Protein AF-0000000079083255 (afdb_homodimer)

pLDDT: mean 84.09, std 16.29, range [15.89, 98.19]

Organism: Trichostrongylus colubriformis (NCBI:txid6319)

Foldseek 3Di:
DCPPCPDLEEEAEDQQDQADPDPDALVNVVVSLVVQHFYEYEHFLNGYPRVQVNQVVVFKGWDDRLKAKAAPQAAFPPPDPPLRRFGWAALVQAFPDCLAQNDRVPFHIATFGGIWMAGHPPPPFKDLGGFFAQRMFMDNSPDDPPDDTPDGGRRTRQKMWGQDPSRQIYIYGGGSPLVDPCRQQDFGDTPPDPDGTDGHRSVSRVVSNVCVSSQQTDDKDWPDKDKPFPPDRDRDPDDDPPTHMDIDIWMWTRDPNDTDGDDDDPDDDDDDDDDDPDDDFFDDDPNDTDDDDDDDPDWAKDWDWDFDDDPPDPTDIDIDIDTGDDPPDDPVPPPPPDPPPPPD/DCPPCPDLEEEAEDQQDQADPDPDALVNVVVSLVVQHFYEYEHFLNGYPRVQVNQVVVFKGWDDHLKAKAAPQAAFPPPDPPLRRFGWFALVQAFPDCLAQNDRVPFHIATFGGIWMAGHPPPPFKDLGGFFAQRMFMDNSPDDPPDDTPDGGRRTRQKMWGQDPSRQIYIYGGGSPLVDPCRQQDFGDTPPDPDDTHGHRSVSRVVSNVCVSSQQFDDKDWPDKDKPFPPDRDRDPDDDPPTHMDIDIWMWTRDPNDTDGDDDDPDDDDDDDDDDPDDDFFDDDPNDTDDDDDDDPDWAKDWDWDFDDDPPDPTDIDIDIDGGDDPPDDVVPPPPPDPPPPPD

Secondary structure (DSSP, 8-state):
---S---SEEEE--TT-SS--TT--HHHHHHHHHTT-EEEEE--TT--HHHHHHHHHTTEEE--TT-EEE-SSSBBTTT--SSS-SEEE-GGGB-S-HHHH--GGG---EEE-S--EEE-TT-TTEEEEEE--TT-EEE-TTS-S-S--SSBGGG-EEEEEEE-TT--EEEEES-SGGGSHHHHSPEE-BTT--SPPEE-SHHHHHHHHHHHHTTSSSEEEEEEEEEEETT--S--SSEETT-EEEEEEEEEEEETTEEEE---S--EEEEEEEEEEEEEEPEEETTEEEEEEEPPSS-EEEEEEEEE--TTSPPEEEEEEEEEE-TT--GGG-----------/---S---SEEEE--TT-SS--TT--HHHHHHHHHTT-EEEEE--TT--HHHHHHHHHTTEEE--TT-EEE-SSSBBTTT--SSS-SEEE-GGGB-S-HHHH--GGG---EEE-S--EEE-TT-TTEEEEEE--TT-EEE-TTS-S-S--SSBGGG-EEEEEEE-TT--EEEEES-SGGGSHHHHSPEE-BTT--SPPEE-SHHHHHHHHHHHHTTSSSEEEEEEEEEEETT--S--SSEETT-EEEEEEEEEEEETTEEEE---S--EEEEEEEEEEEEEEPEEETTEEEEEEEPPSS-EEEEEEEEE--TTSPPEEEEEEEEEE-TT--GGG--------TT-

InterPro domains:
  IPR005013 Dolichyl-diphosphooligosaccharide--protein glycosyltransferase 48kDa subunit [PTHR10830] (1-324)
  IPR055457 OST48, N-terminal domain [PF03345] (1-213)
  IPR055459 OST48, middle domain [PF23358] (227-325)

Structure (mmCIF, N/CA/C/O backbone):
data_AF-0000000079083255-model_v1
#
loop_
_entity.id
_entity.type
_entity.pdbx_description
1 polymer 'Dolichyl-diphosphooligosaccharide--protein glycosyltransferase 48 kDa subunit'
#
loop_
_atom_site.group_PDB
_atom_site.id
_atom_site.type_symbol
_atom_site.label_atom_id
_atom_site.label_alt_id
_atom_site.label_comp_id
_atom_site.label_asym_id
_atom_site.label_entity_id
_atom_site.label_seq_id
_atom_site.pdbx_PDB_ins_code
_atom_site.Cartn_x
_atom_site.Cartn_y
_atom_site.Cartn_z
_atom_site.occupancy
_atom_site.B_iso_or_equiv
_atom_site.auth_seq_id
_atom_site.auth_comp_id
_atom_site.auth_asym_id
_atom_site.auth_atom_id
_atom_site.pdbx_PDB_model_num
ATOM 1 N N . LYS A 1 1 ? -18.422 3.834 -15.258 1 20.77 1 LYS A N 1
ATOM 2 C CA . LYS A 1 1 ? -17.844 2.701 -15.977 1 20.77 1 LYS A CA 1
ATOM 3 C C . LYS A 1 1 ? -16.344 2.574 -15.695 1 20.77 1 LYS A C 1
ATOM 5 O O . LYS A 1 1 ? -15.805 1.471 -15.703 1 20.77 1 LYS A O 1
ATOM 10 N N . PHE A 1 2 ? -15.641 3.77 -15.836 1 26.38 2 PHE A N 1
ATOM 11 C CA . PHE A 1 2 ? -14.258 4.242 -15.828 1 26.38 2 PHE A CA 1
ATOM 12 C C . PHE A 1 2 ? -13.688 4.211 -14.414 1 26.38 2 PHE A C 1
ATOM 14 O O . PHE A 1 2 ? -13.047 5.168 -13.984 1 26.38 2 PHE A O 1
ATOM 21 N N . GLY A 1 3 ? -14.086 3.465 -13.68 1 31.19 3 GLY A N 1
ATOM 22 C CA . GLY A 1 3 ? -13.781 3.422 -12.266 1 31.19 3 GLY A CA 1
ATOM 23 C C . GLY A 1 3 ? -12.289 3.371 -11.977 1 31.19 3 GLY A C 1
ATOM 24 O O . GLY A 1 3 ? -11.875 2.941 -10.898 1 31.19 3 GLY A O 1
ATOM 25 N N . GLU A 1 4 ? -11.594 3.189 -13.023 1 33.38 4 GLU A N 1
ATOM 26 C CA . GLU A 1 4 ? -10.133 3.236 -13.055 1 33.38 4 GLU A CA 1
ATOM 27 C C . GLU A 1 4 ? -9.602 4.422 -12.25 1 33.38 4 GLU A C 1
ATOM 29 O O . GLU A 1 4 ? -10.141 5.527 -12.344 1 33.38 4 GLU A O 1
ATOM 34 N N . LYS A 1 5 ? -9.227 4.246 -11.164 1 42.09 5 LYS A N 1
ATOM 35 C CA . LYS A 1 5 ? -8.594 5.383 -10.5 1 42.09 5 LYS A CA 1
ATOM 36 C C . LYS A 1 5 ? -7.898 6.293 -11.5 1 42.09 5 LYS A C 1
ATOM 38 O O . LYS A 1 5 ? -6.891 5.91 -12.102 1 42.09 5 LYS A O 1
ATOM 43 N N . ASN A 1 6 ? -8.578 6.977 -12.227 1 44.81 6 ASN A N 1
ATOM 44 C CA . ASN A 1 6 ? -8.062 7.871 -13.258 1 44.81 6 ASN A CA 1
ATOM 45 C C . ASN A 1 6 ? -7.105 8.906 -12.672 1 44.81 6 ASN A C 1
ATOM 47 O O . ASN A 1 6 ? -6.176 9.352 -13.352 1 44.81 6 ASN A O 1
ATOM 51 N N . TYR A 1 7 ? -7.449 9.211 -11.297 1 48.03 7 TYR A N 1
ATOM 52 C CA . TYR A 1 7 ? -6.586 10.289 -10.82 1 48.03 7 TYR A CA 1
ATOM 53 C C . TYR A 1 7 ? -6.062 9.992 -9.422 1 48.03 7 TYR A C 1
ATOM 55 O O . TYR A 1 7 ? -6.801 9.5 -8.562 1 48.03 7 TYR A O 1
ATOM 63 N N . ASP A 1 8 ? -4.688 9.992 -9.234 1 70.12 8 ASP A N 1
ATOM 64 C CA . ASP A 1 8 ? -4.043 9.844 -7.938 1 70.12 8 ASP A CA 1
ATOM 65 C C . ASP A 1 8 ? -4.305 11.062 -7.055 1 70.12 8 ASP A C 1
ATOM 67 O O . ASP A 1 8 ? -4.16 11 -5.832 1 70.12 8 ASP A O 1
ATOM 71 N N . HIS A 1 9 ? -4.832 12.062 -7.715 1 68.19 9 HIS A N 1
ATOM 72 C CA . HIS A 1 9 ? -4.965 13.328 -7.004 1 68.19 9 HIS A CA 1
ATOM 73 C C . HIS A 1 9 ? -6.301 13.992 -7.312 1 68.19 9 HIS A C 1
ATOM 75 O O . HIS A 1 9 ? -6.801 13.898 -8.438 1 68.19 9 HIS A O 1
ATOM 81 N N . LEU A 1 10 ? -6.961 14.5 -6.316 1 75.31 10 LEU A N 1
ATOM 82 C CA . LEU A 1 10 ? -8.195 15.266 -6.473 1 75.31 10 LEU A CA 1
ATOM 83 C C . LEU A 1 10 ? -8.047 16.656 -5.867 1 75.31 10 LEU A C 1
ATOM 85 O O . LEU A 1 10 ? -7.574 16.812 -4.738 1 75.31 10 LEU A O 1
ATOM 89 N N . ILE A 1 11 ? -8.266 17.703 -6.684 1 75.38 11 ILE A N 1
ATOM 90 C CA . ILE A 1 11 ? -8.273 19.078 -6.223 1 75.38 11 ILE A CA 1
ATOM 91 C C . ILE A 1 11 ? -9.703 19.625 -6.258 1 75.38 11 ILE A C 1
ATOM 93 O O . ILE A 1 11 ? -10.391 19.516 -7.277 1 75.38 11 ILE A O 1
ATOM 97 N N . ILE A 1 12 ? -10.195 20.109 -5.133 1 74.12 12 ILE A N 1
ATOM 98 C CA . ILE A 1 12 ? -11.539 20.672 -5.055 1 74.12 12 ILE A CA 1
ATOM 99 C C . ILE A 1 12 ? -11.445 22.156 -4.695 1 74.12 12 ILE A C 1
ATOM 101 O O . ILE A 1 12 ? -11.211 22.5 -3.535 1 74.12 12 ILE A O 1
ATOM 105 N N . PHE A 1 13 ? -11.617 23 -5.73 1 70.31 13 PHE A N 1
ATOM 106 C CA . PHE A 1 13 ? -11.672 24.453 -5.555 1 70.31 13 PHE A CA 1
ATOM 107 C C . PHE A 1 13 ? -13.078 24.969 -5.824 1 70.31 13 PHE A C 1
ATOM 109 O O . PHE A 1 13 ? -13.297 25.734 -6.762 1 70.31 13 PHE A O 1
ATOM 116 N N . ALA A 1 14 ? -14.078 24.344 -5.07 1 64.06 14 ALA A N 1
ATOM 117 C CA . ALA A 1 14 ? -15.484 24.719 -5.227 1 64.06 14 ALA A CA 1
ATOM 118 C C . ALA A 1 14 ? -16.141 24.969 -3.869 1 64.06 14 ALA A C 1
ATOM 120 O O . ALA A 1 14 ? -16.969 24.188 -3.42 1 64.06 14 ALA A O 1
ATOM 121 N N . PRO A 1 15 ? -15.805 26.078 -3.312 1 63.59 15 PRO A N 1
ATOM 122 C CA . PRO A 1 15 ? -16.203 26.297 -1.922 1 63.59 15 PRO A CA 1
ATOM 123 C C . PRO A 1 15 ? -17.719 26.312 -1.74 1 63.59 15 PRO A C 1
ATOM 125 O O . PRO A 1 15 ? -18.234 25.891 -0.699 1 63.59 15 PRO A O 1
ATOM 128 N N . SER A 1 16 ? -18.391 26.719 -2.768 1 67.12 16 SER A N 1
ATOM 129 C CA . SER A 1 16 ? -19.828 26.938 -2.58 1 67.12 16 SER A CA 1
ATOM 130 C C . SER A 1 16 ? -20.625 25.688 -2.947 1 67.12 16 SER A C 1
ATOM 132 O O . SER A 1 16 ? -21.859 25.703 -2.887 1 67.12 16 SER A O 1
ATOM 134 N N . VAL A 1 17 ? -19.906 24.656 -3.268 1 59.88 17 VAL A N 1
ATOM 135 C CA . VAL A 1 17 ? -20.594 23.469 -3.775 1 59.88 17 VAL A CA 1
ATOM 136 C C . VAL A 1 17 ? -21.469 22.859 -2.676 1 59.88 17 VAL A C 1
ATOM 138 O O . VAL A 1 17 ? -20.969 22.547 -1.592 1 59.88 17 VAL A O 1
ATOM 141 N N . GLU A 1 18 ? -22.781 22.844 -2.898 1 64.25 18 GLU A N 1
ATOM 142 C CA . GLU A 1 18 ? -23.719 22.266 -1.939 1 64.25 18 GLU A CA 1
ATOM 143 C C . GLU A 1 18 ? -23.766 20.734 -2.074 1 64.25 18 GLU A C 1
ATOM 145 O O . GLU A 1 18 ? -23.906 20.031 -1.08 1 64.25 18 GLU A O 1
ATOM 150 N N . GLU A 1 19 ? -23.734 20.266 -3.217 1 65.25 19 GLU A N 1
ATOM 151 C CA . GLU A 1 19 ? -23.688 18.844 -3.557 1 65.25 19 GLU A CA 1
ATOM 152 C C . GLU A 1 19 ? -22.812 18.609 -4.785 1 65.25 19 GLU A C 1
ATOM 154 O O . GLU A 1 19 ? -22.812 19.422 -5.719 1 65.25 19 GLU A O 1
ATOM 159 N N . PHE A 1 20 ? -22 17.625 -4.613 1 60.22 20 PHE A N 1
ATOM 160 C CA . PHE A 1 20 ? -21.203 17.312 -5.797 1 60.22 20 PHE A CA 1
ATOM 161 C C . PHE A 1 20 ? -22.094 16.734 -6.898 1 60.22 20 PHE A C 1
ATOM 163 O O . PHE A 1 20 ? -23.156 16.188 -6.621 1 60.22 20 PHE A O 1
ATOM 170 N N . GLY A 1 21 ? -21.984 17.141 -8.094 1 54.19 21 GLY A N 1
ATOM 171 C CA . GLY A 1 21 ? -22.797 16.672 -9.203 1 54.19 21 GLY A CA 1
ATOM 172 C C . GLY A 1 21 ? -22.453 15.266 -9.648 1 54.19 21 GLY A C 1
ATOM 173 O O . GLY A 1 21 ? -21.344 14.781 -9.391 1 54.19 21 GLY A O 1
ATOM 174 N N . GLY A 1 22 ? -23.438 14.625 -10.094 1 52.25 22 GLY A N 1
ATOM 175 C CA . GLY A 1 22 ? -23.281 13.328 -10.727 1 52.25 22 GLY A CA 1
ATOM 176 C C . GLY A 1 22 ? -22.984 12.211 -9.742 1 52.25 22 GLY A C 1
ATOM 177 O O . GLY A 1 22 ? -23.672 12.055 -8.742 1 52.25 22 GLY A O 1
ATOM 178 N N . SER A 1 23 ? -21.844 11.516 -10.133 1 55.5 23 SER A N 1
ATOM 179 C CA . SER A 1 23 ? -21.453 10.328 -9.375 1 55.5 23 SER A CA 1
ATOM 180 C C . SER A 1 23 ? -20.453 10.688 -8.281 1 55.5 23 SER A C 1
ATOM 182 O O . SER A 1 23 ? -20.094 9.836 -7.465 1 55.5 23 SER A O 1
ATOM 184 N N . ILE A 1 24 ? -20.156 11.984 -8.133 1 61.5 24 ILE A N 1
ATOM 185 C CA . ILE A 1 24 ? -19.156 12.344 -7.137 1 61.5 24 ILE A CA 1
ATOM 186 C C . ILE A 1 24 ? -19.859 12.766 -5.844 1 61.5 24 ILE A C 1
ATOM 188 O O . ILE A 1 24 ? -20.656 13.695 -5.84 1 61.5 24 ILE A O 1
ATOM 192 N N . THR A 1 25 ? -19.844 12.031 -4.766 1 76.56 25 THR A N 1
ATOM 193 C CA . THR A 1 25 ? -20.359 12.305 -3.434 1 76.56 25 THR A CA 1
ATOM 194 C C . THR A 1 25 ? -19.234 12.383 -2.416 1 76.56 25 THR A C 1
ATOM 196 O O . THR A 1 25 ? -18.094 12.039 -2.723 1 76.56 25 THR A O 1
ATOM 199 N N . VAL A 1 26 ? -19.609 12.984 -1.292 1 82.06 26 VAL A N 1
ATOM 200 C CA . VAL A 1 26 ? -18.656 13.039 -0.189 1 82.06 26 VAL A CA 1
ATOM 201 C C . VAL A 1 26 ? -18.141 11.641 0.131 1 82.06 26 VAL A C 1
ATOM 203 O O . VAL A 1 26 ? -16.953 11.445 0.369 1 82.06 26 VAL A O 1
ATOM 206 N N . GLU A 1 27 ? -19.031 10.758 0.087 1 77.62 27 GLU A N 1
ATOM 207 C CA . GLU A 1 27 ? -18.688 9.367 0.364 1 77.62 27 GLU A CA 1
ATOM 208 C C . GLU A 1 27 ? -17.688 8.836 -0.665 1 77.62 27 GLU A C 1
ATOM 210 O O . GLU A 1 27 ? -16.75 8.117 -0.314 1 77.62 27 GLU A O 1
ATOM 215 N N . GLU A 1 28 ? -17.891 9.188 -1.813 1 73.25 28 GLU A N 1
ATOM 216 C CA . GLU A 1 28 ? -17 8.734 -2.879 1 73.25 28 GLU A CA 1
ATOM 217 C C . GLU A 1 28 ? -15.602 9.336 -2.734 1 73.25 28 GLU A C 1
ATOM 219 O O . GLU A 1 28 ? -14.602 8.656 -2.975 1 73.25 28 GLU A O 1
ATOM 224 N N . ILE A 1 29 ? -15.57 10.578 -2.383 1 81.38 29 ILE A N 1
ATOM 225 C CA . ILE A 1 29 ? -14.289 11.242 -2.207 1 81.38 29 ILE A CA 1
ATOM 226 C C . ILE A 1 29 ? -13.555 10.641 -1.009 1 81.38 29 ILE A C 1
ATOM 228 O O . ILE A 1 29 ? -12.344 10.422 -1.059 1 81.38 29 ILE A O 1
ATOM 232 N N . THR A 1 30 ? -14.352 10.438 -0.028 1 82.38 30 THR A N 1
ATOM 233 C CA . THR A 1 30 ? -13.766 9.812 1.149 1 82.38 30 THR A CA 1
ATOM 234 C C . THR A 1 30 ? -13.219 8.43 0.807 1 82.38 30 THR A C 1
ATOM 236 O O . THR A 1 30 ? -12.133 8.055 1.248 1 82.38 30 THR A O 1
ATOM 239 N N . ARG A 1 31 ? -13.914 7.746 0.046 1 75.25 31 ARG A N 1
ATOM 240 C CA . ARG A 1 31 ? -13.453 6.445 -0.424 1 75.25 31 ARG A CA 1
ATOM 241 C C . ARG A 1 31 ? -12.188 6.582 -1.264 1 75.25 31 ARG A C 1
ATOM 243 O O . ARG A 1 31 ? -11.281 5.746 -1.175 1 75.25 31 ARG A O 1
ATOM 250 N N . PHE A 1 32 ? -12.188 7.516 -2.1 1 78.75 32 PHE A N 1
ATOM 251 C CA . PHE A 1 32 ? -11.008 7.832 -2.898 1 78.75 32 PHE A CA 1
ATOM 252 C C . PHE A 1 32 ? -9.781 7.977 -2.012 1 78.75 32 PHE A C 1
ATOM 254 O O . PHE A 1 32 ? -8.727 7.418 -2.314 1 78.75 32 PHE A O 1
ATOM 261 N N . VAL A 1 33 ? -9.922 8.688 -0.926 1 84.75 33 VAL A N 1
ATOM 262 C CA . VAL A 1 33 ? -8.828 8.898 0.01 1 84.75 33 VAL A CA 1
ATOM 263 C C . VAL A 1 33 ? -8.484 7.586 0.713 1 84.75 33 VAL A C 1
ATOM 265 O O . VAL A 1 33 ? -7.309 7.258 0.895 1 84.75 33 VAL A O 1
ATOM 268 N N . ASP A 1 34 ? -9.5 6.875 1.061 1 75.81 34 ASP A N 1
ATOM 269 C CA . ASP A 1 34 ? -9.312 5.594 1.739 1 75.81 34 ASP A CA 1
ATOM 270 C C . ASP A 1 34 ? -8.562 4.609 0.851 1 75.81 34 ASP A C 1
ATOM 272 O O . ASP A 1 34 ? -7.957 3.652 1.346 1 75.81 34 ASP A O 1
ATOM 276 N N . GLU A 1 35 ? -8.57 4.91 -0.381 1 71.56 35 GLU A N 1
ATOM 277 C CA . GLU A 1 35 ? -7.898 4.035 -1.335 1 71.56 35 GLU A CA 1
ATOM 278 C C . GLU A 1 35 ? -6.52 4.582 -1.701 1 71.56 35 GLU A C 1
ATOM 280 O O . GLU A 1 35 ? -5.883 4.094 -2.639 1 71.56 35 GLU A O 1
ATOM 285 N N . GLY A 1 36 ? -6.137 5.566 -1.06 1 77 36 GLY A N 1
ATOM 286 C CA . GLY A 1 36 ? -4.785 6.078 -1.231 1 77 36 GLY A CA 1
ATOM 287 C C . GLY A 1 36 ? -4.73 7.367 -2.029 1 77 36 GLY A C 1
ATOM 288 O O . GLY A 1 36 ? -3.648 7.883 -2.316 1 77 36 GLY A O 1
ATOM 289 N N . GLY A 1 37 ? -5.867 7.852 -2.424 1 83.62 37 GLY A N 1
ATOM 290 C CA . GLY A 1 37 ? -5.926 9.094 -3.182 1 83.62 37 GLY A CA 1
ATOM 291 C C . GLY A 1 37 ? -5.586 10.312 -2.354 1 83.62 37 GLY A C 1
ATOM 292 O O . GLY A 1 37 ? -5.879 10.359 -1.155 1 83.62 37 GLY A O 1
ATOM 293 N N . ASN A 1 38 ? -4.961 11.266 -3.01 1 89.25 38 ASN A N 1
ATOM 294 C CA . ASN A 1 38 ? -4.59 12.516 -2.359 1 89.25 38 ASN A CA 1
ATOM 295 C C . ASN A 1 38 ? -5.59 13.633 -2.664 1 89.25 38 ASN A C 1
ATOM 297 O O . ASN A 1 38 ? -6.125 13.703 -3.771 1 89.25 38 ASN A O 1
ATOM 301 N N . LEU A 1 39 ? -5.852 14.461 -1.663 1 90.5 39 LEU A N 1
ATOM 302 C CA . LEU A 1 39 ? -6.949 15.414 -1.773 1 90.5 39 LEU A CA 1
ATOM 303 C C . LEU A 1 39 ? -6.516 16.797 -1.302 1 90.5 39 LEU A C 1
ATOM 305 O O . LEU A 1 39 ? -5.902 16.938 -0.242 1 90.5 39 LEU A O 1
ATOM 309 N N . LEU A 1 40 ? -6.684 17.812 -2.164 1 91.62 40 LEU A N 1
ATOM 310 C CA . LEU A 1 40 ? -6.516 19.219 -1.797 1 91.62 40 LEU A CA 1
ATOM 311 C C . LEU A 1 40 ? -7.828 19.969 -1.931 1 91.62 40 LEU A C 1
ATOM 313 O O . LEU A 1 40 ? -8.398 20.047 -3.021 1 91.62 40 LEU A O 1
ATOM 317 N N . VAL A 1 41 ? -8.336 20.516 -0.834 1 91.12 41 VAL A N 1
ATOM 318 C CA . VAL A 1 41 ? -9.617 21.219 -0.83 1 91.12 41 VAL A CA 1
ATOM 319 C C . VAL A 1 41 ? -9.414 22.656 -0.343 1 91.12 41 VAL A C 1
ATOM 321 O O . VAL A 1 41 ? -8.812 22.875 0.706 1 91.12 41 VAL A O 1
ATOM 324 N N . ALA A 1 42 ? -9.836 23.562 -1.072 1 90.38 42 ALA A N 1
ATOM 325 C CA . ALA A 1 42 ? -9.859 24.953 -0.661 1 90.38 42 ALA A CA 1
ATOM 326 C C . ALA A 1 42 ? -11.289 25.5 -0.605 1 90.38 42 ALA A C 1
ATOM 328 O O . ALA A 1 42 ? -12.023 25.422 -1.592 1 90.38 42 ALA A O 1
ATOM 329 N N . GLY A 1 43 ? -11.664 25.953 0.549 1 87.94 43 GLY A N 1
ATOM 330 C CA . GLY A 1 43 ? -12.984 26.547 0.732 1 87.94 43 GLY A CA 1
ATOM 331 C C . GLY A 1 43 ? -12.953 28.062 0.72 1 87.94 43 GLY A C 1
ATOM 332 O O . GLY A 1 43 ? -12.086 28.672 0.088 1 87.94 43 GLY A O 1
ATOM 333 N N . GLY A 1 44 ? -13.977 28.609 1.308 1 87.5 44 GLY A N 1
ATOM 334 C CA . GLY A 1 44 ? -14.18 30.047 1.424 1 87.5 44 GLY A CA 1
ATOM 335 C C . GLY A 1 44 ? -15.359 30.422 2.303 1 87.5 44 GLY A C 1
ATOM 336 O O . GLY A 1 44 ? -15.953 29.547 2.947 1 87.5 44 GLY A O 1
ATOM 337 N N . SER A 1 45 ? -15.57 31.688 2.365 1 85.06 45 SER A N 1
ATOM 338 C CA . SER A 1 45 ? -16.625 32.156 3.246 1 85.06 45 SER A CA 1
ATOM 339 C C . SER A 1 45 ? -18 31.688 2.779 1 85.06 45 SER A C 1
ATOM 341 O O . SER A 1 45 ? -18.953 31.703 3.553 1 85.06 45 SER A O 1
ATOM 343 N N . ASN A 1 46 ? -18.172 31.203 1.604 1 82.5 46 ASN A N 1
ATOM 344 C CA . ASN A 1 46 ? -19.422 30.672 1.08 1 82.5 46 ASN A CA 1
ATOM 345 C C . ASN A 1 46 ? -19.406 29.156 1.023 1 82.5 46 ASN A C 1
ATOM 347 O O . ASN A 1 46 ? -19.875 28.562 0.049 1 82.5 46 ASN A O 1
ATOM 351 N N . LEU A 1 47 ? -18.953 28.656 2.016 1 85.06 47 LEU A N 1
ATOM 352 C CA . LEU A 1 47 ? -18.734 27.219 2.061 1 85.06 47 LEU A CA 1
ATOM 353 C C . LEU A 1 47 ? -20.047 26.453 1.969 1 85.06 47 LEU A C 1
ATOM 355 O O . LEU A 1 47 ? -20.969 26.719 2.73 1 85.06 47 LEU A O 1
ATOM 359 N N . GLY A 1 48 ? -20.125 25.562 1.038 1 81.38 48 GLY A N 1
ATOM 360 C CA . GLY A 1 48 ? -21.281 24.688 0.903 1 81.38 48 GLY A CA 1
ATOM 361 C C . GLY A 1 48 ? -21.25 23.5 1.837 1 81.38 48 GLY A C 1
ATOM 362 O O . GLY A 1 48 ? -20.203 23.203 2.43 1 81.38 48 GLY A O 1
ATOM 363 N N . ASN A 1 49 ? -22.312 22.844 1.936 1 84.62 49 ASN A N 1
ATOM 364 C CA . ASN A 1 49 ? -22.484 21.734 2.873 1 84.62 49 ASN A CA 1
ATOM 365 C C . ASN A 1 49 ? -21.594 20.547 2.498 1 84.62 49 ASN A C 1
ATOM 367 O O . ASN A 1 49 ? -21.125 19.828 3.371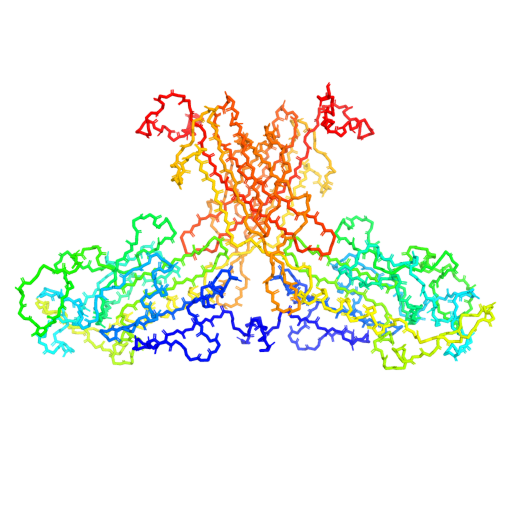 1 84.62 49 ASN A O 1
ATOM 371 N N . ALA A 1 50 ? -21.359 20.344 1.251 1 81.31 50 ALA A N 1
ATOM 372 C CA . ALA A 1 50 ? -20.578 19.203 0.798 1 81.31 50 ALA A CA 1
ATOM 373 C C . ALA A 1 50 ? -19.141 19.281 1.294 1 81.31 50 ALA A C 1
ATOM 375 O O . ALA A 1 50 ? -18.578 18.281 1.755 1 81.31 50 ALA A O 1
ATOM 376 N N . ILE A 1 51 ? -18.609 20.453 1.235 1 86.25 51 ILE A N 1
ATOM 377 C CA . ILE A 1 51 ? -17.219 20.656 1.654 1 86.25 51 ILE A CA 1
ATOM 378 C C . ILE A 1 51 ? -17.125 20.531 3.172 1 86.25 51 ILE A C 1
ATOM 380 O O . ILE A 1 51 ? -16.172 19.938 3.691 1 86.25 51 ILE A O 1
ATOM 384 N N . ARG A 1 52 ? -18.109 21.016 3.85 1 89.5 52 ARG A N 1
ATOM 385 C CA . ARG A 1 52 ? -18.141 20.922 5.305 1 89.5 52 ARG A CA 1
ATOM 386 C C . ARG A 1 52 ? -18.156 19.469 5.762 1 89.5 52 ARG A C 1
ATOM 388 O O . ARG A 1 52 ? -17.422 19.094 6.672 1 89.5 52 ARG A O 1
ATOM 395 N N . GLU A 1 53 ? -19 18.781 5.113 1 87.62 53 GLU A N 1
ATOM 396 C CA . GLU A 1 53 ? -19.109 17.359 5.453 1 87.62 53 GLU A CA 1
ATOM 397 C C . GLU A 1 53 ? -17.828 16.609 5.137 1 87.62 53 GLU A C 1
ATOM 399 O O . GLU A 1 53 ? -17.406 15.734 5.898 1 87.62 53 GLU A O 1
ATOM 404 N N . LEU A 1 54 ? -17.266 16.906 4.062 1 88.5 54 LEU A N 1
ATOM 405 C CA . LEU A 1 54 ? -16.031 16.266 3.66 1 88.5 54 LEU A CA 1
ATOM 406 C C . LEU A 1 54 ? -14.93 16.531 4.691 1 88.5 54 LEU A C 1
ATOM 408 O O . LEU A 1 54 ? -14.195 15.609 5.066 1 88.5 54 LEU A O 1
ATOM 412 N N . ALA A 1 55 ? -14.812 17.766 5.129 1 92.69 55 ALA A N 1
ATOM 413 C CA . ALA A 1 55 ? -13.828 18.125 6.145 1 92.69 55 ALA A CA 1
ATOM 414 C C . ALA A 1 55 ? -14.078 17.375 7.445 1 92.69 55 ALA A C 1
ATOM 416 O O . ALA A 1 55 ? -13.141 16.875 8.07 1 92.69 55 ALA A O 1
ATOM 417 N N . LEU A 1 56 ? -15.32 17.234 7.754 1 89.75 56 LEU A N 1
ATOM 418 C CA . LEU A 1 56 ? -15.703 16.531 8.977 1 89.75 56 LEU A CA 1
ATOM 419 C C . LEU A 1 56 ? -15.25 15.086 8.938 1 89.75 56 LEU A C 1
ATOM 421 O O . LEU A 1 56 ? -14.773 14.547 9.938 1 89.75 56 LEU A O 1
ATOM 425 N N . GLN A 1 57 ? -15.344 14.547 7.832 1 87.12 57 GLN A N 1
ATOM 426 C CA . GLN A 1 57 ? -14.977 13.148 7.656 1 87.12 57 GLN A CA 1
ATOM 427 C C . GLN A 1 57 ? -13.461 12.961 7.789 1 87.12 57 GLN A C 1
ATOM 429 O O . GLN A 1 57 ? -12.992 11.844 7.984 1 87.12 57 GLN A O 1
ATOM 434 N N . HIS A 1 58 ? -12.758 13.977 7.738 1 90.12 58 HIS A N 1
ATOM 435 C CA . HIS A 1 58 ? -11.305 13.875 7.77 1 90.12 58 HIS A CA 1
ATOM 436 C C . HIS A 1 58 ? -10.734 14.57 9 1 90.12 58 HIS A C 1
ATOM 438 O O . HIS A 1 58 ? -9.555 14.938 9.016 1 90.12 58 HIS A O 1
ATOM 444 N N . GLY A 1 59 ? -11.578 14.914 9.93 1 89.56 59 GLY A N 1
ATOM 445 C CA . GLY A 1 59 ? -11.125 15.352 11.242 1 89.56 59 GLY A CA 1
ATOM 446 C C . GLY A 1 59 ? -11.016 16.859 11.359 1 89.56 59 GLY A C 1
ATOM 447 O O . GLY A 1 59 ? -10.375 17.375 12.281 1 89.56 59 GLY A O 1
ATOM 448 N N . PHE A 1 60 ? -11.609 17.578 10.445 1 94.06 60 PHE A N 1
ATOM 449 C CA . PHE A 1 60 ? -11.625 19.031 10.477 1 94.06 60 PHE A CA 1
ATOM 450 C C . PHE A 1 60 ? -13.055 19.562 10.453 1 94.06 60 PHE A C 1
ATOM 452 O O . PHE A 1 60 ? -13.969 18.859 10.008 1 94.06 60 PHE A O 1
ATOM 459 N N . GLU A 1 61 ? -13.188 20.734 10.93 1 94.25 61 GLU A N 1
ATOM 460 C CA . GLU A 1 61 ? -14.5 21.375 10.953 1 94.25 61 GLU A CA 1
ATOM 461 C C . GLU A 1 61 ? -14.406 22.844 10.578 1 94.25 61 GLU A C 1
ATOM 463 O O . GLU A 1 61 ? -13.742 23.625 11.266 1 94.25 61 GLU A O 1
ATOM 468 N N . PHE A 1 62 ? -15.125 23.172 9.555 1 94.19 62 PHE A N 1
ATOM 469 C CA . PHE A 1 62 ? -15.211 24.578 9.156 1 94.19 62 PHE A CA 1
ATOM 470 C C . PHE A 1 62 ? -16.281 25.297 9.961 1 94.19 62 PHE A C 1
ATOM 472 O O . PHE A 1 62 ? -17.266 24.703 10.375 1 94.19 62 PHE A O 1
ATOM 479 N N . ASP A 1 63 ? -16.047 26.562 10.141 1 93.62 63 ASP A N 1
ATOM 480 C CA . ASP A 1 63 ? -17.078 27.391 10.773 1 93.62 63 ASP A CA 1
ATOM 481 C C . ASP A 1 63 ? -18.234 27.656 9.82 1 93.62 63 ASP A C 1
ATOM 483 O O . ASP A 1 63 ? -18.234 27.188 8.68 1 93.62 63 ASP A O 1
ATOM 487 N N . GLU A 1 64 ? -19.219 28.344 10.344 1 88.81 64 GLU A N 1
ATOM 488 C CA . GLU A 1 64 ? -20.453 28.578 9.617 1 88.81 64 GLU A CA 1
ATOM 489 C C . GLU A 1 64 ? -20.219 29.422 8.375 1 88.81 64 GLU A C 1
ATOM 491 O O . GLU A 1 64 ? -19.234 30.172 8.312 1 88.81 64 GLU A O 1
ATOM 496 N N . SER A 1 65 ? -21.141 29.266 7.449 1 86.81 65 SER A N 1
ATOM 497 C CA . SER A 1 65 ? -21.094 30.109 6.258 1 86.81 65 SER A CA 1
ATOM 498 C C . SER A 1 65 ? -21.172 31.578 6.613 1 86.81 65 SER A C 1
ATOM 500 O O . SER A 1 65 ? -21.797 31.953 7.613 1 86.81 65 SER A O 1
ATOM 502 N N . ASP A 1 66 ? -20.484 32.406 5.891 1 89.56 66 ASP A N 1
ATOM 503 C CA . ASP A 1 66 ? -20.484 33.875 5.992 1 89.56 66 ASP A CA 1
ATOM 504 C C . ASP A 1 66 ? -19.625 34.344 7.152 1 89.56 66 ASP A C 1
ATOM 506 O O . ASP A 1 66 ? -19.672 35.5 7.531 1 89.56 66 ASP A O 1
ATOM 510 N N . THR A 1 67 ? -18.953 33.406 7.734 1 93.5 67 THR A N 1
ATOM 511 C CA . THR A 1 67 ? -17.953 33.812 8.719 1 93.5 67 THR A CA 1
ATOM 512 C C . THR A 1 67 ? -16.562 33.844 8.086 1 93.5 67 THR A C 1
ATOM 514 O O . THR A 1 67 ? -16.328 33.188 7.062 1 93.5 67 THR A O 1
ATOM 517 N N . MET A 1 68 ? -15.766 34.656 8.672 1 95.69 68 MET A N 1
ATOM 518 C CA . MET A 1 68 ? -14.375 34.781 8.25 1 95.69 68 MET A CA 1
ATOM 519 C C . MET A 1 68 ? -13.453 34.969 9.445 1 95.69 68 MET A C 1
ATOM 521 O O . MET A 1 68 ? -13.898 35.312 10.539 1 95.69 68 MET A O 1
ATOM 525 N N . VAL A 1 69 ? -12.234 34.625 9.234 1 97.44 69 VAL A N 1
ATOM 526 C CA . VAL A 1 69 ? -11.227 34.906 10.25 1 97.44 69 VAL A CA 1
ATOM 527 C C . VAL A 1 69 ? -10.93 36.406 10.281 1 97.44 69 VAL A C 1
ATOM 529 O O . VAL A 1 69 ? -10.68 37.031 9.242 1 97.44 69 VAL A O 1
ATOM 532 N N . ILE A 1 70 ? -11.016 36.938 11.484 1 96.38 70 ILE A N 1
ATOM 533 C CA . ILE A 1 70 ? -10.789 38.375 11.695 1 96.38 70 ILE A CA 1
ATOM 534 C C . ILE A 1 70 ? -9.625 38.562 12.664 1 96.38 70 ILE A C 1
ATOM 536 O O . ILE A 1 70 ? -9.516 37.875 13.664 1 96.38 70 ILE A O 1
ATOM 540 N N . ASP A 1 71 ? -8.727 39.469 12.312 1 96.88 71 ASP A N 1
ATOM 541 C CA . ASP A 1 71 ? -7.625 39.844 13.188 1 96.88 71 ASP A CA 1
ATOM 542 C C . ASP A 1 71 ? -7.312 41.344 13.062 1 96.88 71 ASP A C 1
ATOM 544 O O . ASP A 1 71 ? -6.805 41.781 12.039 1 96.88 71 ASP A O 1
ATOM 548 N N . HIS A 1 72 ? -7.516 42.062 14.094 1 94.5 72 HIS A N 1
ATOM 549 C CA . HIS A 1 72 ? -7.371 43.5 14.047 1 94.5 72 HIS A CA 1
ATOM 550 C C . HIS A 1 72 ? -5.914 43.906 14.227 1 94.5 72 HIS A C 1
ATOM 552 O O . HIS A 1 72 ? -5.566 45.094 14.039 1 94.5 72 HIS A O 1
ATOM 558 N N . HIS A 1 73 ? -5.094 42.969 14.484 1 93.81 73 HIS A N 1
ATOM 559 C CA . HIS A 1 73 ? -3.688 43.281 14.734 1 93.81 73 HIS A CA 1
ATOM 560 C C . HIS A 1 73 ? -2.801 42.75 13.617 1 93.81 73 HIS A C 1
ATOM 562 O O . HIS A 1 73 ? -1.687 43.219 13.414 1 93.81 73 HIS A O 1
ATOM 568 N N . ASN A 1 74 ? -3.248 41.719 12.938 1 95 74 ASN A N 1
ATOM 569 C CA . ASN A 1 74 ? -2.434 41.062 11.922 1 95 74 ASN A CA 1
ATOM 570 C C . ASN A 1 74 ? -3.178 40.969 10.586 1 95 74 ASN A C 1
ATOM 572 O O . ASN A 1 74 ? -3.533 39.875 10.156 1 95 74 ASN A O 1
ATOM 576 N N . TYR A 1 75 ? -3.424 42.062 9.945 1 95.94 75 TYR A N 1
ATOM 577 C CA . TYR A 1 75 ? -4.082 42.094 8.648 1 95.94 75 TYR A CA 1
ATOM 578 C C . TYR A 1 75 ? -3.289 42.938 7.652 1 95.94 75 TYR A C 1
ATOM 580 O O . TYR A 1 75 ? -2.436 43.719 8.047 1 95.94 75 TYR A O 1
ATOM 588 N N . ASP A 1 76 ? -3.535 42.688 6.438 1 96.12 76 ASP A N 1
ATOM 589 C CA . ASP A 1 76 ? -2.812 43.344 5.367 1 96.12 76 ASP A CA 1
ATOM 590 C C . ASP A 1 76 ? -3.385 44.75 5.117 1 96.12 76 ASP A C 1
ATOM 592 O O . ASP A 1 76 ? -4.594 44.906 4.949 1 96.12 76 ASP A O 1
ATOM 596 N N . GLY A 1 77 ? -2.498 45.75 5.062 1 92.94 77 GLY A N 1
ATOM 597 C CA . GLY A 1 77 ? -2.939 47.125 4.879 1 92.94 77 GLY A CA 1
ATOM 598 C C . GLY A 1 77 ? -3.199 47.469 3.426 1 92.94 77 GLY A C 1
ATOM 599 O O . GLY A 1 77 ? -3.762 48.531 3.129 1 92.94 77 GLY A O 1
ATOM 600 N N . ILE A 1 78 ? -2.902 46.656 2.539 1 92.06 78 ILE A N 1
ATOM 601 C CA . ILE A 1 78 ? -3.014 46.969 1.122 1 92.06 78 ILE A CA 1
ATOM 602 C C . ILE A 1 78 ? -4.266 46.312 0.539 1 92.06 78 ILE A C 1
ATOM 604 O O . ILE A 1 78 ? -5.141 47 0.003 1 92.06 78 ILE A O 1
ATOM 608 N N . LEU A 1 79 ? -4.41 45 0.77 1 93.12 79 LEU A N 1
ATOM 609 C CA . LEU A 1 79 ? -5.484 44.25 0.131 1 93.12 79 LEU A CA 1
ATOM 610 C C . LEU A 1 79 ? -6.746 44.25 0.99 1 93.12 79 LEU A C 1
ATOM 612 O O . LEU A 1 79 ? -7.844 44 0.495 1 93.12 79 LEU A O 1
ATOM 616 N N . ASP A 1 80 ? -6.633 44.5 2.264 1 94.94 80 ASP A N 1
ATOM 617 C CA . ASP A 1 80 ? -7.777 44.406 3.162 1 94.94 80 ASP A CA 1
ATOM 618 C C . ASP A 1 80 ? -8.836 45.469 2.818 1 94.94 80 ASP A C 1
ATOM 620 O O . ASP A 1 80 ? -8.5 46.59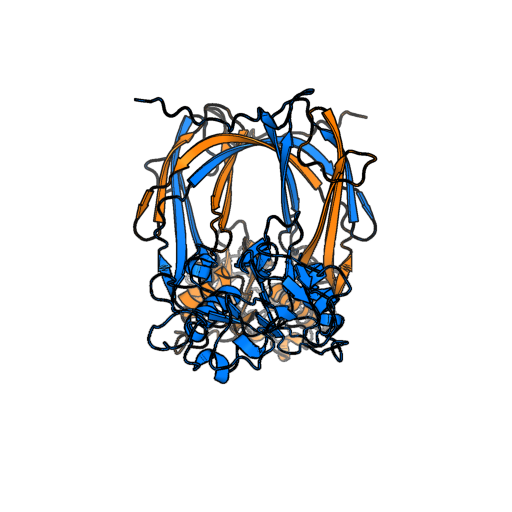4 2.498 1 94.94 80 ASP A O 1
ATOM 624 N N . ASP A 1 81 ? -10.055 45.125 3.033 1 92.69 81 ASP A N 1
ATOM 625 C CA . ASP A 1 81 ? -11.156 46 2.656 1 92.69 81 ASP A CA 1
ATOM 626 C C . ASP A 1 81 ? -11.734 46.719 3.879 1 92.69 81 ASP A C 1
ATOM 628 O O . ASP A 1 81 ? -12.836 47.25 3.818 1 92.69 81 ASP A O 1
ATOM 632 N N . GLY A 1 82 ? -11.102 46.656 4.945 1 93.38 82 GLY A N 1
ATOM 633 C CA . GLY A 1 82 ? -11.547 47.344 6.133 1 93.38 82 GLY A CA 1
ATOM 634 C C . GLY A 1 82 ? -12.102 46.438 7.203 1 93.38 82 GLY A C 1
ATOM 635 O O . GLY A 1 82 ? -12.25 46.844 8.359 1 93.38 82 GLY A O 1
ATOM 636 N N . HIS A 1 83 ? -12.375 45.25 6.809 1 94.44 83 HIS A N 1
ATOM 637 C CA . HIS A 1 83 ? -12.984 44.312 7.758 1 94.44 83 HIS A CA 1
ATOM 638 C C . HIS A 1 83 ? -11.93 43.531 8.531 1 94.44 83 HIS A C 1
ATOM 640 O O . HIS A 1 83 ? -12.258 42.75 9.422 1 94.44 83 HIS A O 1
ATOM 646 N N . HIS A 1 84 ? -10.688 43.719 8.133 1 96.81 84 HIS A N 1
ATOM 647 C CA . HIS A 1 84 ? -9.555 43.062 8.781 1 96.81 84 HIS A CA 1
ATOM 648 C C . HIS A 1 84 ? -9.648 41.562 8.656 1 96.81 84 HIS A C 1
ATOM 650 O O . HIS A 1 84 ? -9.438 40.844 9.633 1 96.81 84 HIS A O 1
ATOM 656 N N . THR A 1 85 ? -10.047 41.125 7.461 1 97.12 85 THR A N 1
ATOM 657 C CA . THR A 1 85 ? -10.227 39.688 7.176 1 97.12 85 THR A CA 1
ATOM 658 C C . THR A 1 85 ? -9.086 39.188 6.309 1 97.12 85 THR A C 1
ATOM 660 O O . THR A 1 85 ? -8.984 37.969 6.066 1 97.12 85 THR A O 1
ATOM 663 N N . THR A 1 86 ? -8.266 40.062 5.766 1 97.81 86 THR A N 1
ATOM 664 C CA . THR A 1 86 ? -7.07 39.656 5.043 1 97.81 86 THR A CA 1
ATOM 665 C C . THR A 1 86 ? -5.902 39.438 6.004 1 97.81 86 THR A C 1
ATOM 667 O O . THR A 1 86 ? -5.129 40.375 6.254 1 97.81 86 THR A O 1
ATOM 670 N N . ILE A 1 87 ? -5.746 38.25 6.422 1 97.81 87 ILE A N 1
ATOM 671 C CA . ILE A 1 87 ? -4.855 37.906 7.523 1 97.81 87 ILE A CA 1
ATOM 672 C C . ILE A 1 87 ? -3.42 37.812 7.016 1 97.81 87 ILE A C 1
ATOM 674 O O . ILE A 1 87 ? -3.17 37.25 5.945 1 97.81 87 ILE A O 1
ATOM 678 N N . VAL A 1 88 ? -2.531 38.375 7.746 1 97.12 88 VAL A N 1
ATOM 679 C CA . VAL A 1 88 ? -1.101 38.219 7.508 1 97.12 88 VAL A CA 1
ATOM 680 C C . VAL A 1 88 ? -0.52 37.219 8.492 1 97.12 88 VAL A C 1
ATOM 682 O O . VAL A 1 88 ? -0.581 37.406 9.711 1 97.12 88 VAL A O 1
ATOM 685 N N . ALA A 1 89 ? -0.036 36.094 7.957 1 96.62 89 ALA A N 1
ATOM 686 C CA . ALA A 1 89 ? 0.576 35.062 8.781 1 96.62 89 ALA A CA 1
ATOM 687 C C . ALA A 1 89 ? 2.074 34.938 8.508 1 96.62 89 ALA A C 1
ATOM 689 O O . ALA A 1 89 ? 2.512 35.031 7.363 1 96.62 89 ALA A O 1
ATOM 690 N N . ASN A 1 90 ? 2.844 34.719 9.562 1 93.81 90 ASN A N 1
ATOM 691 C CA . ASN A 1 90 ? 4.289 34.625 9.406 1 93.81 90 ASN A CA 1
ATOM 692 C C . ASN A 1 90 ? 4.789 33.219 9.68 1 93.81 90 ASN A C 1
ATOM 694 O O . ASN A 1 90 ? 3.994 32.312 9.914 1 93.81 90 ASN A O 1
ATOM 698 N N . LYS A 1 91 ? 6.094 33.031 9.617 1 93 91 LYS A N 1
ATOM 699 C CA . LYS A 1 91 ? 6.727 31.734 9.648 1 93 91 LYS A CA 1
ATOM 700 C C . LYS A 1 91 ? 6.539 31.062 11.016 1 93 91 LYS A C 1
ATOM 702 O O . LYS A 1 91 ? 6.543 29.844 11.117 1 93 91 LYS A O 1
ATOM 707 N N . LEU A 1 92 ? 6.316 31.844 12.047 1 92.25 92 LEU A N 1
ATOM 708 C CA . LEU A 1 92 ? 6.164 31.281 13.391 1 92.25 92 LEU A CA 1
ATOM 709 C C . LEU A 1 92 ? 4.855 30.5 13.508 1 92.25 92 LEU A C 1
ATOM 711 O O . LEU A 1 92 ? 4.711 29.656 14.398 1 92.25 92 LEU A O 1
ATOM 715 N N . GLN A 1 93 ? 3.965 30.781 12.664 1 95.12 93 GLN A N 1
ATOM 716 C CA . GLN A 1 93 ? 2.65 30.156 12.688 1 95.12 93 GLN A CA 1
ATOM 717 C C . GLN A 1 93 ? 2.641 28.875 11.859 1 95.12 93 GLN A C 1
ATOM 719 O O . GLN A 1 93 ? 1.656 28.125 11.867 1 95.12 93 GLN A O 1
ATOM 724 N N . LEU A 1 94 ? 3.711 28.656 11.156 1 95.75 94 LEU A N 1
ATOM 725 C CA . LEU A 1 94 ? 3.793 27.516 10.242 1 95.75 94 LEU A CA 1
ATOM 726 C C . LEU A 1 94 ? 4.305 26.281 10.969 1 95.75 94 LEU A C 1
ATOM 728 O O . LEU A 1 94 ? 5.129 26.391 11.883 1 95.75 94 LEU A O 1
ATOM 732 N N . LEU A 1 95 ? 3.773 25.141 10.477 1 93.94 95 LEU A N 1
ATOM 733 C CA . LEU A 1 95 ? 4.316 23.844 10.891 1 93.94 95 LEU A CA 1
ATOM 734 C C . LEU A 1 95 ? 5.816 23.781 10.625 1 93.94 95 LEU A C 1
ATOM 736 O O . LEU A 1 95 ? 6.289 24.219 9.578 1 93.94 95 LEU A O 1
ATOM 740 N N . LYS A 1 96 ? 6.543 23.219 11.602 1 90.38 96 LYS A N 1
ATOM 741 C CA . LYS A 1 96 ? 7.98 23.031 11.422 1 90.38 96 LYS A CA 1
ATOM 742 C C . LYS A 1 96 ? 8.281 21.734 10.68 1 90.38 96 LYS A C 1
ATOM 744 O O . LYS A 1 96 ? 8.836 20.797 11.258 1 90.38 96 LYS A O 1
ATOM 749 N N . ALA A 1 97 ? 8.023 21.719 9.469 1 92.44 97 ALA A N 1
ATOM 750 C CA . ALA A 1 97 ? 8.273 20.594 8.578 1 92.44 97 ALA A CA 1
ATOM 751 C C . ALA A 1 97 ? 8.555 21.062 7.152 1 92.44 97 ALA A C 1
ATOM 753 O O . ALA A 1 97 ? 7.621 21.328 6.387 1 92.44 97 ALA A O 1
ATOM 754 N N . GLN A 1 98 ? 9.758 21.078 6.812 1 91.62 98 GLN A N 1
ATOM 755 C CA . GLN A 1 98 ? 10.203 21.641 5.543 1 91.62 98 GLN A CA 1
ATOM 756 C C . GLN A 1 98 ? 9.594 20.891 4.363 1 91.62 98 GLN A C 1
ATOM 758 O O . GLN A 1 98 ? 9.281 21.484 3.332 1 91.62 98 GLN A O 1
ATOM 763 N N . LEU A 1 99 ? 9.414 19.641 4.484 1 90.94 99 LEU A N 1
ATOM 764 C CA . LEU A 1 99 ? 8.883 18.828 3.395 1 90.94 99 LEU A CA 1
ATOM 765 C C . LEU A 1 99 ? 7.445 19.234 3.07 1 90.94 99 LEU A C 1
ATOM 767 O O . LEU A 1 99 ? 7.012 19.125 1.923 1 90.94 99 LEU A O 1
ATOM 771 N N . VAL A 1 100 ? 6.754 19.75 4.09 1 94.12 100 VAL A N 1
ATOM 772 C CA . VAL A 1 100 ? 5.336 20.062 3.938 1 94.12 100 VAL A CA 1
ATOM 773 C C . VAL A 1 100 ? 5.16 21.516 3.529 1 94.12 100 VAL A C 1
ATOM 775 O O . VAL A 1 100 ? 4.406 21.828 2.604 1 94.12 100 VAL A O 1
ATOM 778 N N . VAL A 1 101 ? 5.934 22.406 4.16 1 95.69 101 VAL A N 1
ATOM 779 C CA . VAL A 1 101 ? 5.645 23.828 3.996 1 95.69 101 VAL A CA 1
ATOM 780 C C . VAL A 1 101 ? 6.773 24.5 3.221 1 95.69 101 VAL A C 1
ATOM 782 O O . VAL A 1 101 ? 6.711 25.703 2.928 1 95.69 101 VAL A O 1
ATOM 785 N N . GLY A 1 102 ? 7.797 23.797 2.932 1 92.81 102 GLY A N 1
ATOM 786 C CA . GLY A 1 102 ? 8.93 24.391 2.236 1 92.81 102 GLY A CA 1
ATOM 787 C C . GLY A 1 102 ? 9.922 25.047 3.17 1 92.81 102 GLY A C 1
ATOM 788 O O . GLY A 1 102 ? 9.883 24.828 4.383 1 92.81 102 GLY A O 1
ATOM 789 N N . GLU A 1 103 ? 10.867 25.828 2.557 1 92.5 103 GLU A N 1
ATOM 790 C CA . GLU A 1 103 ? 11.875 26.547 3.33 1 92.5 103 GLU A CA 1
ATOM 791 C C . GLU A 1 103 ? 11.297 27.797 3.973 1 92.5 103 GLU A C 1
ATOM 793 O O . GLU A 1 103 ? 11.242 28.859 3.34 1 92.5 103 GLU A O 1
ATOM 798 N N . THR A 1 104 ? 11.047 27.672 5.207 1 91 104 THR A N 1
ATOM 799 C CA . THR A 1 104 ? 10.344 28.75 5.887 1 91 104 THR A CA 1
ATOM 800 C C . THR A 1 104 ? 11.305 29.891 6.234 1 91 104 THR A C 1
ATOM 802 O O . THR A 1 104 ? 10.883 31.031 6.418 1 91 104 THR A O 1
ATOM 805 N N . ALA A 1 105 ? 12.594 29.594 6.355 1 89.56 105 ALA A N 1
ATOM 806 C CA . ALA A 1 105 ? 13.578 30.609 6.719 1 89.56 105 ALA A CA 1
ATOM 807 C C . ALA A 1 105 ? 13.586 31.75 5.711 1 89.56 105 ALA A C 1
ATOM 809 O O . ALA A 1 105 ? 13.781 32.906 6.078 1 89.56 105 ALA A O 1
ATOM 810 N N . LYS A 1 106 ? 13.312 31.5 4.512 1 88 106 LYS A N 1
ATOM 811 C CA . LYS A 1 106 ? 13.359 32.5 3.445 1 88 106 LYS A CA 1
ATOM 812 C C . LYS A 1 106 ? 11.961 32.875 2.982 1 88 106 LYS A C 1
ATOM 814 O O . LYS A 1 106 ? 11.797 33.594 2.002 1 88 106 LYS A O 1
ATOM 819 N N . MET A 1 107 ? 10.992 32.406 3.674 1 92.62 107 MET A N 1
ATOM 820 C CA . MET A 1 107 ? 9.625 32.656 3.217 1 92.62 107 MET A CA 1
ATOM 821 C C . MET A 1 107 ? 9.055 33.938 3.82 1 92.62 107 MET A C 1
ATOM 823 O O . MET A 1 107 ? 9.219 34.188 5.016 1 92.62 107 MET A O 1
ATOM 827 N N . ASN A 1 108 ? 8.484 34.75 2.986 1 94.69 108 ASN A N 1
ATOM 828 C CA . ASN A 1 108 ? 7.793 35.938 3.453 1 94.69 108 ASN A CA 1
ATOM 829 C C . ASN A 1 108 ? 6.43 35.625 4.051 1 94.69 108 ASN A C 1
ATOM 831 O O . ASN A 1 108 ? 6.027 34.438 4.082 1 94.69 108 ASN A O 1
ATOM 835 N N . ASP A 1 109 ? 5.812 36.656 4.574 1 96.12 109 ASP A N 1
ATOM 836 C CA . ASP A 1 109 ? 4.5 36.469 5.184 1 96.12 109 ASP A CA 1
ATOM 837 C C . ASP A 1 109 ? 3.482 35.969 4.16 1 96.12 109 ASP A C 1
ATOM 839 O O . ASP A 1 109 ? 3.592 36.281 2.971 1 96.12 109 ASP A O 1
ATOM 843 N N . VAL A 1 110 ? 2.525 35.219 4.645 1 97.44 110 VAL A N 1
ATOM 844 C CA . VAL A 1 110 ? 1.497 34.625 3.801 1 97.44 110 VAL A CA 1
ATOM 845 C C . VAL A 1 110 ? 0.154 35.281 4.066 1 97.44 110 VAL A C 1
ATOM 847 O O . VAL A 1 110 ? -0.143 35.688 5.203 1 97.44 110 VAL A O 1
ATOM 850 N N . LEU A 1 111 ? -0.621 35.406 2.998 1 97.75 111 LEU A N 1
ATOM 851 C CA . LEU A 1 111 ? -1.938 36.031 3.102 1 97.75 111 LEU A CA 1
ATOM 852 C C . LEU A 1 111 ? -3.037 34.969 3.094 1 97.75 111 LEU A C 1
ATOM 854 O O . LEU A 1 111 ? -2.951 34 2.354 1 97.75 111 LEU A O 1
ATOM 858 N N . PHE A 1 112 ? -3.996 35.188 3.951 1 98.12 112 PHE A N 1
ATOM 859 C CA . PHE A 1 112 ? -5.152 34.281 4.07 1 98.12 112 PHE A CA 1
ATOM 860 C C . PHE A 1 112 ? -6.438 35.094 4.188 1 98.12 112 PHE A C 1
ATOM 862 O O . PHE A 1 112 ? -6.5 36.094 4.93 1 98.12 112 PHE A O 1
ATOM 869 N N . LYS A 1 113 ? -7.441 34.719 3.516 1 97.12 113 LYS A N 1
ATOM 870 C CA . LYS A 1 113 ? -8.789 35.25 3.662 1 97.12 113 LYS A CA 1
ATOM 871 C C . LYS A 1 113 ? -9.852 34.188 3.449 1 97.12 113 LYS A C 1
ATOM 873 O O . LYS A 1 113 ? -9.961 33.625 2.359 1 97.12 113 LYS A O 1
ATOM 878 N N . GLY A 1 114 ? -10.508 33.938 4.453 1 96.12 114 GLY A N 1
ATOM 879 C CA . GLY A 1 114 ? -11.523 32.906 4.328 1 96.12 114 GLY A CA 1
ATOM 880 C C . GLY A 1 114 ? -12.094 32.469 5.668 1 96.12 114 GLY A C 1
ATOM 881 O O . GLY A 1 114 ? -12.117 33.25 6.621 1 96.12 114 GLY A O 1
ATOM 882 N N . VAL A 1 115 ? -12.633 31.25 5.672 1 95.88 115 VAL A N 1
ATOM 883 C CA . VAL A 1 115 ? -13.375 30.75 6.824 1 95.88 115 VAL A CA 1
ATOM 884 C C . VAL A 1 115 ? -12.43 30 7.762 1 95.88 115 VAL A C 1
ATOM 886 O O . VAL A 1 115 ? -11.422 29.438 7.32 1 95.88 115 VAL A O 1
ATOM 889 N N . ALA A 1 116 ? -12.758 30.062 9.016 1 96.56 116 ALA A N 1
ATOM 890 C CA . ALA A 1 116 ? -11.961 29.375 10.039 1 96.56 116 ALA A CA 1
ATOM 891 C C . ALA A 1 116 ? -12.211 27.875 10.016 1 96.56 116 ALA A C 1
ATOM 893 O O . ALA A 1 116 ? -13.297 27.422 9.633 1 96.56 116 ALA A O 1
ATOM 894 N N . MET A 1 117 ? -11.18 27.172 10.406 1 96 117 MET A N 1
ATOM 895 C CA . MET A 1 117 ? -11.258 25.719 10.578 1 96 117 MET A CA 1
ATOM 896 C C . MET A 1 117 ? -10.648 25.297 11.906 1 96 117 MET A C 1
ATOM 898 O O . MET A 1 117 ? -9.727 25.953 12.406 1 96 117 MET A O 1
ATOM 902 N N . ILE A 1 118 ? -11.234 24.281 12.492 1 94.44 118 ILE A N 1
ATOM 903 C CA . ILE A 1 118 ? -10.656 23.688 13.695 1 94.44 118 ILE A CA 1
ATOM 904 C C . ILE A 1 118 ? -10.438 22.188 13.469 1 94.44 118 ILE A C 1
ATOM 906 O O . ILE A 1 118 ? -11.094 21.594 12.617 1 94.44 118 ILE A O 1
ATOM 910 N N . ALA A 1 119 ? -9.484 21.625 14.156 1 91 119 ALA A N 1
ATOM 911 C CA . ALA A 1 119 ? -9.234 20.188 14.094 1 91 119 ALA A CA 1
ATOM 912 C C . ALA A 1 119 ? -9.836 19.484 15.305 1 91 119 ALA A C 1
ATOM 914 O O . ALA A 1 119 ? -9.859 20.031 16.406 1 91 119 ALA A O 1
ATOM 915 N N . HIS A 1 120 ? -10.266 18.297 15 1 84.69 120 HIS A N 1
ATOM 916 C CA . HIS A 1 120 ? -10.727 17.469 16.109 1 84.69 120 HIS A CA 1
ATOM 917 C C . HIS A 1 120 ? -9.57 17.094 17.031 1 84.69 120 HIS A C 1
ATOM 919 O O . HIS A 1 120 ? -8.492 16.719 16.547 1 84.69 120 HIS A O 1
ATOM 925 N N . LYS A 1 121 ? -9.812 17.141 18.266 1 74.88 121 LYS A N 1
ATOM 926 C CA . LYS A 1 121 ? -8.781 16.906 19.266 1 74.88 121 LYS A CA 1
ATOM 927 C C . LYS A 1 121 ? -8.281 15.461 19.203 1 74.88 121 LYS A C 1
ATOM 929 O O . LYS A 1 121 ? -7.109 15.188 19.469 1 74.88 121 LYS A O 1
ATOM 934 N N . ASN A 1 122 ? -9.039 14.625 18.781 1 65.62 122 ASN A N 1
ATOM 935 C CA . ASN A 1 122 ? -8.703 13.203 18.828 1 65.62 122 ASN A CA 1
ATOM 936 C C . ASN A 1 122 ? -8.047 12.742 17.531 1 65.62 122 ASN A C 1
ATOM 938 O O . ASN A 1 122 ? -7.684 11.57 17.391 1 65.62 122 ASN A O 1
ATOM 942 N N . ASN A 1 123 ? -7.875 13.703 16.641 1 72.06 123 ASN A N 1
ATOM 943 C CA . ASN A 1 123 ? -7.23 13.328 15.375 1 72.06 123 ASN A CA 1
ATOM 944 C C . ASN A 1 123 ? -5.711 13.328 15.508 1 72.06 123 ASN A C 1
ATOM 946 O O . ASN A 1 123 ? -5.07 14.367 15.359 1 72.06 123 ASN A O 1
ATOM 950 N N . ARG A 1 124 ? -5.105 12.211 15.688 1 68.06 124 ARG A N 1
ATOM 951 C CA . ARG A 1 124 ? -3.674 12.086 15.93 1 68.06 124 ARG A CA 1
ATOM 952 C C . ARG A 1 124 ? -2.881 12.195 14.633 1 68.06 124 ARG A C 1
ATOM 954 O O . ARG A 1 124 ? -1.666 12.398 14.656 1 68.06 124 ARG A O 1
ATOM 961 N N . LEU A 1 125 ? -3.537 12.125 13.508 1 80.06 125 LEU A N 1
ATOM 962 C CA . LEU A 1 125 ? -2.859 12.125 12.219 1 80.06 125 LEU A CA 1
ATOM 963 C C . LEU A 1 125 ? -2.857 13.523 11.609 1 80.06 125 LEU A C 1
ATOM 965 O O . LEU A 1 125 ? -2.25 13.75 10.562 1 80.06 125 LEU A O 1
ATOM 969 N N . ARG A 1 126 ? -3.395 14.461 12.344 1 89.06 126 ARG A N 1
ATOM 970 C CA . ARG A 1 126 ? -3.545 15.797 11.773 1 89.06 126 ARG A CA 1
ATOM 971 C C . ARG A 1 126 ? -2.238 16.578 11.859 1 89.06 126 ARG A C 1
ATOM 973 O O . ARG A 1 126 ? -1.446 16.375 12.781 1 89.06 126 ARG A O 1
ATOM 980 N N . LEU A 1 127 ? -2.012 17.453 10.906 1 92.56 127 LEU A N 1
ATOM 981 C CA . LEU A 1 127 ? -0.922 18.422 10.875 1 92.56 127 LEU A CA 1
ATOM 982 C C . LEU A 1 127 ? -1.463 19.844 10.867 1 92.56 127 LEU A C 1
ATOM 984 O O . LEU A 1 127 ? -2.223 20.234 9.969 1 92.56 127 LEU A O 1
ATOM 988 N N . ASP A 1 128 ? -1.135 20.562 11.914 1 94.56 128 ASP A N 1
ATOM 989 C CA . ASP A 1 128 ? -1.479 21.984 11.945 1 94.56 128 ASP A CA 1
ATOM 990 C C . ASP A 1 128 ? -0.52 22.797 11.086 1 94.56 128 ASP A C 1
ATOM 992 O O . ASP A 1 128 ? 0.466 23.344 11.586 1 94.56 128 ASP A O 1
ATOM 996 N N . VAL A 1 129 ? -0.806 22.938 9.867 1 97.06 129 VAL A N 1
ATOM 997 C CA . VAL A 1 129 ? 0.129 23.484 8.883 1 97.06 129 VAL A CA 1
ATOM 998 C C . VAL A 1 129 ? 0.301 24.984 9.117 1 97.06 129 VAL A C 1
ATOM 1000 O O . VAL A 1 129 ? 1.426 25.5 9.133 1 97.06 129 VAL A O 1
ATOM 1003 N N . LEU A 1 130 ? -0.814 25.719 9.273 1 97.75 130 LEU A N 1
ATOM 1004 C CA . LEU A 1 130 ? -0.822 27.156 9.523 1 97.75 130 LEU A CA 1
ATOM 1005 C C . LEU A 1 130 ? -1.912 27.516 10.531 1 97.75 130 LEU A C 1
ATOM 1007 O O . LEU A 1 130 ? -3.092 27.25 10.297 1 97.75 130 LEU A O 1
ATOM 1011 N N . ARG A 1 131 ? -1.503 28.156 11.617 1 97.25 131 ARG A N 1
ATOM 1012 C CA . ARG A 1 131 ? -2.439 28.562 12.664 1 97.25 131 ARG A CA 1
ATOM 1013 C C . ARG A 1 131 ? -2.631 30.062 12.68 1 97.25 131 ARG A C 1
ATOM 1015 O O . ARG A 1 131 ? -1.747 30.812 12.25 1 97.25 131 ARG A O 1
ATOM 1022 N N . ALA A 1 132 ? -3.75 30.484 13.156 1 97.31 132 ALA A N 1
ATOM 1023 C CA . ALA A 1 132 ? -3.977 31.906 13.383 1 97.31 132 ALA A CA 1
ATOM 1024 C C . ALA A 1 132 ? -3.264 32.375 14.641 1 97.31 132 ALA A C 1
ATOM 1026 O O . ALA A 1 132 ? -2.715 31.578 15.398 1 97.31 132 ALA A O 1
ATOM 1027 N N . THR A 1 133 ? -3.211 33.656 14.75 1 95.31 133 THR A N 1
ATOM 1028 C CA . THR A 1 133 ? -2.635 34.219 15.953 1 95.31 133 THR A CA 1
ATOM 1029 C C . THR A 1 133 ? -3.641 34.219 17.109 1 95.31 133 THR A C 1
ATOM 1031 O O . THR A 1 133 ? -4.812 33.875 16.906 1 95.31 133 THR A O 1
ATOM 1034 N N . SER A 1 134 ? -3.133 34.531 18.281 1 93.81 134 SER A N 1
ATOM 1035 C CA . SER A 1 134 ? -3.975 34.531 19.484 1 93.81 134 SER A CA 1
ATOM 1036 C C . SER A 1 134 ? -5.039 35.625 19.406 1 93.81 134 SER A C 1
ATOM 1038 O O . SER A 1 134 ? -6.047 35.562 20.125 1 93.81 134 SER A O 1
ATOM 1040 N N . THR A 1 135 ? -4.84 36.625 18.531 1 94.31 135 THR A N 1
ATOM 1041 C CA . THR A 1 135 ? -5.758 37.75 18.453 1 94.31 135 THR A CA 1
ATOM 1042 C C . THR A 1 135 ? -6.848 37.5 17.422 1 94.31 135 THR A C 1
ATOM 1044 O O . THR A 1 135 ? -7.766 38.312 17.266 1 94.31 135 THR A O 1
ATOM 1047 N N . ALA A 1 136 ? -6.777 36.406 16.75 1 96.56 136 ALA A N 1
ATOM 1048 C CA . ALA A 1 136 ? -7.723 36.156 15.68 1 96.56 136 ALA A CA 1
ATOM 1049 C C . ALA A 1 136 ? -9 35.5 16.219 1 96.56 136 ALA A C 1
ATOM 1051 O O . ALA A 1 136 ? -8.984 34.844 17.266 1 96.56 136 ALA A O 1
ATOM 1052 N N . TYR A 1 137 ? -10.109 35.719 15.523 1 95.56 137 TYR A N 1
ATOM 1053 C CA . TYR A 1 137 ? -11.367 35.062 15.844 1 95.56 137 TYR A CA 1
ATOM 1054 C C . TYR A 1 137 ? -12.227 34.875 14.594 1 95.56 137 TYR A C 1
ATOM 1056 O O . TYR A 1 137 ? -12 35.562 13.578 1 95.56 137 TYR A O 1
ATOM 1064 N N . SER A 1 138 ? -13.125 33.969 14.641 1 95.75 138 SER A N 1
ATOM 1065 C CA . SER A 1 138 ? -14.031 33.688 13.531 1 95.75 138 SER A CA 1
ATOM 1066 C C . SER A 1 138 ? -15.398 34.344 13.758 1 95.75 138 SER A C 1
ATOM 1068 O O . SER A 1 138 ? -16.047 34.094 14.781 1 95.75 138 SER A O 1
ATOM 1070 N N . TYR A 1 139 ? -15.82 35.094 12.82 1 94.44 139 TYR A N 1
ATOM 1071 C CA . TYR A 1 139 ? -17.109 35.781 12.938 1 94.44 139 TYR A CA 1
ATOM 1072 C C . TYR A 1 139 ? -17.562 36.312 11.594 1 94.44 139 TYR A C 1
ATOM 1074 O O . TYR A 1 139 ? -16.797 36.312 10.625 1 94.44 139 TYR A O 1
ATOM 1082 N N . ASN A 1 140 ? -18.891 36.688 11.539 1 93 140 ASN A N 1
ATOM 1083 C CA . ASN A 1 140 ? -19.391 37.406 10.383 1 93 140 ASN A CA 1
ATOM 1084 C C . ASN A 1 140 ? -18.922 38.875 10.398 1 93 140 ASN A C 1
ATOM 1086 O O . ASN A 1 140 ? -19.312 39.625 11.281 1 93 140 ASN A O 1
ATOM 1090 N N . PRO A 1 141 ? -18.109 39.219 9.469 1 91.69 141 PRO A N 1
ATOM 1091 C CA . PRO A 1 141 ? -17.5 40.531 9.523 1 91.69 141 PRO A CA 1
ATOM 1092 C C . PRO A 1 141 ? -18.531 41.656 9.383 1 91.69 141 PRO A C 1
ATOM 1094 O O . PRO A 1 141 ? -18.25 42.812 9.734 1 91.69 141 PRO A O 1
ATOM 1097 N N . THR A 1 142 ? -19.688 41.375 8.859 1 89.56 142 THR A N 1
ATOM 1098 C CA . THR A 1 142 ? -20.688 42.406 8.625 1 89.56 142 THR A CA 1
ATOM 1099 C C . THR A 1 142 ? -21.75 42.406 9.727 1 89.56 142 THR A C 1
ATOM 1101 O O . THR A 1 142 ? -22.625 43.281 9.766 1 89.56 142 THR A O 1
ATOM 1104 N N . ALA A 1 143 ? -21.625 41.469 10.539 1 87.06 143 ALA A N 1
ATOM 1105 C CA . ALA A 1 143 ? -22.625 41.344 11.609 1 87.06 143 ALA A CA 1
ATOM 1106 C C . ALA A 1 143 ? -22.125 42.031 12.883 1 87.06 143 ALA A C 1
ATOM 1108 O O . ALA A 1 143 ? -20.922 42.125 13.109 1 87.06 143 ALA A O 1
ATOM 1109 N N . ALA A 1 144 ? -23.094 42.531 13.641 1 83.88 144 ALA A N 1
ATOM 1110 C CA . ALA A 1 144 ? -22.75 43.062 14.961 1 83.88 144 ALA A CA 1
ATOM 1111 C C . ALA A 1 144 ? -22.297 41.938 15.898 1 83.88 144 ALA A C 1
ATOM 1113 O O . ALA A 1 144 ? -22.828 40.844 15.859 1 83.88 144 ALA A O 1
ATOM 1114 N N . MET A 1 145 ? -21.25 42.25 16.656 1 78.69 145 MET A N 1
ATOM 1115 C CA . MET A 1 145 ? -20.672 41.219 17.531 1 78.69 145 MET A CA 1
ATOM 1116 C C . MET A 1 145 ? -21.609 40.938 18.719 1 78.69 145 MET A C 1
ATOM 1118 O O . MET A 1 145 ? -21.438 41.5 19.797 1 78.69 145 MET A O 1
ATOM 1122 N N . GLU A 1 146 ? -22.609 40.219 18.453 1 79.5 146 GLU A N 1
ATOM 1123 C CA . GLU A 1 146 ? -23.594 39.938 19.5 1 79.5 146 GLU A CA 1
ATOM 1124 C C . GLU A 1 146 ? -23.406 38.531 20.062 1 79.5 146 GLU A C 1
ATOM 1126 O O . GLU A 1 146 ? -23.875 38.219 21.156 1 79.5 146 GLU A O 1
ATOM 1131 N N . GLU A 1 147 ? -22.75 37.781 19.344 1 79.06 147 GLU A N 1
ATOM 1132 C CA . GLU A 1 147 ? -22.578 36.375 19.75 1 79.06 147 GLU A CA 1
ATOM 1133 C C . GLU A 1 147 ? -21.094 36.031 19.938 1 79.06 147 GLU A C 1
ATOM 1135 O O . GLU A 1 147 ? -20.219 36.781 19.484 1 79.06 147 GLU A O 1
ATOM 1140 N N . TYR A 1 148 ? -20.891 35.094 20.703 1 83.56 148 TYR A N 1
ATOM 1141 C CA . TYR A 1 148 ? -19.531 34.594 20.891 1 83.56 148 TYR A CA 1
ATOM 1142 C C . TYR A 1 148 ? -18.969 34 19.594 1 83.56 148 TYR A C 1
ATOM 1144 O O . TYR A 1 148 ? -19.688 33.312 18.875 1 83.56 148 TYR A O 1
ATOM 1152 N N . PRO A 1 149 ? -17.766 34.344 19.281 1 83.31 149 PRO A N 1
ATOM 1153 C CA . PRO A 1 149 ? -17.172 33.812 18.047 1 83.31 149 PRO A CA 1
ATOM 1154 C C . PRO A 1 149 ? -17.109 32.281 18.031 1 83.31 149 PRO A C 1
ATOM 1156 O O . PRO A 1 149 ? -16.984 31.656 19.094 1 83.31 149 PRO A O 1
ATOM 1159 N N . GLY A 1 150 ? -17.203 31.656 16.844 1 81.5 150 GLY A N 1
ATOM 1160 C CA . GLY A 1 150 ? -17.188 30.219 16.688 1 81.5 150 GLY A CA 1
ATOM 1161 C C . GLY A 1 150 ? -15.844 29.594 17.016 1 81.5 150 GLY A C 1
ATOM 1162 O O . GLY A 1 150 ? -15.781 28.438 17.453 1 81.5 150 GLY A O 1
ATOM 1163 N N . ALA A 1 151 ? -14.828 30.281 16.812 1 85.75 151 ALA A N 1
ATOM 1164 C CA . ALA A 1 151 ? -13.469 29.859 17.109 1 85.75 151 ALA A CA 1
ATOM 1165 C C . ALA A 1 151 ? -12.578 31.031 17.469 1 85.75 151 ALA A C 1
ATOM 1167 O O . ALA A 1 151 ? -12.773 32.156 16.969 1 85.75 151 ALA A O 1
ATOM 1168 N N . LEU A 1 152 ? -11.555 30.688 18.375 1 89.44 152 LEU A N 1
ATOM 1169 C CA . LEU A 1 152 ? -10.75 31.781 18.906 1 89.44 152 LEU A CA 1
ATOM 1170 C C . LEU A 1 152 ? -9.266 31.438 18.844 1 89.44 152 LEU A C 1
ATOM 1172 O O . LEU A 1 152 ? -8.867 30.312 19.125 1 89.44 152 LEU A O 1
ATOM 1176 N N . GLY A 1 153 ? -8.531 32.375 18.375 1 91.31 153 GLY A N 1
ATOM 1177 C CA . GLY A 1 153 ? -7.09 32.344 18.547 1 91.31 153 GLY A CA 1
ATOM 1178 C C . GLY A 1 153 ? -6.422 31.203 17.812 1 91.31 153 GLY A C 1
ATOM 1179 O O . GLY A 1 153 ? -6.762 30.906 16.672 1 91.31 153 GLY A O 1
ATOM 1180 N N . GLN A 1 154 ? -5.496 30.594 18.531 1 89.56 154 GLN A N 1
ATOM 1181 C CA . GLN A 1 154 ? -4.578 29.641 17.922 1 89.56 154 GLN A CA 1
ATOM 1182 C C . GLN A 1 154 ? -5.258 28.297 17.688 1 89.56 154 GLN A C 1
ATOM 1184 O O . GLN A 1 154 ? -4.691 27.406 17.031 1 89.56 154 GLN A O 1
ATOM 1189 N N . GLN A 1 155 ? -6.461 28.188 18.141 1 91.75 155 GLN A N 1
ATOM 1190 C CA . GLN A 1 155 ? -7.215 26.984 17.797 1 91.75 155 GLN A CA 1
ATOM 1191 C C . GLN A 1 155 ? -7.66 27 16.344 1 91.75 155 GLN A C 1
ATOM 1193 O O . GLN A 1 155 ? -7.992 25.953 15.781 1 91.75 155 GLN A O 1
ATOM 1198 N N . ILE A 1 156 ? -7.68 28.234 15.812 1 96.06 156 ILE A N 1
ATOM 1199 C CA . ILE A 1 156 ? -8.078 28.406 14.422 1 96.06 156 ILE A CA 1
ATOM 1200 C C . ILE A 1 156 ? -6.957 27.906 13.508 1 96.06 156 ILE A C 1
ATOM 1202 O O . ILE A 1 156 ? -5.816 28.359 13.609 1 96.06 156 ILE A O 1
ATOM 1206 N N . LEU A 1 157 ? -7.355 26.984 12.672 1 96.75 157 LEU A N 1
ATOM 1207 C CA . LEU A 1 157 ? -6.465 26.5 11.625 1 96.75 157 LEU A CA 1
ATOM 1208 C C . LEU A 1 157 ? -6.777 27.172 10.289 1 96.75 157 LEU A C 1
ATOM 1210 O O . LEU A 1 157 ? -7.91 27.109 9.805 1 96.75 157 LEU A O 1
ATOM 1214 N N . LEU A 1 158 ? -5.758 27.844 9.781 1 98.19 158 LEU A N 1
ATOM 1215 C 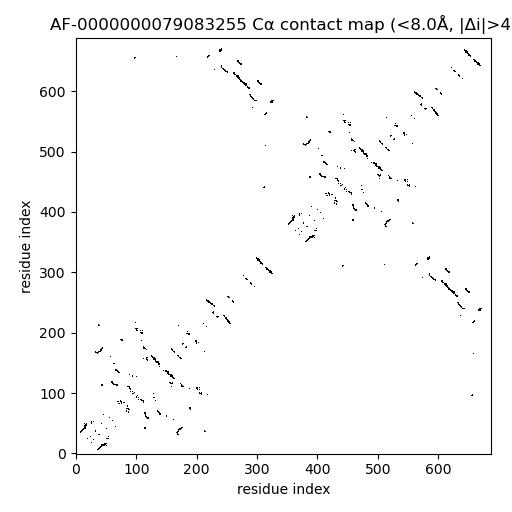CA . LEU A 1 158 ? -5.895 28.422 8.453 1 98.19 158 LEU A CA 1
ATOM 1216 C C . LEU A 1 158 ? -5.66 27.375 7.375 1 98.19 158 LEU A C 1
ATOM 1218 O O . LEU A 1 158 ? -6.352 27.359 6.352 1 98.19 158 LEU A O 1
ATOM 1222 N N . ILE A 1 159 ? -4.695 26.516 7.57 1 97.75 159 ILE A N 1
ATOM 1223 C CA . ILE A 1 159 ? -4.43 25.344 6.738 1 97.75 159 ILE A CA 1
ATOM 1224 C C . ILE A 1 159 ? -4.262 24.109 7.625 1 97.75 159 ILE A C 1
ATOM 1226 O O . ILE A 1 159 ? -3.482 24.125 8.578 1 97.75 159 ILE A O 1
ATOM 1230 N N . GLY A 1 160 ? -5.023 23.094 7.363 1 96.94 160 GLY A N 1
ATOM 1231 C CA . GLY A 1 160 ? -4.883 21.812 8.016 1 96.94 160 GLY A CA 1
ATOM 1232 C C . GLY A 1 160 ? -4.566 20.688 7.047 1 96.94 160 GLY A C 1
ATOM 1233 O O . GLY A 1 160 ? -4.992 20.719 5.891 1 96.94 160 GLY A O 1
ATOM 1234 N N . ALA A 1 161 ? -3.797 19.719 7.559 1 95.81 161 ALA A N 1
ATOM 1235 C CA . ALA A 1 161 ? -3.467 18.562 6.734 1 95.81 161 ALA A CA 1
ATOM 1236 C C . ALA A 1 161 ? -3.525 17.281 7.551 1 95.81 161 ALA A C 1
ATOM 1238 O O . ALA A 1 161 ? -3.627 17.312 8.781 1 95.81 161 ALA A O 1
ATOM 1239 N N . MET A 1 162 ? -3.625 16.203 6.84 1 92.19 162 MET A N 1
ATOM 1240 C CA . MET A 1 162 ? -3.551 14.891 7.473 1 92.19 162 MET A CA 1
ATOM 1241 C C . MET A 1 162 ? -2.916 13.867 6.531 1 92.19 162 MET A C 1
ATOM 1243 O O . MET A 1 162 ? -3.066 13.969 5.312 1 92.19 162 MET A O 1
ATOM 1247 N N . GLN A 1 163 ? -2.146 13.062 7.035 1 89.25 163 GLN A N 1
ATOM 1248 C CA . GLN A 1 163 ? -1.665 11.875 6.328 1 89.25 163 GLN A CA 1
ATOM 1249 C C . GLN A 1 163 ? -2.23 10.602 6.941 1 89.25 163 GLN A C 1
ATOM 1251 O O . GLN A 1 163 ? -1.965 10.297 8.102 1 89.25 163 GLN A O 1
ATOM 1256 N N . ALA A 1 164 ? -3.004 9.961 6.145 1 82.62 164 ALA A N 1
ATOM 1257 C CA . ALA A 1 164 ? -3.662 8.742 6.617 1 82.62 164 ALA A CA 1
ATOM 1258 C C . ALA A 1 164 ? -2.662 7.602 6.766 1 82.62 164 ALA A C 1
ATOM 1260 O O . ALA A 1 164 ? -1.494 7.738 6.395 1 82.62 164 ALA A O 1
ATOM 1261 N N . ARG A 1 165 ? -3.16 6.547 7.34 1 70 165 ARG A N 1
ATOM 1262 C CA . ARG A 1 165 ? -2.312 5.387 7.598 1 70 165 ARG A CA 1
ATOM 1263 C C . ARG A 1 165 ? -1.879 4.73 6.289 1 70 165 ARG A C 1
ATOM 1265 O O . ARG A 1 165 ? -0.809 4.121 6.223 1 70 165 ARG A O 1
ATOM 1272 N N . ASN A 1 166 ? -2.67 4.898 5.266 1 71.56 166 ASN A N 1
ATOM 1273 C CA . ASN A 1 166 ? -2.336 4.379 3.943 1 71.56 166 ASN A CA 1
ATOM 1274 C C . ASN A 1 166 ? -1.503 5.379 3.145 1 71.56 166 ASN A C 1
ATOM 1276 O O . ASN A 1 166 ? -1.375 5.25 1.926 1 71.56 166 ASN A O 1
ATOM 1280 N N . ASN A 1 167 ? -1.034 6.406 3.74 1 83.81 167 ASN A N 1
ATOM 1281 C CA . ASN A 1 167 ? -0.156 7.438 3.199 1 83.81 167 ASN A CA 1
ATOM 1282 C C . ASN A 1 167 ? -0.919 8.406 2.301 1 83.81 167 ASN A C 1
ATOM 1284 O O . ASN A 1 167 ? -0.316 9.266 1.654 1 83.81 167 ASN A O 1
ATOM 1288 N N . ALA A 1 168 ? -2.258 8.25 2.244 1 86.94 168 ALA A N 1
ATOM 1289 C CA . ALA A 1 168 ? -3.029 9.289 1.572 1 86.94 168 ALA A CA 1
ATOM 1290 C C . ALA A 1 168 ? -2.848 10.641 2.268 1 86.94 168 ALA A C 1
ATOM 1292 O O . ALA A 1 168 ? -2.82 10.711 3.498 1 86.94 168 ALA A O 1
ATOM 1293 N N . ARG A 1 169 ? -2.672 11.641 1.474 1 92.56 169 ARG A N 1
ATOM 1294 C CA . ARG A 1 169 ? -2.469 12.984 2.016 1 92.56 169 ARG A CA 1
ATOM 1295 C C . ARG A 1 169 ? -3.645 13.898 1.681 1 92.56 169 ARG A C 1
ATOM 1297 O O . ARG A 1 169 ? -4.141 13.891 0.552 1 92.56 169 ARG A O 1
ATOM 1304 N N . VAL A 1 170 ? -4.148 14.547 2.697 1 94.19 170 VAL A N 1
ATOM 1305 C CA . VAL A 1 170 ? -5.289 15.445 2.539 1 94.19 170 VAL A CA 1
ATOM 1306 C C . VAL A 1 170 ? -4.945 16.828 3.113 1 94.19 170 VAL A C 1
ATOM 1308 O O . VAL A 1 170 ? -4.387 16.922 4.207 1 94.19 170 VAL A O 1
ATOM 1311 N N . VAL A 1 171 ? -5.223 17.875 2.35 1 95.94 171 VAL A N 1
ATOM 1312 C CA . VAL A 1 171 ? -5.035 19.234 2.818 1 95.94 171 VAL A CA 1
ATOM 1313 C C . VAL A 1 171 ? -6.348 20 2.715 1 95.94 171 VAL A C 1
ATOM 1315 O O . VAL A 1 171 ? -7.043 19.922 1.697 1 95.94 171 VAL A O 1
ATOM 1318 N N . PHE A 1 172 ? -6.719 20.672 3.793 1 95.31 172 PHE A N 1
ATOM 1319 C CA . PHE A 1 172 ? -7.879 21.562 3.826 1 95.31 172 PHE A CA 1
ATOM 1320 C C . PHE A 1 172 ? -7.457 22.984 4.152 1 95.31 172 PHE A C 1
ATOM 1322 O O . PHE A 1 172 ? -6.609 23.203 5.016 1 95.31 172 PHE A O 1
ATOM 1329 N N . THR A 1 173 ? -8.016 23.922 3.447 1 96.56 173 THR A N 1
ATOM 1330 C CA . THR A 1 173 ? -7.918 25.328 3.809 1 96.56 173 THR A CA 1
ATOM 1331 C C . THR A 1 173 ? -9.242 26.031 3.57 1 96.56 173 THR A C 1
ATOM 1333 O O . THR A 1 173 ? -10.023 25.641 2.699 1 96.56 173 THR A O 1
ATOM 1336 N N . GLY A 1 174 ? -9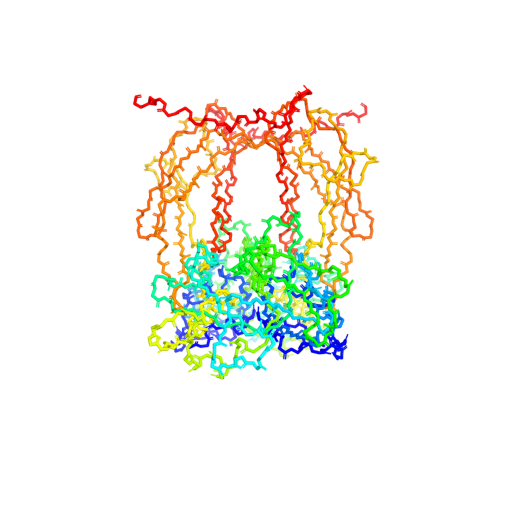.5 27 4.383 1 95.44 174 GLY A N 1
ATOM 1337 C CA . GLY A 1 174 ? -10.727 27.766 4.242 1 95.44 174 GLY A CA 1
ATOM 1338 C C . GLY A 1 174 ? -10.594 28.938 3.291 1 95.44 174 GLY A C 1
ATOM 1339 O O . GLY A 1 174 ? -11.414 29.859 3.311 1 95.44 174 GLY A O 1
ATOM 1340 N N . SER A 1 175 ? -9.547 28.969 2.496 1 95.38 175 SER A N 1
ATOM 1341 C CA . SER A 1 175 ? -9.305 30.156 1.673 1 95.38 175 SER A CA 1
ATOM 1342 C C . SER A 1 175 ? -8.93 29.766 0.247 1 95.38 175 SER A C 1
ATOM 1344 O O . SER A 1 175 ? -7.793 29.359 -0.015 1 95.38 175 SER A O 1
ATOM 1346 N N . LEU A 1 176 ? -9.867 29.922 -0.62 1 88.94 176 LEU A N 1
ATOM 1347 C CA . LEU A 1 176 ? -9.562 29.766 -2.039 1 88.94 176 LEU A CA 1
ATOM 1348 C C . LEU A 1 176 ? -8.688 30.922 -2.523 1 88.94 176 LEU A C 1
ATOM 1350 O O . LEU A 1 176 ? -7.844 30.75 -3.404 1 88.94 176 LEU A O 1
ATOM 1354 N N . ASP A 1 177 ? -8.812 32.094 -1.886 1 91.56 177 ASP A N 1
ATOM 1355 C CA . ASP A 1 177 ? -8.094 33.281 -2.266 1 91.56 177 ASP A CA 1
ATOM 1356 C C . ASP A 1 177 ? -6.582 33.094 -2.168 1 91.56 177 ASP A C 1
ATOM 1358 O O . ASP A 1 177 ? -5.82 33.656 -2.943 1 91.56 177 ASP A O 1
ATOM 1362 N N . MET A 1 178 ? -6.184 32.281 -1.266 1 94.69 178 MET A N 1
ATOM 1363 C CA . MET A 1 178 ? -4.758 32.031 -1.08 1 94.69 178 MET A CA 1
ATOM 1364 C C . MET A 1 178 ? -4.109 31.562 -2.377 1 94.69 178 MET A C 1
ATOM 1366 O O . MET A 1 178 ? -2.93 31.812 -2.617 1 94.69 178 MET A O 1
ATOM 1370 N N . PHE A 1 179 ? -4.914 30.906 -3.18 1 89.56 179 PHE A N 1
ATOM 1371 C CA . PHE A 1 179 ? -4.406 30.25 -4.383 1 89.56 179 PHE A CA 1
ATOM 1372 C C . PHE A 1 179 ? -4.535 31.172 -5.59 1 89.56 179 PHE A C 1
ATOM 1374 O O . PHE A 1 179 ? -4.148 30.812 -6.703 1 89.56 179 PHE A O 1
ATOM 1381 N N . SER A 1 180 ? -5.031 32.375 -5.387 1 85.69 180 SER A N 1
ATOM 1382 C CA . SER A 1 180 ? -5.238 33.281 -6.496 1 85.69 180 SER A CA 1
ATOM 1383 C C . SER A 1 180 ? -3.947 34 -6.867 1 85.69 180 SER A C 1
ATOM 1385 O O . SER A 1 180 ? -3.064 34.188 -6.023 1 85.69 180 SER A O 1
ATOM 1387 N N . ASP A 1 181 ? -3.873 34.469 -8.062 1 84.38 181 ASP A N 1
ATOM 1388 C CA . ASP A 1 181 ? -2.734 35.25 -8.516 1 84.38 181 ASP A CA 1
ATOM 1389 C C . ASP A 1 181 ? -2.596 36.531 -7.703 1 84.38 181 ASP A C 1
ATOM 1391 O O . ASP A 1 181 ? -1.481 37 -7.422 1 84.38 181 ASP A O 1
ATOM 1395 N N . VAL A 1 182 ? -3.709 37.094 -7.324 1 88 182 VAL A N 1
ATOM 1396 C CA . VAL A 1 182 ? -3.734 38.344 -6.551 1 88 182 VAL A CA 1
ATOM 1397 C C . VAL A 1 182 ? -2.988 38.125 -5.234 1 88 182 VAL A C 1
ATOM 1399 O O . VAL A 1 182 ? -2.137 38.969 -4.867 1 88 182 VAL A O 1
ATOM 1402 N N . TYR A 1 183 ? -3.182 37.062 -4.613 1 94.31 183 TYR A N 1
ATOM 1403 C CA . TYR A 1 183 ? -2.57 36.812 -3.312 1 94.31 183 TYR A CA 1
ATOM 1404 C C . TYR A 1 183 ? -1.134 36.312 -3.467 1 94.31 183 TYR A C 1
ATOM 1406 O O . TYR A 1 183 ? -0.269 36.656 -2.654 1 94.31 183 TYR A O 1
ATOM 1414 N N . MET A 1 184 ? -0.896 35.562 -4.512 1 90.75 184 MET A N 1
ATOM 1415 C CA . MET A 1 184 ? 0.44 35 -4.73 1 90.75 184 MET A CA 1
ATOM 1416 C C . MET A 1 184 ? 1.406 36.094 -5.176 1 90.75 184 MET A C 1
ATOM 1418 O O . MET A 1 184 ? 2.609 36.031 -4.918 1 90.75 184 MET A O 1
ATOM 1422 N N . SER A 1 185 ? 0.886 37.156 -5.797 1 90.25 185 SER A N 1
ATOM 1423 C CA . SER A 1 185 ? 1.738 38.219 -6.312 1 90.25 185 SER A CA 1
ATOM 1424 C C . SER A 1 185 ? 1.626 39.469 -5.461 1 90.25 185 SER A C 1
ATOM 1426 O O . SER A 1 185 ? 2.277 40.5 -5.746 1 90.25 185 SER A O 1
ATOM 1428 N N . ALA A 1 186 ? 0.901 39.406 -4.414 1 93.19 186 ALA A N 1
ATOM 1429 C CA . ALA A 1 186 ? 0.627 40.594 -3.609 1 93.19 186 ALA A CA 1
ATOM 1430 C C . ALA A 1 186 ? 1.864 41.031 -2.826 1 93.19 186 ALA A C 1
ATOM 1432 O O . ALA A 1 186 ? 2.664 40.188 -2.41 1 93.19 186 ALA A O 1
ATOM 1433 N N . ASN A 1 187 ? 2.004 42.375 -2.709 1 94.12 187 ASN A N 1
ATOM 1434 C CA . ASN A 1 187 ? 2.932 42.906 -1.722 1 94.12 187 ASN A CA 1
ATOM 1435 C C . ASN A 1 187 ? 2.268 43.062 -0.358 1 94.12 187 ASN A C 1
ATOM 1437 O O . ASN A 1 187 ? 1.185 43.625 -0.254 1 94.12 187 ASN A O 1
ATOM 1441 N N . VAL A 1 188 ? 2.906 42.5 0.63 1 95.06 188 VAL A N 1
ATOM 1442 C CA . VAL A 1 188 ? 2.301 42.438 1.955 1 95.06 188 VAL A CA 1
ATOM 1443 C C . VAL A 1 188 ? 2.857 43.531 2.84 1 95.06 188 VAL A C 1
ATOM 1445 O O . VAL A 1 188 ? 4.07 43.781 2.871 1 95.06 188 VAL A O 1
ATOM 1448 N N . ARG A 1 189 ? 1.938 44.25 3.443 1 92.62 189 ARG A N 1
ATOM 1449 C CA . ARG A 1 189 ? 2.264 45.219 4.492 1 92.62 189 ARG A CA 1
ATOM 1450 C C . ARG A 1 189 ? 1.375 45.031 5.715 1 92.62 189 ARG A C 1
ATOM 1452 O O . ARG A 1 189 ? 0.194 45.375 5.691 1 92.62 189 ARG A O 1
ATOM 1459 N N . LYS A 1 190 ? 2.012 44.438 6.664 1 91.19 190 LYS A N 1
ATOM 1460 C CA . LYS A 1 190 ? 1.252 44.25 7.898 1 91.19 190 LYS A CA 1
ATOM 1461 C C . LYS A 1 190 ? 0.98 45.594 8.57 1 91.19 190 LYS A C 1
ATOM 1463 O O . LYS A 1 190 ? 1.868 46.438 8.656 1 91.19 190 LYS A O 1
ATOM 1468 N N . MET A 1 191 ? -0.164 45.75 9.008 1 85.19 191 MET A N 1
ATOM 1469 C CA . MET A 1 191 ? -0.516 47.031 9.625 1 85.19 191 MET A CA 1
ATOM 1470 C C . MET A 1 191 ? 0.314 47.281 10.883 1 85.19 191 MET A C 1
ATOM 1472 O O . MET A 1 191 ? 0.524 46.375 11.68 1 85.19 191 MET A O 1
ATOM 1476 N N . GLY A 1 192 ? 0.751 48.469 10.953 1 80.12 192 GLY A N 1
ATOM 1477 C CA . GLY A 1 192 ? 1.528 48.875 12.109 1 80.12 192 GLY A CA 1
ATOM 1478 C C . GLY A 1 192 ? 3.021 48.656 11.93 1 80.12 192 GLY A C 1
ATOM 1479 O O . GLY A 1 192 ? 3.822 49.188 12.703 1 80.12 192 GLY A O 1
ATOM 1480 N N . GLU A 1 193 ? 3.291 47.938 10.953 1 76.69 193 GLU A N 1
ATOM 1481 C CA . GLU A 1 193 ? 4.715 47.719 10.703 1 76.69 193 GLU A CA 1
ATOM 1482 C C . GLU A 1 193 ? 5.238 48.688 9.648 1 76.69 193 GLU A C 1
ATOM 1484 O O . GLU A 1 193 ? 4.539 49 8.688 1 76.69 193 GLU A O 1
ATOM 1489 N N . GLY A 1 194 ? 6.168 49.594 9.859 1 71.06 194 GLY A N 1
ATOM 1490 C CA . GLY A 1 194 ? 6.68 50.656 9.023 1 71.06 194 GLY A CA 1
ATOM 1491 C C . GLY A 1 194 ? 7.59 50.156 7.91 1 71.06 194 GLY A C 1
ATOM 1492 O O . GLY A 1 194 ? 8.055 50.969 7.086 1 71.06 194 GLY A O 1
ATOM 1493 N N . GLY A 1 195 ? 7.758 48.969 7.711 1 74.5 195 GLY A N 1
ATOM 1494 C CA . GLY A 1 195 ? 8.711 48.469 6.73 1 74.5 195 GLY A CA 1
ATOM 1495 C C . GLY A 1 195 ? 8.141 48.375 5.332 1 74.5 195 GLY A C 1
ATOM 1496 O O . GLY A 1 195 ? 6.961 48.656 5.117 1 74.5 195 GLY A O 1
ATOM 1497 N N . GLU A 1 196 ? 9.055 48.219 4.246 1 84.12 196 GLU A N 1
ATOM 1498 C CA . GLU A 1 196 ? 8.656 48.094 2.848 1 84.12 196 GLU A CA 1
ATOM 1499 C C . GLU A 1 196 ? 7.809 46.812 2.637 1 84.12 196 GLU A C 1
ATOM 1501 O O . GLU A 1 196 ? 8.016 45.812 3.305 1 84.12 196 GLU A O 1
ATOM 1506 N N . ALA A 1 197 ? 6.785 47.062 1.836 1 87.12 197 ALA A N 1
ATOM 1507 C CA . ALA A 1 197 ? 5.957 45.906 1.444 1 87.12 197 ALA A CA 1
ATOM 1508 C C . ALA A 1 197 ? 6.773 44.906 0.667 1 87.12 197 ALA A C 1
ATOM 1510 O O . ALA A 1 197 ? 7.605 45.25 -0.17 1 87.12 197 ALA A O 1
ATOM 1511 N N . VAL A 1 198 ? 6.625 43.688 1.087 1 92.31 198 VAL A N 1
ATOM 1512 C CA . VAL A 1 198 ? 7.352 42.625 0.425 1 92.31 198 VAL A CA 1
ATOM 1513 C C . VAL A 1 198 ? 6.363 41.656 -0.216 1 92.31 198 VAL A C 1
ATOM 1515 O O . VAL A 1 198 ? 5.203 41.562 0.193 1 92.31 198 VAL A O 1
ATOM 1518 N N . GLN A 1 199 ? 6.875 40.906 -1.198 1 94.44 199 GLN A N 1
ATOM 1519 C CA . GLN A 1 199 ? 6.023 39.969 -1.908 1 94.44 199 GLN A CA 1
ATOM 1520 C C . GLN A 1 199 ? 5.531 38.875 -0.976 1 94.44 199 GLN A C 1
ATOM 1522 O O . GLN A 1 199 ? 6.289 38.375 -0.137 1 94.44 199 GLN A O 1
ATOM 1527 N N . SER A 1 200 ? 4.312 38.469 -1.126 1 96.06 200 SER A N 1
ATOM 1528 C CA . SER A 1 200 ? 3.703 37.438 -0.293 1 96.06 200 SER A CA 1
ATOM 1529 C C . SER A 1 200 ? 4.445 36.094 -0.424 1 96.06 200 SER A C 1
ATOM 1531 O O . SER A 1 200 ? 5.039 35.812 -1.466 1 96.06 200 SER A O 1
ATOM 1533 N N . GLY A 1 201 ? 4.426 35.312 0.603 1 97 201 GLY A N 1
ATOM 1534 C CA . GLY A 1 201 ? 4.992 33.969 0.579 1 97 201 GLY A CA 1
ATOM 1535 C C . GLY A 1 201 ? 4.016 32.906 0.084 1 97 201 GLY A C 1
ATOM 1536 O O . GLY A 1 201 ? 4.293 31.719 0.156 1 97 201 GLY A O 1
ATOM 1537 N N . ASN A 1 202 ? 2.863 33.344 -0.387 1 96.25 202 ASN A N 1
ATOM 1538 C CA . ASN A 1 202 ? 1.811 32.406 -0.794 1 96.25 202 ASN A CA 1
ATOM 1539 C C . ASN A 1 202 ? 2.303 31.438 -1.857 1 96.25 202 ASN A C 1
ATOM 1541 O O . ASN A 1 202 ? 2.064 30.219 -1.757 1 96.25 202 ASN A O 1
ATOM 1545 N N . PHE A 1 203 ? 2.982 31.938 -2.846 1 92.5 203 PHE A N 1
ATOM 1546 C CA . PHE A 1 203 ? 3.449 31.094 -3.932 1 92.5 203 PHE A CA 1
ATOM 1547 C C . PHE A 1 203 ? 4.375 30 -3.406 1 92.5 203 PHE A C 1
ATOM 1549 O O . PHE A 1 203 ? 4.227 28.828 -3.76 1 92.5 203 PHE A O 1
ATOM 1556 N N . GLN A 1 204 ? 5.285 30.375 -2.602 1 94.38 204 GLN A N 1
ATOM 1557 C CA . GLN A 1 204 ? 6.246 29.422 -2.051 1 94.38 204 GLN A CA 1
ATOM 1558 C C . GLN A 1 204 ? 5.555 28.375 -1.197 1 94.38 204 GLN A C 1
ATOM 1560 O O . GLN A 1 204 ? 5.797 27.172 -1.364 1 94.38 204 GLN A O 1
ATOM 1565 N N . LEU A 1 205 ? 4.703 28.812 -0.324 1 96.56 205 LEU A N 1
ATOM 1566 C CA . LEU A 1 205 ? 4.016 27.906 0.589 1 96.56 205 LEU A CA 1
ATOM 1567 C C . LEU A 1 205 ? 3.127 26.922 -0.178 1 96.56 205 LEU A C 1
ATOM 1569 O O . LEU A 1 205 ? 3.178 25.719 0.055 1 96.56 205 LEU A O 1
ATOM 1573 N N . LEU A 1 206 ? 2.352 27.438 -1.089 1 94 206 LEU A N 1
ATOM 1574 C CA . LEU A 1 206 ? 1.362 26.625 -1.777 1 94 206 LEU A CA 1
ATOM 1575 C C . LEU A 1 206 ? 2.035 25.656 -2.758 1 94 206 LEU A C 1
ATOM 1577 O O . LEU A 1 206 ? 1.543 24.562 -2.99 1 94 206 LEU A O 1
ATOM 1581 N N . THR A 1 207 ? 3.143 26.078 -3.309 1 90.88 207 THR A N 1
ATOM 1582 C CA . THR A 1 207 ? 3.916 25.156 -4.145 1 90.88 207 THR A CA 1
ATOM 1583 C C . THR A 1 207 ? 4.41 23.969 -3.334 1 90.88 207 THR A C 1
ATOM 1585 O O . THR A 1 207 ? 4.242 22.812 -3.744 1 90.88 207 THR A O 1
ATOM 1588 N N . ALA A 1 208 ? 4.977 24.281 -2.199 1 94.12 208 ALA A N 1
ATOM 1589 C CA . ALA A 1 208 ? 5.484 23.203 -1.34 1 94.12 208 ALA A CA 1
ATOM 1590 C C . ALA A 1 208 ? 4.355 22.281 -0.887 1 94.12 208 ALA A C 1
ATOM 1592 O O . ALA A 1 208 ? 4.488 21.062 -0.942 1 94.12 208 ALA A O 1
ATOM 1593 N N . LEU A 1 209 ? 3.287 22.859 -0.509 1 94.88 209 LEU A N 1
ATOM 1594 C CA . LEU A 1 209 ? 2.143 22.109 -0.014 1 94.88 209 LEU A CA 1
ATOM 1595 C C . LEU A 1 209 ? 1.571 21.219 -1.106 1 94.88 209 LEU A C 1
ATOM 1597 O O . LEU A 1 209 ? 1.218 20.062 -0.847 1 94.88 209 LEU A O 1
ATOM 1601 N N . SER A 1 210 ? 1.434 21.734 -2.273 1 91.69 210 SER A N 1
ATOM 1602 C CA . SER A 1 210 ? 0.898 20.969 -3.395 1 91.69 210 SER A CA 1
ATOM 1603 C C . SER A 1 210 ? 1.815 19.812 -3.758 1 91.69 210 SER A C 1
ATOM 1605 O O . SER A 1 210 ? 1.345 18.703 -4.027 1 91.69 210 SER A O 1
ATOM 1607 N N . LYS A 1 211 ? 3.109 20.109 -3.766 1 90.06 211 LYS A N 1
ATOM 1608 C CA . LYS A 1 211 ? 4.055 19.031 -4.047 1 90.06 211 LYS A CA 1
ATOM 1609 C C . LYS A 1 211 ? 3.938 17.922 -3.018 1 90.06 211 LYS A C 1
ATOM 1611 O O . LYS A 1 211 ? 3.975 16.734 -3.369 1 90.06 211 LYS A O 1
ATOM 1616 N N . TRP A 1 212 ? 3.785 18.281 -1.834 1 94.06 212 TRP A N 1
ATOM 1617 C CA . TRP A 1 212 ? 3.695 17.297 -0.763 1 94.06 212 TRP A CA 1
ATOM 1618 C C . TRP A 1 212 ? 2.41 16.484 -0.878 1 94.06 212 TRP A C 1
ATOM 1620 O O . TRP A 1 212 ? 2.449 15.25 -0.907 1 94.06 212 TRP A O 1
ATOM 1630 N N . VAL A 1 213 ? 1.249 17.203 -0.946 1 93.62 213 VAL A N 1
ATOM 1631 C CA . VAL A 1 213 ? -0.04 16.516 -0.915 1 93.62 213 VAL A CA 1
ATOM 1632 C C . VAL A 1 213 ? -0.163 15.586 -2.121 1 93.62 213 VAL A C 1
ATOM 1634 O O . VAL A 1 213 ? -0.782 14.523 -2.033 1 93.62 213 VAL A O 1
ATOM 1637 N N . PHE A 1 214 ? 0.504 15.898 -3.189 1 88.25 214 PHE A N 1
ATOM 1638 C CA . PHE A 1 214 ? 0.387 15.094 -4.395 1 88.25 214 PHE A CA 1
ATOM 1639 C C . PHE A 1 214 ? 1.546 14.109 -4.504 1 88.25 214 PHE A C 1
ATOM 1641 O O . PHE A 1 214 ? 1.828 13.586 -5.582 1 88.25 214 PHE A O 1
ATOM 1648 N N . LYS A 1 215 ? 2.244 13.977 -3.527 1 89.69 215 LYS A N 1
ATOM 1649 C CA . LYS A 1 215 ? 3.258 12.945 -3.359 1 89.69 215 LYS A CA 1
ATOM 1650 C C . LYS A 1 215 ? 4.422 13.156 -4.32 1 89.69 215 LYS A C 1
ATOM 1652 O O . LYS A 1 215 ? 4.934 12.195 -4.906 1 89.69 215 LYS A O 1
ATOM 1657 N N . GLU A 1 216 ? 4.703 14.43 -4.5 1 87.12 216 GLU A N 1
ATOM 1658 C CA . GLU A 1 216 ? 5.91 14.758 -5.25 1 87.12 216 GLU A CA 1
ATOM 1659 C C . GLU A 1 216 ? 7.105 14.953 -4.32 1 87.12 216 GLU A C 1
ATOM 1661 O O . GLU A 1 216 ? 8.25 14.961 -4.766 1 87.12 216 GLU A O 1
ATOM 1666 N N . SER A 1 217 ? 6.781 15.117 -3.107 1 90.12 217 SER A N 1
ATOM 1667 C CA . SER A 1 217 ? 7.812 15.273 -2.088 1 90.12 217 SER A CA 1
ATOM 1668 C C . SER A 1 217 ? 7.492 14.438 -0.848 1 90.12 217 SER A C 1
ATOM 1670 O O . SER A 1 217 ? 6.324 14.203 -0.539 1 90.12 217 SER A O 1
ATOM 1672 N N . GLY A 1 218 ? 8.602 14.016 -0.217 1 92.19 218 GLY A N 1
ATOM 1673 C CA . GLY A 1 218 ? 8.438 13.305 1.041 1 92.19 218 GLY A CA 1
ATOM 1674 C C . GLY A 1 218 ? 7.914 11.891 0.862 1 92.19 218 GLY A C 1
ATOM 1675 O O . GLY A 1 218 ? 7.117 11.414 1.672 1 92.19 218 GLY A O 1
ATOM 1676 N N . VAL A 1 219 ? 8.258 11.266 -0.219 1 91.06 219 VAL A N 1
ATOM 1677 C CA . VAL A 1 219 ? 7.82 9.898 -0.511 1 91.06 219 VAL A CA 1
ATOM 1678 C C . VAL A 1 219 ? 9.008 8.945 -0.395 1 91.06 219 VAL A C 1
ATOM 1680 O O . VAL A 1 219 ? 10.062 9.172 -0.992 1 91.06 219 VAL A O 1
ATOM 1683 N N . LEU A 1 220 ? 8.828 7.938 0.451 1 91.19 220 LEU A N 1
ATOM 1684 C CA . LEU A 1 220 ? 9.859 6.934 0.663 1 91.19 220 LEU A CA 1
ATOM 1685 C C . LEU A 1 220 ? 9.438 5.586 0.091 1 91.19 220 LEU A C 1
ATOM 1687 O O . LEU A 1 220 ? 8.242 5.285 0.014 1 91.19 220 LEU A O 1
ATOM 1691 N N . ARG A 1 221 ? 10.445 4.832 -0.338 1 86.06 221 ARG A N 1
ATOM 1692 C CA . ARG A 1 221 ? 10.164 3.453 -0.719 1 86.06 221 ARG A CA 1
ATOM 1693 C C . ARG A 1 221 ? 11.336 2.539 -0.371 1 86.06 221 ARG A C 1
ATOM 1695 O O . ARG A 1 221 ? 12.477 2.992 -0.271 1 86.06 221 ARG A O 1
ATOM 1702 N N . VAL A 1 222 ? 10.961 1.357 -0.031 1 86.81 222 VAL A N 1
ATOM 1703 C CA . VAL A 1 222 ? 11.969 0.324 0.177 1 86.81 222 VAL A CA 1
ATOM 1704 C C . VAL A 1 222 ? 12.375 -0.28 -1.165 1 86.81 222 VAL A C 1
ATOM 1706 O O . VAL A 1 222 ? 11.523 -0.769 -1.915 1 86.81 222 VAL A O 1
ATOM 1709 N N . LYS A 1 223 ? 13.562 -0.144 -1.5 1 81.12 223 LYS A N 1
ATOM 1710 C CA . LYS A 1 223 ? 14.07 -0.714 -2.744 1 81.12 223 LYS A CA 1
ATOM 1711 C C . LYS A 1 223 ? 14.414 -2.191 -2.572 1 81.12 223 LYS A C 1
ATOM 1713 O O . LYS A 1 223 ? 14.094 -3.012 -3.434 1 81.12 223 LYS A O 1
ATOM 1718 N N . LYS A 1 224 ? 15.094 -2.461 -1.48 1 83.25 224 LYS A N 1
ATOM 1719 C CA . LYS A 1 224 ? 15.594 -3.812 -1.245 1 83.25 224 LYS A CA 1
ATOM 1720 C C . LYS A 1 224 ? 15.797 -4.07 0.244 1 83.25 224 LYS A C 1
ATOM 1722 O O . LYS A 1 224 ? 16.156 -3.158 0.995 1 83.25 224 LYS A O 1
ATOM 1727 N N . VAL A 1 225 ? 15.422 -5.258 0.658 1 88.56 225 VAL A N 1
ATOM 1728 C CA . VAL A 1 225 ? 15.695 -5.688 2.027 1 88.56 225 VAL A CA 1
ATOM 1729 C C . VAL A 1 225 ? 16.453 -7.012 2.012 1 88.56 225 VAL A C 1
ATOM 1731 O O . VAL A 1 225 ? 16.156 -7.895 1.2 1 88.56 225 VAL A O 1
ATOM 1734 N N . GLU A 1 226 ? 17.516 -7.086 2.848 1 87.38 226 GLU A N 1
ATOM 1735 C CA . GLU A 1 226 ? 18.297 -8.32 2.932 1 87.38 226 GLU A CA 1
ATOM 1736 C C . GLU A 1 226 ? 18.688 -8.625 4.371 1 87.38 226 GLU A C 1
ATOM 1738 O O . GLU A 1 226 ? 18.938 -7.703 5.16 1 87.38 226 GLU A O 1
ATOM 1743 N N . HIS A 1 227 ? 18.641 -9.781 4.723 1 90.38 227 HIS A N 1
ATOM 1744 C CA . HIS A 1 227 ? 19.188 -10.258 5.984 1 90.38 227 HIS A CA 1
ATOM 1745 C C . HIS A 1 227 ? 19.828 -11.625 5.824 1 90.38 227 HIS A C 1
ATOM 1747 O O . HIS A 1 227 ? 19.344 -12.461 5.055 1 90.38 227 HIS A O 1
ATOM 1753 N N . HIS A 1 228 ? 21.016 -11.867 6.418 1 91.06 228 HIS A N 1
ATOM 1754 C CA . HIS A 1 228 ? 21.75 -13.125 6.336 1 91.06 228 HIS A CA 1
ATOM 1755 C C . HIS A 1 228 ? 22.703 -13.289 7.52 1 91.06 228 HIS A C 1
ATOM 1757 O O . HIS A 1 228 ? 22.891 -12.352 8.297 1 91.06 228 HIS A O 1
ATOM 1763 N N . LEU A 1 229 ? 23.156 -14.516 7.637 1 90.56 229 LEU A N 1
ATOM 1764 C CA . LEU A 1 229 ? 24.188 -14.75 8.648 1 90.56 229 LEU A CA 1
ATOM 1765 C C . LEU A 1 229 ? 25.422 -13.883 8.383 1 90.56 229 LEU A C 1
ATOM 1767 O O . LEU A 1 229 ? 25.828 -13.727 7.23 1 90.56 229 LEU A O 1
ATOM 1771 N N . ALA A 1 230 ? 25.891 -13.398 9.469 1 90.12 230 ALA A N 1
ATOM 1772 C CA . ALA A 1 230 ? 27.078 -12.562 9.32 1 90.12 230 ALA A CA 1
ATOM 1773 C C . ALA A 1 230 ? 28.203 -13.328 8.625 1 90.12 230 ALA A C 1
ATOM 1775 O O . ALA A 1 230 ? 28.516 -14.461 9.016 1 90.12 230 ALA A O 1
ATOM 1776 N N . GLY A 1 231 ? 28.75 -12.727 7.605 1 84 231 GLY A N 1
ATOM 1777 C CA . GLY A 1 231 ? 29.891 -13.328 6.914 1 84 231 GLY A CA 1
ATOM 1778 C C . GLY A 1 231 ? 29.469 -14.172 5.719 1 84 231 GLY A C 1
ATOM 1779 O O . GLY A 1 231 ? 30.328 -14.68 4.992 1 84 231 GLY A O 1
ATOM 1780 N N . THR A 1 232 ? 28.188 -14.422 5.621 1 80.12 232 THR A N 1
ATOM 1781 C CA . THR A 1 232 ? 27.703 -15.18 4.473 1 80.12 232 THR A CA 1
ATOM 1782 C C . THR A 1 232 ? 26.75 -14.336 3.635 1 80.12 232 THR A C 1
ATOM 1784 O O . THR A 1 232 ? 26.312 -13.273 4.074 1 80.12 232 THR A O 1
ATOM 1787 N N . LYS A 1 233 ? 26.578 -14.695 2.357 1 76.38 233 LYS A N 1
ATOM 1788 C CA . LYS A 1 233 ? 25.656 -13.945 1.515 1 76.38 233 LYS A CA 1
ATOM 1789 C C . LYS A 1 233 ? 24.344 -14.719 1.312 1 76.38 233 LYS A C 1
ATOM 1791 O O . LYS A 1 233 ? 23.375 -14.188 0.78 1 76.38 233 LYS A O 1
ATOM 1796 N N . GLU A 1 234 ? 24.297 -15.852 1.872 1 71.81 234 GLU A N 1
ATOM 1797 C CA . GLU A 1 234 ? 23.109 -16.688 1.656 1 71.81 234 GLU A CA 1
ATOM 1798 C C . GLU A 1 234 ? 22.078 -16.453 2.75 1 71.81 234 GLU A C 1
ATOM 1800 O O . GLU A 1 234 ? 22.422 -16.297 3.922 1 71.81 234 GLU A O 1
ATOM 1805 N N . VAL A 1 235 ? 20.875 -16.234 2.355 1 68.81 235 VAL A N 1
ATOM 1806 C CA . VAL A 1 235 ? 19.766 -16.125 3.301 1 68.81 235 VAL A CA 1
ATOM 1807 C C . VAL A 1 235 ? 19.359 -17.531 3.758 1 68.81 235 VAL A C 1
ATOM 1809 O O . VAL A 1 235 ? 18.891 -18.344 2.955 1 68.81 235 VAL A O 1
ATOM 1812 N N . PRO A 1 236 ? 19.688 -17.672 5.055 1 68.19 236 PRO A N 1
ATOM 1813 C CA . PRO A 1 236 ? 19.281 -18.984 5.531 1 68.19 236 PRO A CA 1
ATOM 1814 C C . PRO A 1 236 ? 17.766 -19.141 5.621 1 68.19 236 PRO A C 1
ATOM 1816 O O . PRO A 1 236 ? 17.047 -18.141 5.695 1 68.19 236 PRO A O 1
ATOM 1819 N N . ARG A 1 237 ? 17.266 -20.344 5.395 1 65.62 237 ARG A N 1
ATOM 1820 C CA . ARG A 1 237 ? 15.852 -20.625 5.594 1 65.62 237 ARG A CA 1
ATOM 1821 C C . ARG A 1 237 ? 15.438 -20.328 7.035 1 65.62 237 ARG A C 1
ATOM 1823 O O . ARG A 1 237 ? 14.352 -19.797 7.281 1 65.62 237 ARG A O 1
ATOM 1830 N N . GLU A 1 238 ? 16.312 -20.672 7.984 1 76.94 238 GLU A N 1
ATOM 1831 C CA . GLU A 1 238 ? 16.078 -20.469 9.406 1 76.94 238 GLU A CA 1
ATOM 1832 C C . GLU A 1 238 ? 17.344 -20.016 10.125 1 76.94 238 GLU A C 1
ATOM 1834 O O . GLU A 1 238 ? 18.453 -20.391 9.727 1 76.94 238 GLU A O 1
ATOM 1839 N N . TYR A 1 239 ? 17.094 -19.172 11.094 1 86.25 239 TYR A N 1
ATOM 1840 C CA . TYR A 1 239 ? 18.203 -18.734 11.945 1 86.25 239 TYR A CA 1
ATOM 1841 C C . TYR A 1 239 ? 18.234 -19.547 13.242 1 86.25 239 TYR A C 1
ATOM 1843 O O . TYR A 1 239 ? 17.219 -20.109 13.656 1 86.25 239 TYR A O 1
ATOM 1851 N N . THR A 1 240 ? 19.453 -19.672 13.852 1 88.62 240 THR A N 1
ATOM 1852 C CA . THR A 1 240 ? 19.641 -20.234 15.188 1 88.62 240 THR A CA 1
ATOM 1853 C C . THR A 1 240 ? 19.828 -19.141 16.219 1 88.62 240 THR A C 1
ATOM 1855 O O . THR A 1 240 ? 20.312 -18.047 15.898 1 88.62 240 THR A O 1
ATOM 1858 N N . ILE A 1 241 ? 19.297 -19.469 17.422 1 88.12 241 ILE A N 1
ATOM 1859 C CA . ILE A 1 241 ? 19.453 -18.484 18.5 1 88.12 241 ILE A CA 1
ATOM 1860 C C . ILE A 1 241 ? 20.922 -18.109 18.641 1 88.12 241 ILE A C 1
ATOM 1862 O O . ILE A 1 241 ? 21.797 -18.969 18.484 1 88.12 241 ILE A O 1
ATOM 1866 N N . MET A 1 242 ? 21.25 -16.875 18.891 1 89.94 242 MET A N 1
ATOM 1867 C CA . MET A 1 242 ? 22.562 -16.312 19.203 1 89.94 242 MET A CA 1
ATOM 1868 C C . MET A 1 242 ? 23.406 -16.203 17.953 1 89.94 242 MET A C 1
ATOM 1870 O O . MET A 1 242 ? 24.594 -15.836 18.016 1 89.94 242 MET A O 1
ATOM 1874 N N . ASP A 1 243 ? 22.812 -16.516 16.797 1 90.12 243 ASP A N 1
ATOM 1875 C CA . ASP A 1 243 ? 23.516 -16.25 15.555 1 90.12 243 ASP A CA 1
ATOM 1876 C C . ASP A 1 243 ? 23.828 -14.758 15.398 1 90.12 243 ASP A C 1
ATOM 1878 O O . ASP A 1 243 ? 23.047 -13.914 15.844 1 90.12 243 ASP A O 1
ATOM 1882 N N . GLU A 1 244 ? 24.953 -14.516 14.773 1 92.88 244 GLU A N 1
ATOM 1883 C CA . GLU A 1 244 ? 25.219 -13.156 14.336 1 92.88 244 GLU A CA 1
ATOM 1884 C C . GLU A 1 244 ? 24.641 -12.898 12.945 1 92.88 244 GLU A C 1
ATOM 1886 O O . GLU A 1 244 ? 24.938 -13.633 12.008 1 92.88 244 GLU A O 1
ATOM 1891 N N . VAL A 1 245 ? 23.859 -11.828 12.852 1 93.06 245 VAL A N 1
ATOM 1892 C CA . VAL A 1 245 ? 23.172 -11.586 11.594 1 93.06 245 VAL A CA 1
ATOM 1893 C C . VAL A 1 245 ? 23.469 -10.18 11.094 1 93.06 245 VAL A C 1
ATOM 1895 O O . VAL A 1 245 ? 23.781 -9.281 11.891 1 93.06 245 VAL A O 1
ATOM 1898 N N . GLU A 1 246 ? 23.469 -10.109 9.812 1 93.88 246 GLU A N 1
ATOM 1899 C CA . GLU A 1 246 ? 23.547 -8.812 9.141 1 93.88 246 GLU A CA 1
ATOM 1900 C C . GLU A 1 246 ? 22.219 -8.469 8.453 1 93.88 246 GLU A C 1
ATOM 1902 O O . GLU A 1 246 ? 21.656 -9.305 7.746 1 93.88 246 GLU A O 1
ATOM 1907 N N . TYR A 1 247 ? 21.734 -7.316 8.742 1 94.12 247 TYR A N 1
ATOM 1908 C CA . TYR A 1 247 ? 20.516 -6.789 8.133 1 94.12 247 TYR A CA 1
ATOM 1909 C C . TYR A 1 247 ? 20.812 -5.523 7.336 1 94.12 247 TYR A C 1
ATOM 1911 O O . TYR A 1 247 ? 21.609 -4.691 7.754 1 94.12 247 TYR A O 1
ATOM 1919 N N . ALA A 1 248 ? 20.156 -5.465 6.195 1 93.81 248 ALA A N 1
ATOM 1920 C CA . ALA A 1 248 ? 20.281 -4.238 5.41 1 93.81 248 ALA A CA 1
ATOM 1921 C C . ALA A 1 248 ? 18.969 -3.92 4.688 1 93.81 248 ALA A C 1
ATOM 1923 O O . ALA A 1 248 ? 18.281 -4.824 4.195 1 93.81 248 ALA A O 1
ATOM 1924 N N . ILE A 1 249 ? 18.672 -2.652 4.648 1 93.88 249 ILE A N 1
ATOM 1925 C CA . ILE A 1 249 ? 17.516 -2.164 3.91 1 93.88 249 ILE A CA 1
ATOM 1926 C C . ILE A 1 249 ? 17.906 -0.96 3.059 1 93.88 249 ILE A C 1
ATOM 1928 O O . ILE A 1 249 ? 18.641 -0.076 3.523 1 93.88 249 ILE A O 1
ATOM 1932 N N . GLU A 1 250 ? 17.547 -1.039 1.831 1 93.38 250 GLU A N 1
ATOM 1933 C CA . GLU A 1 250 ? 17.797 0.089 0.936 1 93.38 250 GLU A CA 1
ATOM 1934 C C . GLU A 1 250 ? 16.547 0.94 0.766 1 93.38 250 GLU A C 1
ATOM 1936 O O . GLU A 1 250 ? 15.492 0.437 0.35 1 93.38 250 GLU A O 1
ATOM 1941 N N . ILE A 1 251 ? 16.703 2.213 1.102 1 92.94 251 ILE A N 1
ATOM 1942 C CA . ILE A 1 251 ? 15.57 3.135 1.07 1 92.94 251 ILE A CA 1
ATOM 1943 C C . ILE A 1 251 ? 15.852 4.258 0.076 1 92.94 251 ILE A C 1
ATOM 1945 O O . ILE A 1 251 ? 16.969 4.773 0.007 1 92.94 251 ILE A O 1
ATOM 1949 N N . GLU A 1 252 ? 14.82 4.559 -0.691 1 92.88 252 GLU A N 1
ATOM 1950 C CA . GLU A 1 252 ? 14.898 5.688 -1.614 1 92.88 252 GLU A CA 1
ATOM 1951 C C . GLU A 1 252 ? 13.812 6.719 -1.323 1 92.88 252 GLU A C 1
ATOM 1953 O O . GLU A 1 252 ? 12.773 6.387 -0.743 1 92.88 252 GLU A O 1
ATOM 1958 N N . GLU A 1 253 ? 14.117 7.938 -1.681 1 93.38 253 GLU A N 1
ATOM 1959 C CA . GLU A 1 253 ? 13.195 9.062 -1.555 1 93.38 253 GLU A CA 1
ATOM 1960 C C . GLU A 1 253 ? 12.953 9.734 -2.906 1 93.38 253 GLU A C 1
ATOM 1962 O O . GLU A 1 253 ? 13.883 9.898 -3.699 1 93.38 253 GLU A O 1
ATOM 1967 N N . LEU A 1 254 ? 11.727 10.062 -3.164 1 88.56 254 LEU A N 1
ATOM 1968 C CA . LEU A 1 254 ? 11.375 10.781 -4.383 1 88.56 254 LEU A CA 1
ATOM 1969 C C . LEU A 1 254 ? 11.734 12.258 -4.254 1 88.56 254 LEU A C 1
ATOM 1971 O O . LEU A 1 254 ? 11.172 12.969 -3.418 1 88.56 254 LEU A O 1
ATOM 1975 N N . ARG A 1 255 ? 12.719 12.703 -5.027 1 88.19 255 ARG A N 1
ATOM 1976 C CA . ARG A 1 255 ? 13.141 14.102 -5.062 1 88.19 255 ARG A CA 1
ATOM 1977 C C . ARG A 1 255 ? 13.203 14.617 -6.496 1 88.19 255 ARG A C 1
ATOM 1979 O O . ARG A 1 255 ? 13.961 14.094 -7.316 1 88.19 255 ARG A O 1
ATOM 1986 N N . ASP A 1 256 ? 12.398 15.594 -6.75 1 86.06 256 ASP A N 1
ATOM 1987 C CA . ASP A 1 256 ? 12.375 16.219 -8.07 1 86.06 256 ASP A CA 1
ATOM 1988 C C . ASP A 1 256 ? 12.102 15.195 -9.164 1 86.06 256 ASP A C 1
ATOM 1990 O O . ASP A 1 256 ? 12.812 15.141 -10.164 1 86.06 256 ASP A O 1
ATOM 1994 N N . GLY A 1 257 ? 11.242 14.359 -8.797 1 80.62 257 GLY A N 1
ATOM 1995 C CA . GLY A 1 257 ? 10.758 13.422 -9.797 1 80.62 257 GLY A CA 1
ATOM 1996 C C . GLY A 1 257 ? 11.641 12.195 -9.945 1 80.62 257 GLY A C 1
ATOM 1997 O O . GLY A 1 257 ? 11.359 11.312 -10.75 1 80.62 257 GLY A O 1
ATOM 1998 N N . LYS A 1 258 ? 12.695 12.133 -9.242 1 85.88 258 LYS A N 1
ATOM 1999 C CA . LYS A 1 258 ? 13.609 11 -9.312 1 85.88 258 LYS A CA 1
ATOM 2000 C C . LYS A 1 258 ? 13.805 10.352 -7.945 1 85.88 258 LYS A C 1
ATOM 2002 O O . LYS A 1 258 ? 13.805 11.047 -6.926 1 85.88 258 LYS A O 1
ATOM 2007 N N . TRP A 1 259 ? 13.906 9.078 -8.016 1 87.38 259 TRP A N 1
ATOM 2008 C CA . TRP A 1 259 ? 14.211 8.359 -6.785 1 87.38 259 TRP A CA 1
ATOM 2009 C C . TRP A 1 259 ? 15.695 8.461 -6.445 1 87.38 259 TRP A C 1
ATOM 2011 O O . TRP A 1 259 ? 16.547 8.18 -7.289 1 87.38 259 TRP A O 1
ATOM 2021 N N . ARG A 1 260 ? 15.977 8.977 -5.309 1 92.75 260 ARG A N 1
ATOM 2022 C CA . ARG A 1 260 ? 17.344 9.156 -4.82 1 92.75 260 ARG A CA 1
ATOM 2023 C C . ARG A 1 260 ? 17.547 8.43 -3.494 1 92.75 260 ARG A C 1
ATOM 2025 O O . ARG A 1 260 ? 16.594 8.188 -2.758 1 92.75 260 ARG A O 1
ATOM 2032 N N . PRO A 1 261 ? 18.828 8.039 -3.211 1 94.12 261 PRO A N 1
ATOM 2033 C CA . PRO A 1 261 ? 19.078 7.391 -1.921 1 94.12 261 PRO A CA 1
ATOM 2034 C C . PRO A 1 261 ? 18.641 8.25 -0.734 1 94.12 261 PRO A C 1
ATOM 2036 O O . PRO A 1 261 ? 18.891 9.461 -0.719 1 94.12 261 PRO A O 1
ATOM 2039 N N . PHE A 1 262 ? 17.953 7.566 0.157 1 93.06 262 PHE A N 1
ATOM 2040 C CA . PHE A 1 262 ? 17.516 8.219 1.387 1 93.06 262 PHE A CA 1
ATOM 2041 C C . PHE A 1 262 ? 18.688 8.375 2.354 1 93.06 262 PHE A C 1
ATOM 2043 O O . PHE A 1 262 ? 19.547 7.496 2.447 1 93.06 262 PHE A O 1
ATOM 2050 N N . ASP A 1 263 ? 18.781 9.547 3.057 1 88.25 263 ASP A N 1
ATOM 2051 C CA . ASP A 1 263 ? 20.016 9.789 3.809 1 88.25 263 ASP A CA 1
ATOM 2052 C C . ASP A 1 263 ? 19.703 10.203 5.246 1 88.25 263 ASP A C 1
ATOM 2054 O O . ASP A 1 263 ? 20.594 10.656 5.973 1 88.25 263 ASP A O 1
ATOM 2058 N N . GLN A 1 264 ? 18.625 9.906 5.828 1 88.31 264 GLN A N 1
ATOM 2059 C CA . GLN A 1 264 ? 18.375 10.25 7.227 1 88.31 264 GLN A CA 1
ATOM 2060 C C . GLN A 1 264 ? 19.078 9.281 8.172 1 88.31 264 GLN A C 1
ATOM 2062 O O . GLN A 1 264 ? 19.25 8.102 7.84 1 88.31 264 GLN A O 1
ATOM 2067 N N . LYS A 1 265 ? 19.469 9.727 9.391 1 87.44 265 LYS A N 1
ATOM 2068 C CA . LYS A 1 265 ? 20.312 8.953 10.289 1 87.44 265 LYS A CA 1
ATOM 2069 C C . LYS A 1 265 ? 19.5 8.344 11.422 1 87.44 265 LYS A C 1
ATOM 2071 O O . LYS A 1 265 ? 20.062 7.746 12.344 1 87.44 265 LYS A O 1
ATOM 2076 N N . ASP A 1 266 ? 18.219 8.477 11.336 1 89.81 266 ASP A N 1
ATOM 2077 C CA . ASP A 1 266 ? 17.422 8.062 12.492 1 89.81 266 ASP A CA 1
ATOM 2078 C C . ASP A 1 266 ? 16.578 6.832 12.172 1 89.81 266 ASP A C 1
ATOM 2080 O O . ASP A 1 266 ? 15.594 6.547 12.859 1 89.81 266 ASP A O 1
ATOM 2084 N N . VAL A 1 267 ? 16.984 6.105 11.094 1 93 267 VAL A N 1
ATOM 2085 C CA . VAL A 1 267 ? 16.25 4.883 10.773 1 93 267 VAL A CA 1
ATOM 2086 C C . VAL A 1 267 ? 16.641 3.779 11.758 1 93 267 VAL A C 1
ATOM 2088 O O . VAL A 1 267 ? 17.828 3.521 11.984 1 93 267 VAL A O 1
ATOM 2091 N N . GLN A 1 268 ? 15.625 3.205 12.375 1 91.88 268 GLN A N 1
ATOM 2092 C CA . GLN A 1 268 ? 15.867 2.197 13.398 1 91.88 268 GLN A CA 1
ATOM 2093 C C . GLN A 1 268 ? 15.359 0.828 12.953 1 91.88 268 GLN A C 1
ATOM 2095 O O . GLN A 1 268 ? 14.383 0.734 12.203 1 91.88 268 GLN A O 1
ATOM 2100 N N . LEU A 1 269 ? 16.078 -0.218 13.289 1 93.69 269 LEU A N 1
ATOM 2101 C CA . LEU A 1 269 ? 15.641 -1.604 13.172 1 93.69 269 LEU A CA 1
ATOM 2102 C C . LEU A 1 269 ? 15.219 -2.162 14.523 1 93.69 269 LEU A C 1
ATOM 2104 O O . LEU A 1 269 ? 15.898 -1.941 15.531 1 93.69 269 LEU A O 1
ATOM 2108 N N . GLU A 1 270 ? 14.086 -2.805 14.539 1 89.62 270 GLU A N 1
ATOM 2109 C CA . GLU A 1 270 ? 13.656 -3.57 15.711 1 89.62 270 GLU A CA 1
ATOM 2110 C C . GLU A 1 270 ? 13.555 -5.059 15.391 1 89.62 270 GLU A C 1
ATOM 2112 O O . GLU A 1 270 ? 13.031 -5.438 14.336 1 89.62 270 GLU A O 1
ATOM 2117 N N . PHE A 1 271 ? 14.227 -5.832 16.172 1 90.56 271 PHE A N 1
ATOM 2118 C CA . PHE A 1 271 ? 14.047 -7.277 16.125 1 90.56 271 PHE A CA 1
ATOM 2119 C C . PHE A 1 271 ? 13.133 -7.742 17.25 1 90.56 271 PHE A C 1
ATOM 2121 O O . PHE A 1 271 ? 13.516 -7.699 18.422 1 90.56 271 PHE A O 1
ATOM 2128 N N . VAL A 1 272 ? 11.914 -8.18 16.859 1 86.12 272 VAL A N 1
ATOM 2129 C CA . VAL A 1 272 ? 10.859 -8.352 17.859 1 86.12 272 VAL A CA 1
ATOM 2130 C C . VAL A 1 272 ? 10.352 -9.789 17.828 1 86.12 272 VAL A C 1
ATOM 2132 O O . VAL A 1 272 ? 10.219 -10.383 16.75 1 86.12 272 VAL A O 1
ATOM 2135 N N . ARG A 1 273 ? 10.281 -10.32 18.984 1 82.88 273 ARG A N 1
ATOM 2136 C CA . ARG A 1 273 ? 9.664 -11.633 19.094 1 82.88 273 ARG A CA 1
ATOM 2137 C C . ARG A 1 273 ? 8.141 -11.531 19.031 1 82.88 273 ARG A C 1
ATOM 2139 O O . ARG A 1 273 ? 7.551 -10.633 19.641 1 82.88 273 ARG A O 1
ATOM 2146 N N . ILE A 1 274 ? 7.613 -12.328 18.156 1 73.69 274 ILE A N 1
ATOM 2147 C CA . ILE A 1 274 ? 6.16 -12.398 18.047 1 73.69 274 ILE A CA 1
ATOM 2148 C C . ILE A 1 274 ? 5.641 -13.602 18.812 1 73.69 274 ILE A C 1
ATOM 2150 O O . ILE A 1 274 ? 5.98 -14.742 18.5 1 73.69 274 ILE A O 1
ATOM 2154 N N . ASP A 1 275 ? 5.094 -13.336 19.953 1 74.5 275 ASP A N 1
ATOM 2155 C CA . ASP A 1 275 ? 4.469 -14.414 20.719 1 74.5 275 ASP A CA 1
ATOM 2156 C C . ASP A 1 275 ? 2.947 -14.344 20.609 1 74.5 275 ASP A C 1
ATOM 2158 O O . ASP A 1 275 ? 2.33 -13.398 21.109 1 74.5 275 ASP A O 1
ATOM 2162 N N . PRO A 1 276 ? 2.412 -15.273 19.703 1 73.88 276 PRO A N 1
ATOM 2163 C CA . PRO A 1 276 ? 0.949 -15.242 19.641 1 73.88 276 PRO A CA 1
ATOM 2164 C C . PRO A 1 276 ? 0.298 -15.727 20.938 1 73.88 276 PRO A C 1
ATOM 2166 O O . PRO A 1 276 ? 0.622 -16.812 21.422 1 73.88 276 PRO A O 1
ATOM 2169 N N . PHE A 1 277 ? -0.329 -14.852 21.625 1 78.06 277 PHE A N 1
ATOM 2170 C CA . PHE A 1 277 ? -1.024 -15.242 22.844 1 78.06 277 PHE A CA 1
ATOM 2171 C C . PHE A 1 277 ? -2.428 -15.742 22.531 1 78.06 277 PHE A C 1
ATOM 2173 O O . PHE A 1 277 ? -2.9 -16.703 23.156 1 78.06 277 PHE A O 1
ATOM 2180 N N . VAL A 1 278 ? -3.061 -15.07 21.562 1 85.94 278 VAL A N 1
ATOM 2181 C CA . VAL A 1 278 ? -4.414 -15.445 21.172 1 85.94 278 VAL A CA 1
ATOM 2182 C C . VAL A 1 278 ? -4.488 -15.57 19.641 1 85.94 278 VAL A C 1
ATOM 2184 O O . VAL A 1 278 ? -3.947 -14.734 18.922 1 85.94 278 VAL A O 1
ATOM 2187 N N . ARG A 1 279 ? -4.906 -16.734 19.141 1 89.94 279 ARG A N 1
ATOM 2188 C CA . ARG A 1 279 ? -5.285 -16.938 17.75 1 89.94 279 ARG A CA 1
ATOM 2189 C C . ARG A 1 279 ? -6.719 -17.453 17.641 1 89.94 279 ARG A C 1
ATOM 2191 O O . ARG A 1 279 ? -7.062 -18.484 18.219 1 89.94 279 ARG A O 1
ATOM 2198 N N . THR A 1 280 ? -7.535 -16.672 16.984 1 92.62 280 THR A N 1
ATOM 2199 C CA . THR A 1 280 ? -8.938 -17.062 16.891 1 92.62 280 THR A CA 1
ATOM 2200 C C . THR A 1 280 ? -9.5 -16.734 15.516 1 92.62 280 THR A C 1
ATOM 2202 O O . THR A 1 280 ? -9.094 -15.758 14.891 1 92.62 280 THR A O 1
ATOM 2205 N N . THR A 1 281 ? -10.375 -17.609 15 1 93.44 281 THR A N 1
ATOM 2206 C CA . THR A 1 281 ? -11.094 -17.359 13.758 1 93.44 281 THR A CA 1
ATOM 2207 C C . THR A 1 281 ? -12.227 -16.344 13.984 1 93.44 281 THR A C 1
ATOM 2209 O O . THR A 1 281 ? -13 -16.484 14.93 1 93.44 281 THR A O 1
ATOM 2212 N N . LEU A 1 282 ? -12.258 -15.359 13.156 1 95.06 282 LEU A N 1
ATOM 2213 C CA . LEU A 1 282 ? -13.258 -14.312 13.305 1 95.06 282 LEU A CA 1
ATOM 2214 C C . LEU A 1 282 ? -14.602 -14.766 12.75 1 95.06 282 LEU A C 1
ATOM 2216 O O . LEU A 1 282 ? -14.656 -15.516 11.773 1 95.06 282 LEU A O 1
ATOM 2220 N N . SER A 1 283 ? -15.648 -14.375 13.414 1 94.69 283 SER A N 1
ATOM 2221 C CA . SER A 1 283 ? -17 -14.648 12.938 1 94.69 283 SER A CA 1
ATOM 2222 C C . SER A 1 283 ? -17.422 -13.641 11.867 1 94.69 283 SER A C 1
ATOM 2224 O O . SER A 1 283 ? -17.406 -12.438 12.109 1 94.69 283 SER A O 1
ATOM 2226 N N . ALA A 1 284 ? -17.828 -14.211 10.75 1 93.12 284 ALA A N 1
ATOM 2227 C CA . ALA A 1 284 ? -18.156 -13.367 9.609 1 93.12 284 ALA A CA 1
ATOM 2228 C C . ALA A 1 284 ? -19.656 -13.078 9.555 1 93.12 284 ALA A C 1
ATOM 2230 O O . ALA A 1 284 ? -20.469 -13.992 9.688 1 93.12 284 ALA A O 1
ATOM 2231 N N . LYS A 1 285 ? -20.047 -11.766 9.516 1 93 285 LYS A N 1
ATOM 2232 C CA . LYS A 1 285 ? -21.406 -11.328 9.281 1 93 285 LYS A CA 1
ATOM 2233 C C . LYS A 1 285 ? -21.453 -10.141 8.32 1 93 285 LYS A C 1
ATOM 2235 O O . LYS A 1 285 ? -21.219 -9 8.727 1 93 285 LYS A O 1
ATOM 2240 N N . ASN A 1 286 ? -21.875 -10.344 7.055 1 91.94 286 ASN A N 1
ATOM 2241 C CA . ASN A 1 286 ? -22 -9.305 6.043 1 91.94 286 ASN A CA 1
ATOM 2242 C C . ASN A 1 286 ? -20.734 -8.461 5.926 1 91.94 286 ASN A C 1
ATOM 2244 O O . ASN A 1 286 ? -20.797 -7.234 5.992 1 91.94 286 ASN A O 1
ATOM 2248 N N . GLY A 1 287 ? -19.609 -9.062 5.887 1 92.81 287 GLY A N 1
ATOM 2249 C CA . GLY A 1 287 ? -18.344 -8.367 5.684 1 92.81 287 GLY A CA 1
ATOM 2250 C C . GLY A 1 287 ? -17.688 -7.938 6.98 1 92.81 287 GLY A C 1
ATOM 2251 O O . GLY A 1 287 ? -16.531 -7.477 6.98 1 92.81 287 GLY A O 1
ATOM 2252 N N . ARG A 1 288 ? -18.422 -8.016 8.023 1 94.69 288 ARG A N 1
ATOM 2253 C CA . ARG A 1 288 ? -17.891 -7.688 9.336 1 94.69 288 ARG A CA 1
ATOM 2254 C C . ARG A 1 288 ? -17.406 -8.938 10.062 1 94.69 288 ARG A C 1
ATOM 2256 O O . ARG A 1 288 ? -18.172 -9.883 10.266 1 94.69 288 ARG A O 1
ATOM 2263 N N . PHE A 1 289 ? -16.125 -8.969 10.391 1 95.62 289 PHE A N 1
ATOM 2264 C CA . PHE A 1 289 ? -15.5 -10.07 11.109 1 95.62 289 PHE A CA 1
ATOM 2265 C C . PHE A 1 289 ? -15.203 -9.672 12.547 1 95.62 289 PHE A C 1
ATOM 2267 O O . PHE A 1 289 ? -14.492 -8.695 12.797 1 95.62 289 PHE A O 1
ATOM 2274 N N . SER A 1 290 ? -15.758 -10.438 13.453 1 95.75 290 SER A N 1
ATOM 2275 C CA . SER A 1 290 ? -15.625 -9.992 14.836 1 95.75 290 SER A CA 1
ATOM 2276 C C . SER A 1 290 ? -15.375 -11.172 15.781 1 95.75 290 SER A C 1
ATOM 2278 O O . SER A 1 290 ? -15.602 -12.32 15.406 1 95.75 290 SER A O 1
ATOM 2280 N N . THR A 1 291 ? -14.773 -10.859 16.891 1 95.81 291 THR A N 1
ATOM 2281 C CA . THR A 1 291 ? -14.562 -11.82 17.953 1 95.81 291 THR A CA 1
ATOM 2282 C C . THR A 1 291 ? -14.5 -11.117 19.312 1 95.81 291 THR A C 1
ATOM 2284 O O . THR A 1 291 ? -14.477 -9.891 19.375 1 95.81 291 THR A O 1
ATOM 2287 N N . ARG A 1 292 ? -14.734 -11.859 20.375 1 95 292 ARG A N 1
ATOM 2288 C CA . ARG A 1 292 ? -14.555 -11.43 21.75 1 95 292 ARG A CA 1
ATOM 2289 C C . ARG A 1 292 ? -13.617 -12.375 22.5 1 95 292 ARG A C 1
ATOM 2291 O O . ARG A 1 292 ? -13.734 -13.594 22.391 1 95 292 ARG A O 1
ATOM 2298 N N . PHE A 1 293 ? -12.609 -11.797 23.188 1 94.44 293 PHE A N 1
ATOM 2299 C CA . PHE A 1 293 ? -11.68 -12.648 23.922 1 94.44 293 PHE A CA 1
ATOM 2300 C C . PHE A 1 293 ? -11.055 -11.898 25.094 1 94.44 293 PHE A C 1
ATOM 2302 O O . PHE A 1 293 ? -11.188 -10.68 25.203 1 94.44 293 PHE A O 1
ATOM 2309 N N . LYS A 1 294 ? -10.438 -12.68 25.938 1 93.19 294 LYS A N 1
ATOM 2310 C CA . LYS A 1 294 ? -9.766 -12.125 27.109 1 93.19 294 LYS A CA 1
ATOM 2311 C C . LYS A 1 294 ? -8.289 -11.852 26.812 1 93.19 294 LYS A C 1
ATOM 2313 O O . LYS A 1 294 ? -7.598 -12.703 26.25 1 93.19 294 LYS A O 1
ATOM 2318 N N . LEU A 1 295 ? -7.855 -10.641 27.172 1 92 295 LEU A N 1
ATOM 2319 C CA . LEU A 1 295 ? -6.457 -10.281 26.984 1 92 295 LEU A CA 1
ATOM 2320 C C . LEU A 1 295 ? -5.551 -11.109 27.891 1 92 295 LEU A C 1
ATOM 2322 O O . LEU A 1 295 ? -5.988 -11.578 28.953 1 92 295 LEU A O 1
ATOM 2326 N N . PRO A 1 296 ? -4.312 -11.32 27.484 1 89.06 296 PRO A N 1
ATOM 2327 C CA . PRO A 1 296 ? -3.371 -12.109 28.281 1 89.06 296 PRO A CA 1
ATOM 2328 C C . PRO A 1 296 ? -3.053 -11.461 29.625 1 89.06 296 PRO A C 1
ATOM 2330 O O . PRO A 1 296 ? -3.277 -10.258 29.812 1 89.06 296 PRO A O 1
ATOM 2333 N N . ASP A 1 297 ? -2.512 -12.305 30.531 1 87.62 297 ASP A N 1
ATOM 2334 C CA . ASP A 1 297 ? -2.207 -11.836 31.875 1 87.62 297 ASP A CA 1
ATOM 2335 C C . ASP A 1 297 ? -0.783 -11.289 31.953 1 87.62 297 ASP A C 1
ATOM 2337 O O . ASP A 1 297 ? -0.172 -11.297 33.031 1 87.62 297 ASP A O 1
ATOM 2341 N N . VAL A 1 298 ? -0.245 -10.969 30.906 1 82.69 298 VAL A N 1
ATOM 2342 C CA . VAL A 1 298 ? 1.096 -10.391 30.844 1 82.69 298 VAL A CA 1
ATOM 2343 C C . VAL A 1 298 ? 1.033 -9 30.219 1 82.69 298 VAL A C 1
ATOM 2345 O O . VAL A 1 298 ? 0.44 -8.812 29.156 1 82.69 298 VAL A O 1
ATOM 2348 N N . TYR A 1 299 ? 1.59 -8.031 30.953 1 82.88 299 TYR A N 1
ATOM 2349 C CA . TYR A 1 299 ? 1.585 -6.672 30.422 1 82.88 299 TYR A CA 1
ATOM 2350 C C . TYR A 1 299 ? 2.648 -6.504 29.344 1 82.88 299 TYR A C 1
ATOM 2352 O O . TYR A 1 299 ? 3.576 -7.312 29.25 1 82.88 299 TYR A O 1
ATOM 2360 N N . GLY A 1 300 ? 2.484 -5.547 28.484 1 81.31 300 GLY A N 1
ATOM 2361 C CA . GLY A 1 300 ? 3.4 -5.277 27.391 1 81.31 300 GLY A CA 1
ATOM 2362 C C . GLY A 1 300 ? 2.717 -4.668 26.172 1 81.31 300 GLY A C 1
ATOM 2363 O O . GLY A 1 300 ? 1.569 -4.227 26.266 1 81.31 300 GLY A O 1
ATOM 2364 N N . VAL A 1 301 ? 3.531 -4.523 25.156 1 81.94 301 VAL A N 1
ATOM 2365 C CA . VAL A 1 301 ? 3.004 -4.012 23.891 1 81.94 301 VAL A CA 1
ATOM 2366 C C . VAL A 1 301 ? 2.492 -5.168 23.031 1 81.94 301 VAL A C 1
ATOM 2368 O O . VAL A 1 301 ? 3.191 -6.168 22.859 1 81.94 301 VAL A O 1
ATOM 2371 N N . TYR A 1 302 ? 1.258 -5.012 22.641 1 86.12 302 TYR A N 1
ATOM 2372 C CA . TYR A 1 302 ? 0.618 -6.051 21.844 1 86.12 302 TYR A CA 1
ATOM 2373 C C . TYR A 1 302 ? 0.107 -5.488 20.516 1 86.12 302 TYR A C 1
ATOM 2375 O O . TYR A 1 302 ? 0.015 -4.27 20.344 1 86.12 302 TYR A O 1
ATOM 2383 N N . LYS A 1 303 ? -0.17 -6.391 19.625 1 85.88 303 LYS A N 1
ATOM 2384 C CA . LYS A 1 303 ? -0.798 -6.031 18.359 1 85.88 303 LYS A CA 1
ATOM 2385 C C . LYS A 1 303 ? -1.992 -6.934 18.062 1 85.88 303 LYS A C 1
ATOM 2387 O O . LYS A 1 303 ? -1.938 -8.141 18.297 1 85.88 303 LYS A O 1
ATOM 2392 N N . PHE A 1 304 ? -3.154 -6.266 17.688 1 89.88 304 PHE A N 1
ATOM 2393 C CA . PHE A 1 304 ? -4.156 -6.98 16.906 1 89.88 304 PHE A CA 1
ATOM 2394 C C . PHE A 1 304 ? -3.68 -7.184 15.469 1 89.88 304 PHE A C 1
ATOM 2396 O O . PHE A 1 304 ? -3.379 -6.215 14.766 1 89.88 304 PHE A O 1
ATOM 2403 N N . LEU A 1 305 ? -3.592 -8.453 15.078 1 89.06 305 LEU A N 1
ATOM 2404 C CA . LEU A 1 305 ? -3.01 -8.734 13.773 1 89.06 305 LEU A CA 1
ATOM 2405 C C . LEU A 1 305 ? -3.955 -9.57 12.922 1 89.06 305 LEU A C 1
ATOM 2407 O O . LEU A 1 305 ? -4.406 -10.633 13.359 1 89.06 305 LEU A O 1
ATOM 2411 N N . VAL A 1 306 ? -4.371 -9.031 11.781 1 89.56 306 VAL A N 1
ATOM 2412 C CA . VAL A 1 306 ? -5.043 -9.805 10.742 1 89.56 306 VAL A CA 1
ATOM 2413 C C . VAL A 1 306 ? -4.148 -9.898 9.508 1 89.56 306 VAL A C 1
ATOM 2415 O O . VAL A 1 306 ? -3.842 -8.883 8.883 1 89.56 306 VAL A O 1
ATOM 2418 N N . ASP A 1 307 ? -3.645 -11.047 9.273 1 86.56 307 ASP A N 1
ATOM 2419 C CA . ASP A 1 307 ? -2.789 -11.367 8.133 1 86.56 307 ASP A CA 1
ATOM 2420 C C . ASP A 1 307 ? -3.441 -12.406 7.23 1 86.56 307 ASP A C 1
ATOM 2422 O O . ASP A 1 307 ? -3.223 -13.609 7.406 1 86.56 307 ASP A O 1
ATOM 2426 N N . TYR A 1 308 ? -4.238 -11.891 6.277 1 88.62 308 TYR A N 1
ATOM 2427 C CA . TYR A 1 308 ? -4.996 -12.805 5.426 1 88.62 308 TYR A CA 1
ATOM 2428 C C . TYR A 1 308 ? -4.32 -12.969 4.07 1 88.62 308 TYR A C 1
ATOM 2430 O O . TYR A 1 308 ? -4.227 -12.016 3.295 1 88.62 308 TYR A O 1
ATOM 2438 N N . ARG A 1 309 ? -3.846 -14.18 3.828 1 83.69 309 ARG A N 1
ATOM 2439 C CA . ARG A 1 309 ? -3.205 -14.547 2.57 1 83.69 309 ARG A CA 1
ATOM 2440 C C . ARG A 1 309 ? -3.877 -15.773 1.951 1 83.69 309 ARG A C 1
ATOM 2442 O O . ARG A 1 309 ? -3.922 -16.844 2.566 1 83.69 309 ARG A O 1
ATOM 2449 N N . ARG A 1 310 ? -4.469 -15.523 0.893 1 86.19 310 ARG A N 1
ATOM 2450 C CA . ARG A 1 310 ? -5.066 -16.609 0.126 1 86.19 310 ARG A CA 1
ATOM 2451 C C . ARG A 1 310 ? -4.793 -16.453 -1.364 1 86.19 310 ARG A C 1
ATOM 2453 O O . ARG A 1 310 ? -4.781 -15.328 -1.879 1 86.19 310 ARG A O 1
ATOM 2460 N N . VAL A 1 311 ? -4.543 -17.547 -2.004 1 85.94 311 VAL A N 1
ATOM 2461 C CA . VAL A 1 311 ? -4.238 -17.516 -3.432 1 85.94 311 VAL A CA 1
ATOM 2462 C C . VAL A 1 311 ? -5.363 -16.797 -4.184 1 85.94 311 VAL A C 1
ATOM 2464 O O . VAL A 1 311 ? -6.543 -17.094 -3.98 1 85.94 311 VAL A O 1
ATOM 2467 N N . GLY A 1 312 ? -4.965 -15.859 -4.984 1 88.44 312 GLY A N 1
ATOM 2468 C CA . GLY A 1 312 ? -5.922 -15.148 -5.812 1 88.44 312 GLY A CA 1
ATOM 2469 C C . GLY A 1 312 ? -6.359 -13.82 -5.219 1 88.44 312 GLY A C 1
ATOM 2470 O O . GLY A 1 312 ? -6.812 -12.93 -5.945 1 88.44 312 GLY A O 1
ATOM 2471 N N . TYR A 1 313 ? -6.324 -13.719 -3.908 1 89.44 313 TYR A N 1
ATOM 2472 C CA . TYR A 1 313 ? -6.68 -12.469 -3.248 1 89.44 313 TYR A CA 1
ATOM 2473 C C . TYR A 1 313 ? -5.441 -11.617 -2.99 1 89.44 313 TYR A C 1
ATOM 2475 O O . TYR A 1 313 ? -4.332 -12.141 -2.865 1 89.44 313 TYR A O 1
ATOM 2483 N N . THR A 1 314 ? -5.688 -10.328 -2.986 1 88.75 314 THR A N 1
ATOM 2484 C CA . THR A 1 314 ? -4.637 -9.453 -2.465 1 88.75 314 THR A CA 1
ATOM 2485 C C . THR A 1 314 ? -4.395 -9.727 -0.983 1 88.75 314 THR A C 1
ATOM 2487 O O . THR A 1 314 ? -5.316 -10.125 -0.261 1 88.75 314 THR A O 1
ATOM 2490 N N . HIS A 1 315 ? -3.129 -9.602 -0.664 1 84.88 315 HIS A N 1
ATOM 2491 C CA . HIS A 1 315 ? -2.752 -9.727 0.739 1 84.88 315 HIS A CA 1
ATOM 2492 C C . HIS A 1 315 ? -3.4 -8.633 1.585 1 84.88 315 HIS A C 1
ATOM 2494 O O . HIS A 1 315 ? -3.27 -7.449 1.282 1 84.88 315 HIS A O 1
ATOM 2500 N N . LEU A 1 316 ? -4.207 -9.094 2.555 1 87.44 316 LEU A N 1
ATOM 2501 C CA . LEU A 1 316 ? -4.809 -8.172 3.508 1 87.44 316 LEU A CA 1
ATOM 2502 C C . LEU A 1 316 ? -4.074 -8.211 4.844 1 87.44 316 LEU A C 1
ATOM 2504 O O . LEU A 1 316 ? -3.971 -9.273 5.465 1 87.44 316 LEU A O 1
ATOM 2508 N N . TYR A 1 317 ? -3.498 -7.109 5.219 1 81.94 317 TYR A N 1
ATOM 2509 C CA . TYR A 1 317 ? -2.68 -6.996 6.422 1 81.94 317 TYR A CA 1
ATOM 2510 C C . TYR A 1 317 ? -3.09 -5.781 7.246 1 81.94 317 TYR A C 1
ATOM 2512 O O . TYR A 1 317 ? -3.045 -4.648 6.762 1 81.94 317 TYR A O 1
ATOM 2520 N N . ASP A 1 318 ? -3.613 -6.082 8.43 1 86.25 318 ASP A N 1
ATOM 2521 C CA . ASP A 1 318 ? -3.986 -5.004 9.344 1 86.25 318 ASP A CA 1
ATOM 2522 C C . ASP A 1 318 ? -3.391 -5.227 10.727 1 86.25 318 ASP A C 1
ATOM 2524 O O . ASP A 1 318 ? -3.467 -6.332 11.273 1 86.25 318 ASP A O 1
ATOM 2528 N N . VAL A 1 319 ? -2.705 -4.246 11.219 1 82.81 319 VAL A N 1
ATOM 2529 C CA . VAL A 1 319 ? -2.062 -4.324 12.523 1 82.81 319 VAL A CA 1
ATOM 2530 C C . VAL A 1 319 ? -2.479 -3.129 13.375 1 82.81 319 VAL A C 1
ATOM 2532 O O . VAL A 1 319 ? -2.439 -1.985 12.914 1 82.81 319 VAL A O 1
ATOM 2535 N N . GLN A 1 320 ? -3.072 -3.391 14.539 1 82.56 320 GLN A N 1
ATOM 2536 C CA . GLN A 1 320 ? -3.361 -2.375 15.547 1 82.56 320 GLN A CA 1
ATOM 2537 C C . GLN A 1 320 ? -2.543 -2.607 16.812 1 82.56 320 GLN A C 1
ATOM 2539 O O . GLN A 1 320 ? -2.711 -3.625 17.484 1 82.56 320 GLN A O 1
ATOM 2544 N N . GLN A 1 321 ? -1.643 -1.689 17.047 1 80.06 321 GLN A N 1
ATOM 2545 C CA . GLN A 1 321 ? -0.799 -1.819 18.234 1 80.06 321 GLN A CA 1
ATOM 2546 C C . GLN A 1 321 ? -1.517 -1.306 19.469 1 80.06 321 GLN A C 1
ATOM 2548 O O . GLN A 1 321 ? -2.188 -0.272 19.438 1 80.06 321 GLN A O 1
ATOM 2553 N N . VAL A 1 322 ? -1.443 -2.041 20.531 1 83.38 322 VAL A N 1
ATOM 2554 C CA . VAL A 1 322 ? -2.039 -1.634 21.797 1 83.38 322 VAL A CA 1
ATOM 2555 C C . VAL A 1 322 ? -1.062 -1.903 22.938 1 83.38 322 VAL A C 1
ATOM 2557 O O . VAL A 1 322 ? -0.195 -2.773 22.828 1 83.38 322 VAL A O 1
ATOM 2560 N N . GLN A 1 323 ? -1.236 -1.16 24 1 83.38 323 GLN A N 1
ATOM 2561 C CA . GLN A 1 323 ? -0.464 -1.363 25.219 1 83.38 323 GLN A CA 1
ATOM 2562 C C . GLN A 1 323 ? -1.327 -1.974 26.312 1 83.38 323 GLN A C 1
ATOM 2564 O O . GLN A 1 323 ? -2.443 -1.513 26.562 1 83.38 323 GLN A O 1
ATOM 2569 N N . LEU A 1 324 ? -0.815 -3.072 26.828 1 86.5 324 LEU A N 1
ATOM 2570 C CA . LEU A 1 324 ? -1.457 -3.67 28 1 86.5 324 LEU A CA 1
ATOM 2571 C C . LEU A 1 324 ? -0.731 -3.273 29.281 1 86.5 324 LEU A C 1
ATOM 2573 O O . LEU A 1 324 ? 0.492 -3.4 29.375 1 86.5 324 LEU A O 1
ATOM 2577 N N . HIS A 1 325 ? -1.52 -2.762 30.25 1 87.5 325 HIS A N 1
ATOM 2578 C CA . HIS A 1 325 ? -0.958 -2.354 31.531 1 87.5 325 HIS A CA 1
ATOM 2579 C C . HIS A 1 325 ? -1.469 -3.24 32.656 1 87.5 325 HIS A C 1
ATOM 2581 O O . HIS A 1 325 ? -2.494 -3.908 32.531 1 87.5 325 HIS A O 1
ATOM 2587 N N . LYS A 1 326 ? -0.703 -3.277 33.812 1 85.5 326 LYS A N 1
ATOM 2588 C CA . LYS A 1 326 ? -1.16 -3.971 35 1 85.5 326 LYS A CA 1
ATOM 2589 C C . LYS A 1 326 ? -2.338 -3.242 35.656 1 85.5 326 LYS A C 1
ATOM 2591 O O . LYS A 1 326 ? -2.506 -2.037 35.469 1 85.5 326 LYS A O 1
ATOM 2596 N N . PRO A 1 327 ? -3.098 -3.969 36.406 1 79.25 327 PRO A N 1
ATOM 2597 C CA . PRO A 1 327 ? -4.172 -3.27 37.094 1 79.25 327 PRO A CA 1
ATOM 2598 C C . PRO A 1 327 ? -3.658 -2.141 38 1 79.25 327 PRO A C 1
ATOM 2600 O O . PRO A 1 327 ? -2.641 -2.301 38.656 1 79.25 327 PRO A O 1
ATOM 2603 N N . GLY A 1 328 ? -4.227 -0.923 38 1 69.94 328 GLY A N 1
ATOM 2604 C CA . GLY A 1 328 ? -3.852 0.207 38.844 1 69.94 328 GLY A CA 1
ATOM 2605 C C . GLY A 1 328 ? -2.855 1.137 38.188 1 69.94 328 GLY A C 1
ATOM 2606 O O . GLY A 1 328 ? -2.285 2.016 38.812 1 69.94 328 GLY A O 1
ATOM 2607 N N . PHE A 1 329 ? -2.484 0.786 37.062 1 60.72 329 PHE A N 1
ATOM 2608 C CA . PHE A 1 329 ? -1.538 1.615 36.312 1 60.72 329 PHE A CA 1
ATOM 2609 C C . PHE A 1 329 ? -2.158 2.963 35.969 1 60.72 329 PHE A C 1
ATOM 2611 O O . PHE A 1 329 ? -3.311 3.029 35.531 1 60.72 329 PHE A O 1
ATOM 2618 N N . SER A 1 330 ? -1.745 4.129 36.625 1 56.69 330 SER A N 1
ATOM 2619 C CA . SER A 1 330 ? -2.109 5.48 36.219 1 56.69 330 SER A CA 1
ATOM 2620 C C . SER A 1 330 ? -1.23 5.969 35.094 1 56.69 330 SER A C 1
ATOM 2622 O O . SER A 1 330 ? -0.012 5.785 35.094 1 56.69 330 SER A O 1
ATOM 2624 N N . PRO A 1 331 ? -1.835 6.371 34 1 52.41 331 PRO A N 1
ATOM 2625 C CA . PRO A 1 331 ? -1.097 6.801 32.812 1 52.41 331 PRO A CA 1
ATOM 2626 C C . PRO A 1 331 ? 0.005 7.809 33.125 1 52.41 331 PRO A C 1
ATOM 2628 O O . PRO A 1 331 ? 0.861 8.086 32.281 1 52.41 331 PRO A O 1
ATOM 2631 N N . GLY A 1 332 ? -0.012 8.688 34.219 1 42.31 332 GLY A N 1
ATOM 2632 C CA . GLY A 1 332 ? 1.08 9.602 34.531 1 42.31 332 GLY A CA 1
ATOM 2633 C C . GLY A 1 332 ? 2.426 8.914 34.625 1 42.31 332 GLY A C 1
ATOM 2634 O O . GLY A 1 332 ? 3.471 9.555 34.531 1 42.31 332 GLY A O 1
ATOM 2635 N N . GLU A 1 333 ? 2.502 7.816 35.312 1 31.95 333 GLU A N 1
ATOM 2636 C CA . GLU A 1 333 ? 3.77 7.148 35.594 1 31.95 333 GLU A CA 1
ATOM 2637 C C . GLU A 1 333 ? 4.25 6.352 34.375 1 31.95 333 GLU A C 1
ATOM 2639 O O . GLU A 1 333 ? 5.176 5.543 34.5 1 31.95 333 GLU A O 1
ATOM 2644 N N . ALA A 1 334 ? 3.65 6.426 33.438 1 35.84 334 ALA A N 1
ATOM 2645 C CA . ALA A 1 334 ? 4.109 5.652 32.312 1 35.84 334 ALA A CA 1
ATOM 2646 C C . ALA A 1 334 ? 5.566 5.973 31.969 1 35.84 334 ALA A C 1
ATOM 2648 O O . ALA A 1 334 ? 5.883 7.098 31.578 1 35.84 334 ALA A O 1
ATOM 2649 N N . GLN A 1 335 ? 6.535 5.293 32.75 1 27.52 335 GLN A N 1
ATOM 2650 C CA . GLN A 1 335 ? 7.938 5.332 32.344 1 27.52 335 GLN A CA 1
ATOM 2651 C C . GLN A 1 335 ? 8.102 4.992 30.875 1 27.52 335 GLN A C 1
ATOM 2653 O O . GLN A 1 335 ? 7.492 4.043 30.375 1 27.52 335 GLN A O 1
ATOM 2658 N N . GLN A 1 336 ? 8.336 5.879 30.094 1 29.98 336 GLN A N 1
ATOM 2659 C CA . GLN A 1 336 ? 8.875 5.609 28.766 1 29.98 336 GLN A CA 1
ATOM 2660 C C . GLN A 1 336 ? 9.82 4.41 28.781 1 29.98 336 GLN A C 1
ATOM 2662 O O . GLN A 1 336 ? 10.656 4.289 29.672 1 29.98 336 GLN A O 1
ATOM 2667 N N . PRO A 1 337 ? 9.516 3.281 28.391 1 30.56 337 PRO A N 1
ATOM 2668 C CA . PRO A 1 337 ? 10.641 2.35 28.484 1 30.56 337 PRO A CA 1
ATOM 2669 C C . PRO A 1 337 ? 11.984 3.018 28.219 1 30.56 337 PRO A C 1
ATOM 2671 O O . PRO A 1 337 ? 12.156 3.691 27.203 1 30.56 337 PRO A O 1
ATOM 2674 N N . GLY A 1 338 ? 12.586 3.555 29.281 1 24.98 338 GLY A N 1
ATOM 2675 C CA . GLY A 1 338 ? 13.961 4.031 29.297 1 24.98 338 GLY A CA 1
ATOM 2676 C C . GLY A 1 338 ? 14.938 3.07 28.656 1 24.98 338 GLY A C 1
ATOM 2677 O O . GLY A 1 338 ? 15.008 1.898 29.031 1 24.98 338 GLY A O 1
ATOM 2678 N N . VAL A 1 339 ? 15.32 3.24 27.438 1 26.67 339 VAL A N 1
ATOM 2679 C CA . VAL A 1 339 ? 16.656 2.789 27.094 1 26.67 339 VAL A CA 1
ATOM 2680 C C . VAL A 1 339 ? 17.672 3.338 28.109 1 26.67 339 VAL A C 1
ATOM 2682 O O . VAL A 1 339 ? 17.719 4.547 28.344 1 26.67 339 VAL A O 1
ATOM 2685 N N . ASP A 1 340 ? 17.922 2.619 29.172 1 22.91 340 ASP A N 1
ATOM 2686 C CA . ASP A 1 340 ? 19.141 2.883 29.938 1 22.91 340 ASP A CA 1
ATOM 2687 C C . ASP A 1 340 ? 20.281 3.268 29.016 1 22.91 340 ASP A C 1
ATOM 2689 O O . ASP A 1 340 ? 20.656 2.498 28.125 1 22.91 340 ASP A O 1
ATOM 2693 N N . GLN A 1 341 ? 20.594 4.512 28.875 1 19.47 341 GLN A N 1
ATOM 2694 C CA . GLN A 1 341 ? 21.766 5.211 28.375 1 19.47 341 GLN A CA 1
ATOM 2695 C C . GLN A 1 341 ? 23.031 4.734 29.078 1 19.47 341 GLN A C 1
ATOM 2697 O O . GLN A 1 341 ? 24.125 5.246 28.828 1 19.47 341 GLN A O 1
ATOM 2702 N N . THR A 1 342 ? 23.141 4.008 30.172 1 20.55 342 THR A N 1
ATOM 2703 C CA . THR A 1 342 ? 24.438 4.035 30.844 1 20.55 342 THR A CA 1
ATOM 2704 C C . THR A 1 342 ? 25.469 3.209 30.094 1 20.55 342 THR A C 1
ATOM 2706 O O . THR A 1 342 ? 26.625 3.104 30.516 1 20.55 342 THR A O 1
ATOM 2709 N N . GLY A 1 343 ? 25.5 2.449 29.141 1 17.59 343 GLY A N 1
ATOM 2710 C CA . GLY A 1 343 ? 26.875 1.997 28.891 1 17.59 343 GLY A CA 1
ATOM 2711 C C . GLY A 1 343 ? 27.766 3.08 28.328 1 17.59 343 GLY A C 1
ATOM 2712 O O . GLY A 1 343 ? 27.594 3.488 27.172 1 17.59 343 GLY A O 1
ATOM 2713 N N . LEU A 1 344 ? 28.094 4.297 29.203 1 15.89 344 LEU A N 1
ATOM 2714 C CA . LEU A 1 344 ? 29.5 4.395 29.578 1 15.89 344 LEU A CA 1
ATOM 2715 C C . LEU A 1 344 ? 29.828 3.43 30.719 1 15.89 344 LEU A C 1
ATOM 2717 O O . LEU A 1 344 ? 29.031 3.26 31.641 1 15.89 344 LEU A O 1
ATOM 2721 N N . LYS B 1 1 ? 8.758 12.727 -18.641 1 20.89 1 LYS B N 1
ATOM 2722 C CA . LYS B 1 1 ? 8.438 13.922 -17.875 1 20.89 1 LYS B CA 1
ATOM 2723 C C . LYS B 1 1 ? 7.359 13.641 -16.828 1 20.89 1 LYS B C 1
ATOM 2725 O O . LYS B 1 1 ? 7.43 14.141 -15.703 1 20.89 1 LYS B O 1
ATOM 2730 N N . PHE B 1 2 ? 6.105 13.219 -17.375 1 26.23 2 PHE B N 1
ATOM 2731 C CA . PHE B 1 2 ? 4.816 12.93 -16.75 1 26.23 2 PHE B CA 1
ATOM 2732 C C . PHE B 1 2 ? 4.875 11.641 -15.945 1 26.23 2 PHE B C 1
ATOM 2734 O O . PHE B 1 2 ? 4.605 10.562 -16.469 1 26.23 2 PHE B O 1
ATOM 2741 N N . GLY B 1 3 ? 5.719 11.414 -15.258 1 31.5 3 GLY B N 1
ATOM 2742 C CA . GLY B 1 3 ? 6.062 10.227 -14.5 1 31.5 3 GLY B CA 1
ATOM 2743 C C . GLY B 1 3 ? 4.895 9.672 -13.703 1 31.5 3 GLY B C 1
ATOM 2744 O O . GLY B 1 3 ? 5.098 8.977 -12.703 1 31.5 3 GLY B O 1
ATOM 2745 N N . GLU B 1 4 ? 3.855 10.43 -13.75 1 33.62 4 GLU B N 1
ATOM 2746 C CA . GLU B 1 4 ? 2.551 10.094 -13.188 1 33.62 4 GLU B CA 1
ATOM 2747 C C . GLU B 1 4 ? 2.166 8.648 -13.508 1 33.62 4 GLU B C 1
ATOM 2749 O O . GLU B 1 4 ? 2.352 8.188 -14.633 1 33.62 4 GLU B O 1
ATOM 2754 N N . LYS B 1 5 ? 2.344 7.848 -12.695 1 42.06 5 LYS B N 1
ATOM 2755 C CA . LYS B 1 5 ? 1.829 6.516 -12.992 1 42.06 5 LYS B CA 1
ATOM 2756 C C . LYS B 1 5 ? 0.586 6.594 -13.875 1 42.06 5 LYS B C 1
ATOM 2758 O O . LYS B 1 5 ? -0.464 7.066 -13.438 1 42.06 5 LYS B O 1
ATOM 2763 N N . ASN B 1 6 ? 0.719 6.859 -15.055 1 44.69 6 ASN B N 1
ATOM 2764 C CA . ASN B 1 6 ? -0.388 6.98 -16 1 44.69 6 ASN B CA 1
ATOM 2765 C C . ASN B 1 6 ? -1.205 5.691 -16.078 1 44.69 6 ASN B C 1
ATOM 2767 O O . ASN B 1 6 ? -2.412 5.73 -16.312 1 44.69 6 ASN B O 1
ATOM 2771 N N . TYR B 1 7 ? -0.362 4.531 -15.781 1 48.47 7 TYR B N 1
ATOM 2772 C CA . TYR B 1 7 ? -1.146 3.32 -15.984 1 48.47 7 TYR B CA 1
ATOM 2773 C C . TYR B 1 7 ? -0.919 2.324 -14.859 1 48.47 7 TYR B C 1
ATOM 2775 O O . TYR B 1 7 ? 0.211 2.148 -14.391 1 48.47 7 TYR B O 1
ATOM 2783 N N . ASP B 1 8 ? -2.045 1.865 -14.188 1 70.62 8 ASP B N 1
ATOM 2784 C CA . ASP B 1 8 ? -1.997 0.823 -13.172 1 70.62 8 ASP B CA 1
ATOM 2785 C C . ASP B 1 8 ? -1.651 -0.532 -13.781 1 70.62 8 ASP B C 1
ATOM 2787 O O . ASP B 1 8 ? -1.222 -1.447 -13.078 1 70.62 8 ASP B O 1
ATOM 2791 N N . HIS B 1 9 ? -1.692 -0.534 -15.094 1 68.38 9 HIS B N 1
ATOM 2792 C CA . HIS B 1 9 ? -1.545 -1.817 -15.773 1 68.38 9 HIS B CA 1
ATOM 2793 C C . HIS B 1 9 ? -0.668 -1.688 -17.016 1 68.38 9 HIS B C 1
ATOM 2795 O O . HIS B 1 9 ? -0.709 -0.667 -17.703 1 68.38 9 HIS B O 1
ATOM 2801 N N . LEU B 1 10 ? 0.228 -2.605 -17.203 1 75.31 10 LEU B N 1
ATOM 2802 C CA . LEU B 1 10 ? 1.056 -2.678 -18.406 1 75.31 10 LEU B CA 1
ATOM 2803 C C . LEU B 1 10 ? 0.88 -4.02 -19.109 1 75.31 10 LEU B C 1
ATOM 2805 O O . LEU B 1 10 ? 0.937 -5.074 -18.469 1 75.31 10 LEU B O 1
ATOM 2809 N N . ILE B 1 11 ? 0.467 -3.994 -20.391 1 75.44 11 ILE B N 1
ATOM 2810 C CA . ILE B 1 11 ? 0.367 -5.184 -21.219 1 75.44 11 ILE B CA 1
ATOM 2811 C C . ILE B 1 11 ? 1.47 -5.168 -22.281 1 75.44 11 ILE B C 1
ATOM 2813 O O . ILE B 1 11 ? 1.64 -4.176 -22.984 1 75.44 11 ILE B O 1
ATOM 2817 N N . ILE B 1 12 ? 2.279 -6.203 -22.328 1 73.88 12 ILE B N 1
ATOM 2818 C CA . ILE B 1 12 ? 3.344 -6.312 -23.328 1 73.88 12 ILE B CA 1
ATOM 2819 C C . ILE B 1 12 ? 3.088 -7.512 -24.234 1 73.88 12 ILE B C 1
ATOM 2821 O O . ILE B 1 12 ? 3.316 -8.656 -23.828 1 73.88 12 ILE B O 1
ATOM 2825 N N . PHE B 1 13 ? 2.596 -7.207 -25.453 1 70.56 13 PHE B N 1
ATOM 2826 C CA . PHE B 1 13 ? 2.395 -8.211 -26.484 1 70.56 13 PHE B CA 1
ATOM 2827 C C . PHE B 1 13 ? 3.381 -8.016 -27.641 1 70.56 13 PHE B C 1
ATOM 2829 O O . PHE B 1 13 ? 2.979 -7.734 -28.766 1 70.56 13 PHE B O 1
ATOM 2836 N N . ALA B 1 14 ? 4.723 -7.965 -27.234 1 63.97 14 ALA B N 1
ATOM 2837 C CA . ALA B 1 14 ? 5.789 -7.762 -28.203 1 63.97 14 ALA B CA 1
ATOM 2838 C C . ALA B 1 14 ? 6.898 -8.797 -28.031 1 63.97 14 ALA B C 1
ATOM 2840 O O . ALA B 1 14 ? 8 -8.469 -27.594 1 63.97 14 ALA B O 1
ATOM 2841 N N . PRO B 1 15 ? 6.605 -9.977 -28.469 1 63.94 15 PRO B N 1
ATOM 2842 C CA . PRO B 1 15 ? 7.516 -11.078 -28.141 1 63.94 15 PRO B CA 1
ATOM 2843 C C . PRO B 1 15 ? 8.914 -10.883 -28.719 1 63.94 15 PRO B C 1
ATOM 2845 O O . PRO B 1 15 ? 9.906 -11.297 -28.109 1 63.94 15 PRO B O 1
ATOM 2848 N N . SER B 1 16 ? 8.969 -10.203 -29.828 1 68 16 SER B N 1
ATOM 2849 C CA . SER B 1 16 ? 10.25 -10.164 -30.531 1 68 16 SER B CA 1
ATOM 2850 C C . SER B 1 16 ? 11.062 -8.945 -30.125 1 68 16 SER B C 1
ATOM 2852 O O . SER B 1 16 ? 12.164 -8.727 -30.641 1 68 16 SER B O 1
ATOM 2854 N N . VAL B 1 17 ? 10.531 -8.227 -29.172 1 61.06 17 VAL B N 1
ATOM 2855 C CA . VAL B 1 17 ? 11.164 -6.961 -28.828 1 61.06 17 VAL B CA 1
ATOM 2856 C C . VAL B 1 17 ? 12.547 -7.223 -28.219 1 61.06 17 VAL B C 1
ATOM 2858 O O . VAL B 1 17 ? 12.672 -7.961 -27.234 1 61.06 17 VAL B O 1
ATOM 2861 N N . GLU B 1 18 ? 13.594 -6.73 -28.891 1 65 18 GLU B N 1
ATOM 2862 C CA . GLU B 1 18 ? 14.961 -6.883 -28.391 1 65 18 GLU B CA 1
ATOM 2863 C C . GLU B 1 18 ? 15.273 -5.836 -27.328 1 65 18 GLU B C 1
ATOM 2865 O O . GLU B 1 18 ? 16 -6.117 -26.375 1 65 18 GLU B O 1
ATOM 2870 N N . GLU B 1 19 ? 14.859 -4.695 -27.516 1 66.31 19 GLU B N 1
ATOM 2871 C CA . GLU B 1 19 ? 14.977 -3.58 -26.578 1 66.31 19 GLU B CA 1
ATOM 2872 C C . GLU B 1 19 ? 13.734 -2.697 -26.609 1 66.31 19 GLU B C 1
ATOM 2874 O O . GLU B 1 19 ? 13.148 -2.479 -27.672 1 66.31 19 GLU B O 1
ATOM 2879 N N . PHE B 1 20 ? 13.32 -2.4 -25.422 1 61.03 20 PHE B N 1
ATOM 2880 C CA . PHE B 1 20 ? 12.18 -1.492 -25.406 1 61.03 20 PHE B CA 1
ATOM 2881 C C . PHE B 1 20 ? 12.586 -0.103 -25.891 1 61.03 20 PHE B C 1
ATOM 2883 O O . PHE B 1 20 ? 13.766 0.269 -25.797 1 61.03 20 PHE B O 1
ATOM 2890 N N . GLY B 1 21 ? 11.883 0.528 -26.703 1 54.66 21 GLY B N 1
ATOM 2891 C CA . GLY B 1 21 ? 12.203 1.841 -27.25 1 54.66 21 GLY B CA 1
ATOM 2892 C C . GLY B 1 21 ? 12.031 2.959 -26.234 1 54.66 21 GLY B C 1
ATOM 2893 O O . GLY B 1 21 ? 11.312 2.805 -25.25 1 54.66 21 GLY B O 1
ATOM 2894 N N . GLY B 1 22 ? 12.836 3.914 -26.406 1 52.78 22 GLY B N 1
ATOM 2895 C CA . GLY B 1 22 ? 12.719 5.156 -25.656 1 52.78 22 GLY B CA 1
ATOM 2896 C C . GLY B 1 22 ? 13.148 5.02 -24.203 1 52.78 22 GLY B C 1
ATOM 2897 O O . GLY B 1 22 ? 14.227 4.5 -23.922 1 52.78 22 GLY B O 1
ATOM 2898 N N . SER B 1 23 ? 12.156 5.496 -23.375 1 56.06 23 SER B N 1
ATOM 2899 C CA . SER B 1 23 ? 12.43 5.551 -21.938 1 56.06 23 SER B CA 1
ATOM 2900 C C . SER B 1 23 ? 11.945 4.285 -21.234 1 56.06 23 SER B C 1
ATOM 2902 O O . SER B 1 23 ? 12.195 4.102 -20.031 1 56.06 23 SER B O 1
ATOM 2904 N N . ILE B 1 24 ? 11.461 3.307 -22.016 1 62 24 ILE B N 1
ATOM 2905 C CA . ILE B 1 24 ? 10.953 2.104 -21.375 1 62 24 ILE B CA 1
ATOM 2906 C C . ILE B 1 24 ? 12.023 1.019 -21.375 1 62 24 ILE B C 1
ATOM 2908 O O . ILE B 1 24 ? 12.523 0.632 -22.438 1 62 24 ILE B O 1
ATOM 2912 N N . THR B 1 25 ? 12.664 0.635 -20.297 1 76.81 25 THR B N 1
ATOM 2913 C CA . THR B 1 25 ? 13.641 -0.43 -20.094 1 76.81 25 THR B CA 1
ATOM 2914 C C . THR B 1 25 ? 13.086 -1.505 -19.156 1 76.81 25 THR B C 1
ATOM 2916 O O . THR B 1 25 ? 12.039 -1.316 -18.547 1 76.81 25 THR B O 1
ATOM 2919 N N . VAL B 1 26 ? 13.766 -2.633 -19.234 1 82.44 26 VAL B N 1
ATOM 2920 C CA . VAL B 1 26 ? 13.406 -3.721 -18.328 1 82.44 26 VAL B CA 1
ATOM 2921 C C . VAL B 1 26 ? 13.422 -3.221 -16.891 1 82.44 26 VAL B C 1
ATOM 2923 O O . VAL B 1 26 ? 12.539 -3.551 -16.094 1 82.44 26 VAL B O 1
ATOM 2926 N N . GLU B 1 27 ? 14.383 -2.445 -16.641 1 78.19 27 GLU B N 1
ATOM 2927 C CA . GLU B 1 27 ? 14.508 -1.885 -15.305 1 78.19 27 GLU B CA 1
ATOM 2928 C C . GLU B 1 27 ? 13.312 -1.002 -14.953 1 78.19 27 GLU B C 1
ATOM 2930 O O . GLU B 1 27 ? 12.812 -1.043 -13.828 1 78.19 27 GLU B O 1
ATOM 2935 N N . GLU B 1 28 ? 12.898 -0.306 -15.867 1 73.62 28 GLU B N 1
ATOM 2936 C CA . GLU B 1 28 ? 11.758 0.584 -15.641 1 73.62 28 GLU B CA 1
ATOM 2937 C C . GLU B 1 28 ? 10.477 -0.207 -15.414 1 73.62 28 GLU B C 1
ATOM 2939 O O . GLU B 1 28 ? 9.656 0.161 -14.57 1 73.62 28 GLU B O 1
ATOM 2944 N N . ILE B 1 29 ? 10.32 -1.239 -16.156 1 81.5 29 ILE B N 1
ATOM 2945 C CA . ILE B 1 29 ? 9.133 -2.068 -16.016 1 81.5 29 ILE B CA 1
ATOM 2946 C C . ILE B 1 29 ? 9.164 -2.773 -14.656 1 81.5 29 ILE B C 1
ATOM 2948 O O . ILE B 1 29 ? 8.133 -2.873 -13.977 1 81.5 29 ILE B O 1
ATOM 2952 N N . THR B 1 30 ? 10.336 -3.219 -14.391 1 82.81 30 THR B N 1
ATOM 2953 C CA . THR B 1 30 ? 10.492 -3.857 -13.086 1 82.81 30 THR B CA 1
ATOM 2954 C C . THR B 1 30 ? 10.18 -2.875 -11.961 1 82.81 30 THR B C 1
ATOM 2956 O O . THR B 1 30 ? 9.508 -3.23 -10.992 1 82.81 30 THR B O 1
ATOM 2959 N N . ARG B 1 31 ? 10.594 -1.729 -12.117 1 75.44 31 ARG B N 1
ATOM 2960 C CA . ARG B 1 31 ? 10.281 -0.681 -11.148 1 75.44 31 ARG B CA 1
ATOM 2961 C C . ARG B 1 31 ? 8.781 -0.411 -11.094 1 75.44 31 ARG B C 1
ATOM 2963 O O . ARG B 1 31 ? 8.227 -0.175 -10.023 1 75.44 31 ARG B O 1
ATOM 2970 N N . PHE B 1 32 ? 8.203 -0.368 -12.211 1 78.81 32 PHE B N 1
ATOM 2971 C CA . PHE B 1 32 ? 6.754 -0.22 -12.305 1 78.81 32 PHE B CA 1
ATOM 2972 C C . PHE B 1 32 ? 6.043 -1.258 -11.445 1 78.81 32 PHE B C 1
ATOM 2974 O O . PHE B 1 32 ? 5.117 -0.927 -10.703 1 78.81 32 PHE B O 1
ATOM 2981 N N . VAL B 1 33 ? 6.496 -2.475 -11.531 1 84.94 33 VAL B N 1
ATOM 2982 C CA . VAL B 1 33 ? 5.906 -3.562 -10.75 1 84.94 33 VAL B CA 1
ATOM 2983 C C . VAL B 1 33 ? 6.219 -3.369 -9.273 1 84.94 33 VAL B C 1
ATOM 2985 O O . VAL B 1 33 ? 5.355 -3.57 -8.414 1 84.94 33 VAL B O 1
ATOM 2988 N N . ASP B 1 34 ? 7.418 -2.959 -9.023 1 76.19 34 ASP B N 1
ATOM 2989 C CA . ASP B 1 34 ? 7.844 -2.736 -7.645 1 76.19 34 ASP B CA 1
ATOM 2990 C C . ASP B 1 34 ? 7.023 -1.629 -6.988 1 76.19 34 ASP B C 1
ATOM 2992 O O . ASP B 1 34 ? 6.945 -1.553 -5.762 1 76.19 34 ASP B O 1
ATOM 2996 N N . GLU B 1 35 ? 6.418 -0.873 -7.809 1 71.69 35 GLU B N 1
ATOM 2997 C CA . GLU B 1 35 ? 5.609 0.233 -7.301 1 71.69 35 GLU B CA 1
ATOM 2998 C C . GLU B 1 35 ? 4.129 -0.131 -7.281 1 71.69 35 GLU B C 1
ATOM 3000 O O . GLU B 1 35 ? 3.273 0.734 -7.078 1 71.69 35 GLU B O 1
ATOM 3005 N N . GLY B 1 36 ? 3.852 -1.305 -7.551 1 77.06 36 GLY B N 1
ATOM 3006 C CA . GLY B 1 36 ? 2.488 -1.79 -7.422 1 77.06 36 GLY B CA 1
ATOM 3007 C C . GLY B 1 36 ? 1.796 -1.987 -8.758 1 77.06 36 GLY B C 1
ATOM 3008 O O . GLY B 1 36 ? 0.612 -2.328 -8.805 1 77.06 36 GLY B O 1
ATOM 3009 N N . GLY B 1 37 ? 2.498 -1.734 -9.812 1 83.56 37 GLY B N 1
ATOM 3010 C CA . GLY B 1 37 ? 1.932 -1.905 -11.141 1 83.56 37 GLY B CA 1
ATOM 3011 C C . GLY B 1 37 ? 1.727 -3.359 -11.523 1 83.56 37 GLY B C 1
ATOM 3012 O O . GLY B 1 37 ? 2.494 -4.23 -11.102 1 83.56 37 GLY B O 1
ATOM 3013 N N . ASN B 1 38 ? 0.682 -3.586 -12.297 1 89.31 38 ASN B N 1
ATOM 3014 C CA . ASN B 1 38 ? 0.362 -4.93 -12.766 1 89.31 38 ASN B CA 1
ATOM 3015 C C . ASN B 1 38 ? 0.842 -5.152 -14.195 1 89.31 38 ASN B C 1
ATOM 3017 O O . ASN B 1 38 ? 0.799 -4.234 -15.023 1 89.31 38 ASN B O 1
ATOM 3021 N N . LEU B 1 39 ? 1.329 -6.367 -14.461 1 90.44 39 LEU B N 1
ATOM 3022 C CA . LEU B 1 39 ? 2.016 -6.621 -15.727 1 90.44 39 LEU B CA 1
ATOM 3023 C C . LEU B 1 39 ? 1.531 -7.922 -16.359 1 90.44 39 LEU B C 1
ATOM 3025 O O . LEU B 1 39 ? 1.435 -8.945 -15.68 1 90.44 39 LEU B O 1
ATOM 3029 N N . LEU B 1 40 ? 1.06 -7.852 -17.625 1 91.69 40 LEU B N 1
ATOM 3030 C CA . LEU B 1 40 ? 0.755 -9.023 -18.422 1 91.69 40 LEU B CA 1
ATOM 3031 C C . LEU B 1 40 ? 1.664 -9.094 -19.656 1 91.69 40 LEU B C 1
ATOM 3033 O O . LEU B 1 40 ? 1.664 -8.18 -20.484 1 91.69 40 LEU B O 1
ATOM 3037 N N . VAL B 1 41 ? 2.471 -10.141 -19.766 1 91.25 41 VAL B N 1
ATOM 3038 C CA . VAL B 1 41 ? 3.422 -10.289 -20.859 1 91.25 41 VAL B CA 1
ATOM 3039 C C . VAL B 1 41 ? 3.135 -11.578 -21.625 1 91.25 41 VAL B C 1
ATOM 3041 O O . VAL B 1 41 ? 3.02 -12.648 -21.016 1 91.25 41 VAL B O 1
ATOM 3044 N N . ALA B 1 42 ? 2.971 -11.484 -22.844 1 90.56 42 ALA B N 1
ATOM 3045 C CA . ALA B 1 42 ? 2.85 -12.648 -23.719 1 90.56 42 ALA B CA 1
ATOM 3046 C C . ALA B 1 42 ? 3.988 -12.703 -24.734 1 90.56 42 ALA B C 1
ATOM 3048 O O . ALA B 1 42 ? 4.211 -11.734 -25.469 1 90.56 42 ALA B O 1
ATOM 3049 N N . GLY B 1 43 ? 4.723 -13.766 -24.703 1 88.25 43 GLY B N 1
ATOM 3050 C CA . GLY B 1 43 ? 5.805 -13.969 -25.641 1 88.25 43 GLY B CA 1
ATOM 3051 C C . GLY B 1 43 ? 5.434 -14.898 -26.781 1 88.25 43 GLY B C 1
ATOM 3052 O O . GLY B 1 43 ? 4.266 -14.992 -27.156 1 88.25 43 GLY B O 1
ATOM 3053 N N . GLY B 1 44 ? 6.469 -15.453 -27.359 1 87.56 44 GLY B N 1
ATOM 3054 C CA . GLY B 1 44 ? 6.363 -16.375 -28.484 1 87.56 44 GLY B CA 1
ATOM 3055 C C . GLY B 1 44 ? 7.691 -17.016 -28.859 1 87.56 44 GLY B C 1
ATOM 3056 O O . GLY B 1 44 ? 8.688 -16.844 -28.156 1 87.56 44 GLY B O 1
ATOM 3057 N N . SER B 1 45 ? 7.621 -17.781 -29.875 1 85.12 45 SER B N 1
ATOM 3058 C CA . SER B 1 45 ? 8.812 -18.516 -30.297 1 85.12 45 SER B CA 1
ATOM 3059 C C . SER B 1 45 ? 9.906 -17.562 -30.766 1 85.12 45 SER B C 1
ATOM 3061 O O . SER B 1 45 ? 11.078 -17.938 -30.828 1 85.12 45 SER B O 1
ATOM 3063 N N . ASN B 1 46 ? 9.656 -16.328 -31.031 1 82.81 46 ASN B N 1
ATOM 3064 C CA . ASN B 1 46 ? 10.633 -15.328 -31.438 1 82.81 46 ASN B CA 1
ATOM 3065 C C . ASN B 1 46 ? 10.938 -14.352 -30.297 1 82.81 46 ASN B C 1
ATOM 3067 O O . ASN B 1 46 ? 11.039 -13.141 -30.531 1 82.81 46 ASN B O 1
ATOM 3071 N N . LEU B 1 47 ? 11.117 -14.891 -29.25 1 85.25 47 LEU B N 1
ATOM 3072 C CA . LEU B 1 47 ? 11.266 -14.094 -28.031 1 85.25 47 LEU B CA 1
ATOM 3073 C C . LEU B 1 47 ? 12.539 -13.258 -28.094 1 85.25 47 LEU B C 1
ATOM 3075 O O . LEU B 1 47 ? 13.625 -13.789 -28.344 1 85.25 47 LEU B O 1
ATOM 3079 N N . GLY B 1 48 ? 12.398 -11.992 -27.906 1 81.56 48 GLY B N 1
ATOM 3080 C CA . GLY B 1 48 ? 13.539 -11.094 -27.812 1 81.56 48 GLY B CA 1
ATOM 3081 C C . GLY B 1 48 ? 14.188 -11.086 -26.453 1 81.56 48 GLY B C 1
ATOM 3082 O O . GLY B 1 48 ? 13.617 -11.586 -25.484 1 81.56 48 GLY B O 1
ATOM 3083 N N . ASN B 1 49 ? 15.312 -10.523 -26.359 1 84.81 49 ASN B N 1
ATOM 3084 C CA . ASN B 1 49 ? 16.109 -10.523 -25.156 1 84.81 49 ASN B CA 1
ATOM 3085 C C . ASN B 1 49 ? 15.453 -9.703 -24.047 1 84.81 49 ASN B C 1
ATOM 3087 O O . ASN B 1 49 ? 15.586 -10.039 -22.859 1 84.81 49 ASN B O 1
ATOM 3091 N N . ALA B 1 50 ? 14.742 -8.695 -24.391 1 81.44 50 ALA B N 1
ATOM 3092 C CA . ALA B 1 50 ? 14.125 -7.824 -23.391 1 81.44 50 ALA B CA 1
ATOM 3093 C C . ALA B 1 50 ? 13.07 -8.57 -22.578 1 81.44 50 ALA B C 1
ATOM 3095 O O . ALA B 1 50 ? 13.008 -8.438 -21.359 1 81.44 50 ALA B O 1
ATOM 3096 N N . ILE B 1 51 ? 12.32 -9.359 -23.25 1 86.56 51 ILE B N 1
ATOM 3097 C CA . ILE B 1 51 ? 11.258 -10.109 -22.594 1 86.56 51 ILE B CA 1
ATOM 3098 C C . ILE B 1 51 ? 11.867 -11.211 -21.719 1 86.56 51 ILE B C 1
ATOM 3100 O O . ILE B 1 51 ? 11.398 -11.453 -20.609 1 86.56 51 ILE B O 1
ATOM 3104 N N . ARG B 1 52 ? 12.914 -11.805 -22.203 1 89.81 52 ARG B N 1
ATOM 3105 C CA . ARG B 1 52 ? 13.594 -12.844 -21.438 1 89.81 52 ARG B CA 1
ATOM 3106 C C . ARG B 1 52 ? 14.148 -12.289 -20.141 1 89.81 52 ARG B C 1
ATOM 3108 O O . ARG B 1 52 ? 13.984 -12.906 -19.078 1 89.81 52 ARG B O 1
ATOM 3115 N N . GLU B 1 53 ? 14.742 -11.188 -20.297 1 87.94 53 GLU B N 1
ATOM 3116 C CA . GLU B 1 53 ? 15.312 -10.547 -19.109 1 87.94 53 GLU B CA 1
ATOM 3117 C C . GLU B 1 53 ? 14.227 -10.141 -18.125 1 87.94 53 GLU B C 1
ATOM 3119 O O . GLU B 1 53 ? 14.391 -10.281 -16.906 1 87.94 53 GLU B O 1
ATOM 3124 N N . LEU B 1 54 ? 13.195 -9.633 -18.641 1 88.69 54 LEU B N 1
ATOM 3125 C CA . LEU B 1 54 ? 12.086 -9.219 -17.797 1 88.69 54 LEU B CA 1
ATOM 3126 C C . LEU B 1 54 ? 11.523 -10.398 -17.016 1 88.69 54 LEU B C 1
ATOM 3128 O O . LEU B 1 54 ? 11.266 -10.281 -15.812 1 88.69 54 LEU B O 1
ATOM 3132 N N . ALA B 1 55 ? 11.344 -11.508 -17.688 1 92.88 55 ALA B N 1
ATOM 3133 C CA . ALA B 1 55 ? 10.859 -12.719 -17.031 1 92.88 55 ALA B CA 1
ATOM 3134 C C . ALA B 1 55 ? 11.82 -13.18 -15.945 1 92.88 55 ALA B C 1
ATOM 3136 O O . ALA B 1 55 ? 11.398 -13.562 -14.844 1 92.88 55 ALA B O 1
ATOM 3137 N N . LEU B 1 56 ? 13.078 -13.07 -16.25 1 89.94 56 LEU B N 1
ATOM 3138 C CA . LEU B 1 56 ? 14.102 -13.484 -15.297 1 89.94 56 LEU B CA 1
ATOM 3139 C C . LEU B 1 56 ? 14.023 -12.656 -14.016 1 89.94 56 LEU B C 1
ATOM 3141 O O . LEU B 1 56 ? 14.172 -13.203 -12.914 1 89.94 56 LEU B O 1
ATOM 3145 N N . GLN B 1 57 ? 13.734 -11.469 -14.188 1 87.5 57 GLN B N 1
ATOM 3146 C CA . GLN B 1 57 ? 13.656 -10.562 -13.047 1 87.5 57 GLN B CA 1
ATOM 3147 C C . GLN B 1 57 ? 12.445 -10.891 -12.172 1 87.5 57 GLN B C 1
ATOM 3149 O O . GLN B 1 57 ? 12.375 -10.453 -11.023 1 87.5 57 GLN B O 1
ATOM 3154 N N . HIS B 1 58 ? 11.578 -11.633 -12.664 1 90.31 58 HIS B N 1
ATOM 3155 C CA . HIS B 1 58 ? 10.352 -11.922 -11.922 1 90.31 58 HIS B CA 1
ATOM 3156 C C . HIS B 1 58 ? 10.234 -13.414 -11.609 1 90.31 58 HIS B C 1
ATOM 3158 O O . HIS B 1 58 ? 9.141 -13.914 -11.359 1 90.31 58 HIS B O 1
ATOM 3164 N N . GLY B 1 59 ? 11.305 -14.133 -11.789 1 89.56 59 GLY B N 1
ATOM 3165 C CA . GLY B 1 59 ? 11.398 -15.492 -11.289 1 89.56 59 GLY B CA 1
ATOM 3166 C C . GLY B 1 59 ? 11.008 -16.531 -12.328 1 89.56 59 GLY B C 1
ATOM 3167 O O . GLY B 1 59 ? 10.742 -17.688 -11.984 1 89.56 59 GLY B O 1
ATOM 3168 N N . PHE B 1 60 ? 10.961 -16.141 -13.578 1 94.12 60 PHE B N 1
ATOM 3169 C CA . PHE B 1 60 ? 10.656 -17.062 -14.672 1 94.12 60 PHE B CA 1
ATOM 3170 C C . PHE B 1 60 ? 11.773 -17.047 -15.711 1 94.12 60 PHE B C 1
ATOM 3172 O O . PHE B 1 60 ? 12.523 -16.078 -15.812 1 94.12 60 PHE B O 1
ATOM 3179 N N . GLU B 1 61 ? 11.836 -18.109 -16.438 1 94.31 61 GLU B N 1
ATOM 3180 C CA . GLU B 1 61 ? 12.836 -18.219 -17.484 1 94.31 61 GLU B CA 1
ATOM 3181 C C . GLU B 1 61 ? 12.25 -18.859 -18.734 1 94.31 61 GLU B C 1
ATOM 3183 O O . GLU B 1 61 ? 11.805 -20 -18.703 1 94.31 61 GLU B O 1
ATOM 3188 N N . PHE B 1 62 ? 12.352 -18.125 -19.797 1 94.25 62 PHE B N 1
ATOM 3189 C CA . PHE B 1 62 ? 11.93 -18.672 -21.078 1 94.25 62 PHE B CA 1
ATOM 3190 C C . PHE B 1 62 ? 13.047 -19.484 -21.719 1 94.25 62 PHE B C 1
ATOM 3192 O O . PHE B 1 62 ? 14.227 -19.203 -21.516 1 94.25 62 PHE B O 1
ATOM 3199 N N . ASP B 1 63 ? 12.641 -20.438 -22.484 1 93.81 63 ASP B N 1
ATOM 3200 C CA . ASP B 1 63 ? 13.617 -21.203 -23.25 1 93.81 63 ASP B CA 1
ATOM 3201 C C . ASP B 1 63 ? 14.148 -20.375 -24.438 1 93.81 63 ASP B C 1
ATOM 3203 O O . ASP B 1 63 ? 13.734 -19.234 -24.625 1 93.81 63 ASP B O 1
ATOM 3207 N N . GLU B 1 64 ? 15.062 -20.969 -25.141 1 89 64 GLU B N 1
ATOM 3208 C CA . GLU B 1 64 ? 15.766 -20.281 -26.219 1 89 64 GLU B CA 1
ATOM 3209 C C . GLU B 1 64 ? 14.812 -19.922 -27.344 1 89 64 GLU B C 1
ATOM 3211 O O . GLU B 1 64 ? 13.758 -20.531 -27.5 1 89 64 GLU B O 1
ATOM 3216 N N . SER B 1 65 ? 15.25 -18.906 -28.078 1 86.81 65 SER B N 1
ATOM 3217 C CA . SER B 1 65 ? 14.477 -18.531 -29.25 1 86.81 65 SER B CA 1
ATOM 3218 C C . SER B 1 65 ? 14.375 -19.688 -30.25 1 86.81 65 SER B C 1
ATOM 3220 O O . SER B 1 65 ? 15.266 -20.531 -30.312 1 86.81 65 SER B O 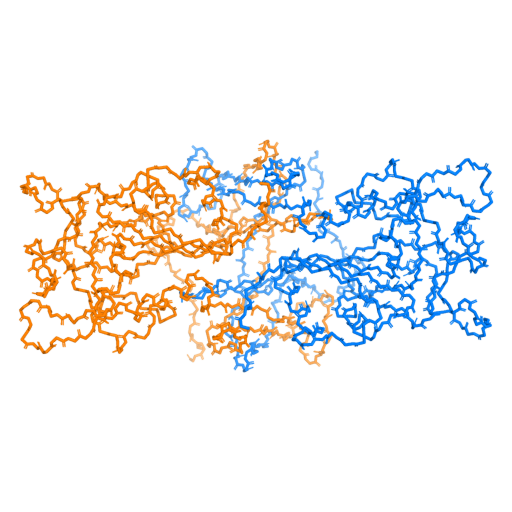1
ATOM 3222 N N . ASP B 1 66 ? 13.273 -19.781 -30.922 1 89.69 66 ASP B N 1
ATOM 3223 C CA . ASP B 1 66 ? 12.992 -20.75 -31.969 1 89.69 66 ASP B CA 1
ATOM 3224 C C . ASP B 1 66 ? 12.641 -22.125 -31.391 1 89.69 66 ASP B C 1
ATOM 3226 O O . ASP B 1 66 ? 12.602 -23.125 -32.094 1 89.69 66 ASP B O 1
ATOM 3230 N N . THR B 1 67 ? 12.531 -22.141 -30.125 1 93.62 67 THR B N 1
ATOM 3231 C CA . THR B 1 67 ? 12.008 -23.344 -29.5 1 93.62 67 THR B CA 1
ATOM 3232 C C . THR B 1 67 ? 10.516 -23.203 -29.219 1 93.62 67 THR B C 1
ATOM 3234 O O . THR B 1 67 ? 10 -22.094 -29.125 1 93.62 67 THR B O 1
ATOM 3237 N N . MET B 1 68 ? 9.898 -24.328 -29.188 1 95.75 68 MET B N 1
ATOM 3238 C CA . MET B 1 68 ? 8.469 -24.406 -28.875 1 95.75 68 MET B CA 1
ATOM 3239 C C . MET B 1 68 ? 8.156 -25.625 -28.016 1 95.75 68 MET B C 1
ATOM 3241 O O . MET B 1 68 ? 8.953 -26.578 -27.969 1 95.75 68 MET B O 1
ATOM 3245 N N . VAL B 1 69 ? 7.078 -25.531 -27.328 1 97.5 69 VAL B N 1
ATOM 3246 C CA . VAL B 1 69 ? 6.594 -26.703 -26.609 1 97.5 69 VAL B CA 1
ATOM 3247 C C . VAL B 1 69 ? 6.004 -27.719 -27.594 1 97.5 69 VAL B C 1
ATOM 3249 O O . VAL B 1 69 ? 5.188 -27.359 -28.453 1 97.5 69 VAL B O 1
ATOM 3252 N N . ILE B 1 70 ? 6.488 -28.922 -27.469 1 96.44 70 ILE B N 1
ATOM 3253 C CA . ILE B 1 70 ? 6.055 -30 -28.344 1 96.44 70 ILE B CA 1
ATOM 3254 C C . ILE B 1 70 ? 5.422 -31.125 -27.516 1 96.44 70 ILE B C 1
ATOM 3256 O O . ILE B 1 70 ? 5.926 -31.469 -26.453 1 96.44 70 ILE B O 1
ATOM 3260 N N . ASP B 1 71 ? 4.289 -31.609 -27.969 1 96.88 71 ASP B N 1
ATOM 3261 C CA . ASP B 1 71 ? 3.631 -32.75 -27.344 1 96.88 71 ASP B CA 1
ATOM 3262 C C . ASP B 1 71 ? 2.969 -33.656 -28.391 1 96.88 71 ASP B C 1
ATOM 3264 O O . ASP B 1 71 ? 1.973 -33.25 -29.016 1 96.88 71 ASP B O 1
ATOM 3268 N N . HIS B 1 72 ? 3.43 -34.812 -28.547 1 94.56 72 HIS B N 1
ATOM 3269 C CA . HIS B 1 72 ? 2.957 -35.719 -29.594 1 94.56 72 HIS B CA 1
ATOM 3270 C C . HIS B 1 72 ? 1.675 -36.438 -29.172 1 94.56 72 HIS B C 1
ATOM 3272 O O . HIS B 1 72 ? 1.028 -37.094 -30 1 94.56 72 HIS B O 1
ATOM 3278 N N . HIS B 1 73 ? 1.305 -36.219 -27.969 1 93.94 73 HIS B N 1
ATOM 3279 C CA . HIS B 1 73 ? 0.126 -36.906 -27.453 1 93.94 73 HIS B CA 1
ATOM 3280 C C . HIS B 1 73 ? -1.018 -35.938 -27.203 1 93.94 73 HIS B C 1
ATOM 3282 O O . HIS B 1 73 ? -2.186 -36.344 -27.188 1 93.94 73 HIS B O 1
ATOM 3288 N N . ASN B 1 74 ? -0.7 -34.719 -26.969 1 95.12 74 ASN B N 1
ATOM 3289 C CA . ASN B 1 74 ? -1.707 -33.719 -26.609 1 95.12 74 ASN B CA 1
ATOM 3290 C C . ASN B 1 74 ? -1.621 -32.469 -27.484 1 95.12 74 ASN B C 1
ATOM 3292 O O . ASN B 1 74 ? -1.25 -31.391 -27.031 1 95.12 74 ASN B O 1
ATOM 3296 N N . TYR B 1 75 ? -1.942 -32.594 -28.734 1 96 75 TYR B N 1
ATOM 3297 C CA . TYR B 1 75 ? -1.949 -31.484 -29.672 1 96 75 TYR B CA 1
ATOM 3298 C C . TYR B 1 75 ? -3.266 -31.422 -30.438 1 96 75 TYR B C 1
ATOM 3300 O O . TYR B 1 75 ? -4.012 -32.406 -30.484 1 96 75 TYR B O 1
ATOM 3308 N N . ASP B 1 76 ? -3.533 -30.297 -30.938 1 96.19 76 ASP B N 1
ATOM 3309 C CA . ASP B 1 76 ? -4.785 -30.062 -31.656 1 96.19 76 ASP B CA 1
ATOM 3310 C C . ASP B 1 76 ? -4.715 -30.594 -33.094 1 96.19 76 ASP B C 1
ATOM 3312 O O . ASP B 1 76 ? -3.781 -30.281 -33.812 1 96.19 76 ASP B O 1
ATOM 3316 N N . GLY B 1 77 ? -5.73 -31.344 -33.469 1 93 77 GLY B N 1
ATOM 3317 C CA . GLY B 1 77 ? -5.742 -31.953 -34.781 1 93 77 GLY B CA 1
ATOM 3318 C C . GLY B 1 77 ? -6.234 -31 -35.875 1 93 77 GLY B C 1
ATOM 3319 O O . GLY B 1 77 ? -6.109 -31.297 -37.062 1 93 77 GLY B O 1
ATOM 3320 N N . ILE B 1 78 ? -6.695 -29.906 -35.531 1 92.19 78 ILE B N 1
ATOM 3321 C CA . ILE B 1 78 ? -7.293 -29 -36.5 1 92.19 78 ILE B CA 1
ATOM 3322 C C . ILE B 1 78 ? -6.312 -27.875 -36.844 1 92.19 78 ILE B C 1
ATOM 3324 O O . ILE B 1 78 ? -5.945 -27.688 -38 1 92.19 78 ILE B O 1
ATOM 3328 N N . LEU B 1 79 ? -5.781 -27.219 -35.781 1 93.25 79 LEU B N 1
ATOM 3329 C CA . LEU B 1 79 ? -4.957 -26.031 -36 1 93.25 79 LEU B CA 1
ATOM 3330 C C . LEU B 1 79 ? -3.488 -26.406 -36.156 1 93.25 79 LEU B C 1
ATOM 3332 O O . LEU B 1 79 ? -2.691 -25.625 -36.688 1 93.25 79 LEU B O 1
ATOM 3336 N N . ASP B 1 80 ? -3.088 -27.562 -35.688 1 95.06 80 ASP B N 1
ATOM 3337 C CA . ASP B 1 80 ? -1.674 -27.922 -35.688 1 95.06 80 ASP B CA 1
ATOM 3338 C C . ASP B 1 80 ? -1.144 -28.078 -37.125 1 95.06 80 ASP B C 1
ATOM 3340 O O . ASP B 1 80 ? -1.833 -28.609 -38 1 95.06 80 ASP B O 1
ATOM 3344 N N . ASP B 1 81 ? 0.092 -27.75 -37.312 1 92.75 81 ASP B N 1
ATOM 3345 C CA . ASP B 1 81 ? 0.679 -27.766 -38.625 1 92.75 81 ASP B CA 1
ATOM 3346 C C . ASP B 1 81 ? 1.563 -29 -38.844 1 92.75 81 ASP B C 1
ATOM 3348 O O . ASP B 1 81 ? 2.377 -29.031 -39.75 1 92.75 81 ASP B O 1
ATOM 3352 N N . GLY B 1 82 ? 1.501 -29.891 -38 1 93.5 82 GLY B N 1
ATOM 3353 C CA . GLY B 1 82 ? 2.248 -31.141 -38.156 1 93.5 82 GLY B CA 1
ATOM 3354 C C . GLY B 1 82 ? 3.412 -31.25 -37.188 1 93.5 82 GLY B C 1
ATOM 3355 O O . GLY B 1 82 ? 3.961 -32.344 -37 1 93.5 82 GLY B O 1
ATOM 3356 N N . HIS B 1 83 ? 3.732 -30.172 -36.594 1 94.5 83 HIS B N 1
ATOM 3357 C CA . HIS B 1 83 ? 4.895 -30.188 -35.719 1 94.5 83 HIS B CA 1
ATOM 3358 C C . HIS B 1 83 ? 4.492 -30.531 -34.281 1 94.5 83 HIS B C 1
ATOM 3360 O O . HIS B 1 83 ? 5.352 -30.656 -33.406 1 94.5 83 HIS B O 1
ATOM 3366 N N . HIS B 1 84 ? 3.193 -30.625 -34.062 1 96.88 84 HIS B N 1
ATOM 3367 C CA . HIS B 1 84 ? 2.646 -30.969 -32.75 1 96.88 84 HIS B CA 1
ATOM 3368 C C . HIS B 1 84 ? 3.014 -29.922 -31.719 1 96.88 84 HIS B C 1
ATOM 3370 O O . HIS B 1 84 ? 3.412 -30.266 -30.594 1 96.88 84 HIS B O 1
ATOM 3376 N N . THR B 1 85 ? 2.934 -28.656 -32.125 1 97.19 85 THR B N 1
ATOM 3377 C CA . THR B 1 85 ? 3.283 -27.531 -31.281 1 97.19 85 THR B CA 1
ATOM 3378 C C . THR B 1 85 ? 2.027 -26.812 -30.797 1 97.19 85 THR B C 1
ATOM 3380 O O . THR B 1 85 ? 2.105 -25.906 -29.953 1 97.19 85 THR B O 1
ATOM 3383 N N . THR B 1 86 ? 0.874 -27.141 -31.375 1 97.88 86 THR B N 1
ATOM 3384 C CA . THR B 1 86 ? -0.387 -26.594 -30.875 1 97.88 86 THR B CA 1
ATOM 3385 C C . THR B 1 86 ? -0.932 -27.469 -29.734 1 97.88 86 THR B C 1
ATOM 3387 O O . THR B 1 86 ? -1.705 -28.391 -29.984 1 97.88 86 THR B O 1
ATOM 3390 N N . ILE B 1 87 ? -0.613 -27.078 -28.562 1 97.81 87 ILE B N 1
ATOM 3391 C CA . ILE B 1 87 ? -0.819 -27.906 -27.391 1 97.81 87 ILE B CA 1
ATOM 3392 C C . ILE B 1 87 ? -2.268 -27.781 -26.922 1 97.81 87 ILE B C 1
ATOM 3394 O O . ILE B 1 87 ? -2.828 -26.688 -26.891 1 97.81 87 ILE B O 1
ATOM 3398 N N . VAL B 1 88 ? -2.844 -28.859 -26.594 1 97.19 88 VAL B N 1
ATOM 3399 C CA . VAL B 1 88 ? -4.156 -28.906 -25.953 1 97.19 88 VAL B CA 1
ATOM 3400 C C . VAL B 1 88 ? -3.994 -29.172 -24.453 1 97.19 88 VAL B C 1
ATOM 3402 O O . VAL B 1 88 ? -3.453 -30.203 -24.062 1 97.19 88 VAL B O 1
ATOM 3405 N N . ALA B 1 89 ? -4.406 -28.203 -23.656 1 96.69 89 ALA B N 1
ATOM 3406 C CA . ALA B 1 89 ? -4.336 -28.328 -22.203 1 96.69 89 ALA B CA 1
ATOM 3407 C C . ALA B 1 89 ? -5.73 -28.406 -21.578 1 96.69 89 ALA B C 1
ATOM 3409 O O . ALA B 1 89 ? -6.637 -27.688 -22.016 1 96.69 89 ALA B O 1
ATOM 3410 N N . ASN B 1 90 ? -5.875 -29.234 -20.578 1 93.94 90 ASN B N 1
ATOM 3411 C CA . ASN B 1 90 ? -7.18 -29.375 -19.938 1 93.94 90 ASN B CA 1
ATOM 3412 C C . ASN B 1 90 ? -7.168 -28.828 -18.516 1 93.94 90 ASN B C 1
ATOM 3414 O O . ASN B 1 90 ? -6.16 -28.281 -18.062 1 93.94 90 ASN B O 1
ATOM 3418 N N . LYS B 1 91 ? -8.289 -28.984 -17.828 1 93.12 91 LYS B N 1
ATOM 3419 C CA . LYS B 1 91 ? -8.523 -28.344 -16.547 1 93.12 91 LYS B CA 1
ATOM 3420 C C . LYS B 1 91 ? -7.609 -28.938 -15.469 1 93.12 91 LYS B C 1
ATOM 3422 O O . LYS B 1 91 ? -7.289 -28.266 -14.484 1 93.12 91 LYS B O 1
ATOM 3427 N N . LEU B 1 92 ? -7.137 -30.141 -15.648 1 92.31 92 LEU B N 1
ATOM 3428 C CA . LEU B 1 92 ? -6.281 -30.781 -14.656 1 92.31 92 LEU B CA 1
ATOM 3429 C C . LEU B 1 92 ? -4.918 -30.094 -14.594 1 92.31 92 LEU B C 1
ATOM 3431 O O . LEU B 1 92 ? -4.203 -30.219 -13.594 1 92.31 92 LEU B O 1
ATOM 3435 N N . GLN B 1 93 ? -4.582 -29.438 -15.602 1 95.25 93 GLN B N 1
ATOM 3436 C CA . GLN B 1 93 ? -3.287 -28.766 -15.688 1 95.25 93 GLN B CA 1
ATOM 3437 C C . GLN B 1 93 ? -3.355 -27.359 -15.125 1 95.25 93 GLN B C 1
ATOM 3439 O O . GLN B 1 93 ? -2.33 -26.672 -15 1 95.25 93 GLN B O 1
ATOM 3444 N N . LEU B 1 94 ? -4.555 -26.922 -14.828 1 95.81 94 LEU B N 1
ATOM 3445 C CA . LEU B 1 94 ? -4.773 -25.562 -14.367 1 95.81 94 LEU B CA 1
ATOM 3446 C C . LEU B 1 94 ? -4.613 -25.453 -12.852 1 95.81 94 LEU B C 1
ATOM 3448 O O . LEU B 1 94 ? -4.941 -26.406 -12.133 1 95.81 94 LEU B O 1
ATOM 3452 N N . LEU B 1 95 ? -4.113 -24.281 -12.461 1 94 95 LEU B N 1
ATOM 3453 C CA . LEU B 1 95 ? -4.105 -23.922 -11.047 1 94 95 LEU B CA 1
ATOM 3454 C C . LEU B 1 95 ? -5.504 -24.016 -10.453 1 94 95 LEU B C 1
ATOM 3456 O O . LEU B 1 95 ? -6.48 -23.594 -11.078 1 94 95 LEU B O 1
ATOM 3460 N N . LYS B 1 96 ? -5.57 -24.562 -9.242 1 90.44 96 LYS B N 1
ATOM 3461 C CA . LYS B 1 96 ? -6.859 -24.641 -8.555 1 90.44 96 LYS B CA 1
ATOM 3462 C C . LYS B 1 96 ? -7.152 -23.359 -7.797 1 90.44 96 LYS B C 1
ATOM 3464 O O . LYS B 1 96 ? -7.145 -23.344 -6.562 1 90.44 96 LYS B O 1
ATOM 3469 N N . ALA B 1 97 ? -7.477 -22.375 -8.477 1 92.5 97 ALA B N 1
ATOM 3470 C CA . ALA B 1 97 ? -7.82 -21.062 -7.934 1 92.5 97 ALA B CA 1
ATOM 3471 C C . ALA B 1 97 ? -8.797 -20.328 -8.852 1 92.5 97 ALA B C 1
ATOM 3473 O O . ALA B 1 97 ? -8.391 -19.719 -9.836 1 92.5 97 ALA B O 1
ATOM 3474 N N . GLN B 1 98 ? -10 -20.344 -8.5 1 91.69 98 GLN B N 1
ATOM 3475 C CA . GLN B 1 98 ? -11.07 -19.828 -9.352 1 91.69 98 GLN B CA 1
ATOM 3476 C C . GLN B 1 98 ? -10.891 -18.344 -9.617 1 91.69 98 GLN B C 1
ATOM 3478 O O . GLN B 1 98 ? -11.203 -17.859 -10.711 1 91.69 98 GLN B O 1
ATOM 3483 N N . LEU B 1 99 ? -10.406 -17.625 -8.688 1 91 99 LEU B N 1
ATOM 3484 C CA . LEU B 1 99 ? -10.242 -16.188 -8.836 1 91 99 LEU B CA 1
ATOM 3485 C C . LEU B 1 99 ? -9.227 -15.867 -9.93 1 91 99 LEU B C 1
ATOM 3487 O O . LEU B 1 99 ? -9.328 -14.836 -10.594 1 91 99 LEU B O 1
ATOM 3491 N N . VAL B 1 100 ? -8.289 -16.797 -10.133 1 94.31 100 VAL B N 1
ATOM 3492 C CA . VAL B 1 100 ? -7.191 -16.547 -11.062 1 94.31 100 VAL B CA 1
ATOM 3493 C C . VAL B 1 100 ? -7.551 -17.094 -12.445 1 94.31 100 VAL B C 1
ATOM 3495 O O . VAL B 1 100 ? -7.379 -16.406 -13.453 1 94.31 100 VAL B O 1
ATOM 3498 N N . VAL B 1 101 ? -8.148 -18.281 -12.477 1 95.81 101 VAL B N 1
ATOM 3499 C CA . VAL B 1 101 ? -8.289 -18.969 -13.758 1 95.81 101 VAL B CA 1
ATOM 3500 C C . VAL B 1 101 ? -9.766 -19.047 -14.141 1 95.81 101 VAL B C 1
ATOM 3502 O O . VAL B 1 101 ? -10.109 -19.531 -15.219 1 95.81 101 VAL B O 1
ATOM 3505 N N . GLY B 1 102 ? -10.617 -18.625 -13.289 1 92.88 102 GLY B N 1
ATOM 3506 C CA . GLY B 1 102 ? -12.039 -18.719 -13.578 1 92.88 102 GLY B CA 1
ATOM 3507 C C . GLY B 1 102 ? -12.633 -20.062 -13.195 1 92.88 102 GLY B C 1
ATOM 3508 O O . GLY B 1 102 ? -12.023 -20.828 -12.453 1 92.88 102 GLY B O 1
ATOM 3509 N N . GLU B 1 103 ? -13.898 -20.297 -13.656 1 92.62 103 GLU B N 1
ATOM 3510 C CA . GLU B 1 103 ? -14.602 -21.547 -13.375 1 92.62 103 GLU B CA 1
ATOM 3511 C C . GLU B 1 103 ? -14.102 -22.672 -14.273 1 92.62 103 GLU B C 1
ATOM 3513 O O . GLU B 1 103 ? -14.555 -22.812 -15.414 1 92.62 103 GLU B O 1
ATOM 3518 N N . THR B 1 104 ? -13.305 -23.469 -13.711 1 91.06 104 THR B N 1
ATOM 3519 C CA . THR B 1 104 ? -12.641 -24.484 -14.508 1 91.06 104 THR B CA 1
ATOM 3520 C C . THR B 1 104 ? -13.578 -25.656 -14.781 1 91.06 104 THR B C 1
ATOM 3522 O O . THR B 1 104 ? -13.391 -26.406 -15.75 1 91.06 104 THR B O 1
ATOM 3525 N N . ALA B 1 105 ? -14.586 -25.859 -13.93 1 89.69 105 ALA B N 1
ATOM 3526 C CA . ALA B 1 105 ? -15.516 -26.969 -14.094 1 89.69 105 ALA B CA 1
ATOM 3527 C C . ALA B 1 105 ? -16.219 -26.891 -15.445 1 89.69 105 ALA B C 1
ATOM 3529 O O . ALA B 1 105 ? -16.5 -27.922 -16.062 1 89.69 105 ALA B O 1
ATOM 3530 N N . LYS B 1 106 ? -16.453 -25.766 -15.938 1 88.25 106 LYS B N 1
ATOM 3531 C CA . LYS B 1 106 ? -17.188 -25.578 -17.188 1 88.25 106 LYS B CA 1
ATOM 3532 C C . LYS B 1 106 ? -16.266 -25.141 -18.312 1 88.25 106 LYS B C 1
ATOM 3534 O O . LYS B 1 106 ? -16.719 -24.812 -19.406 1 88.25 106 LYS B O 1
ATOM 3539 N N . MET B 1 107 ? -15.023 -25.172 -18.062 1 92.75 107 MET B N 1
ATOM 3540 C CA . MET B 1 107 ? -14.086 -24.656 -19.062 1 92.75 107 MET B CA 1
ATOM 3541 C C . MET B 1 107 ? -13.617 -25.766 -19.984 1 92.75 107 MET B C 1
ATOM 3543 O O . MET B 1 107 ? -13.281 -26.859 -19.531 1 92.75 107 MET B O 1
ATOM 3547 N N . ASN B 1 108 ? -13.672 -25.5 -21.266 1 94.75 108 ASN B N 1
ATOM 3548 C CA . ASN B 1 108 ? -13.141 -26.438 -22.25 1 94.75 108 ASN B CA 1
ATOM 3549 C C . ASN B 1 108 ? -11.617 -26.391 -22.312 1 94.75 108 ASN B C 1
ATOM 3551 O O . ASN B 1 108 ? -10.992 -25.609 -21.594 1 94.75 108 ASN B O 1
ATOM 3555 N N . ASP B 1 109 ? -11.094 -27.281 -23.109 1 96.19 109 ASP B N 1
ATOM 3556 C CA . ASP B 1 109 ? -9.641 -27.344 -23.266 1 96.19 109 ASP B CA 1
ATOM 3557 C C . ASP B 1 109 ? -9.094 -26.031 -23.828 1 96.19 109 ASP B C 1
ATOM 3559 O O . ASP B 1 109 ? -9.781 -25.344 -24.594 1 96.19 109 ASP B O 1
ATOM 3563 N N . VAL B 1 110 ? -7.875 -25.734 -23.453 1 97.5 110 VAL B N 1
ATOM 3564 C CA . VAL B 1 110 ? -7.219 -24.484 -23.859 1 97.5 110 VAL B CA 1
ATOM 3565 C C . VAL B 1 110 ? -6.094 -24.812 -24.844 1 97.5 110 VAL B C 1
ATOM 3567 O O . VAL B 1 110 ? -5.406 -25.828 -24.703 1 97.5 110 VAL B O 1
ATOM 3570 N N . LEU B 1 111 ? -5.918 -23.891 -25.797 1 97.81 111 LEU B N 1
ATOM 3571 C CA . LEU B 1 111 ? -4.871 -24.047 -26.797 1 97.81 111 LEU B CA 1
ATOM 3572 C C . LEU B 1 111 ? -3.68 -23.141 -26.484 1 97.81 111 LEU B C 1
ATOM 3574 O O . LEU B 1 111 ? -3.854 -22 -26.062 1 97.81 111 LEU B O 1
ATOM 3578 N N . PHE B 1 112 ? -2.521 -23.703 -26.641 1 98.12 112 PHE B N 1
ATOM 3579 C CA . PHE B 1 112 ? -1.265 -22.984 -26.422 1 98.12 112 PHE B CA 1
ATOM 3580 C C . PHE B 1 112 ? -0.28 -23.281 -27.547 1 98.12 112 PHE B C 1
ATOM 3582 O O . PHE B 1 112 ? -0.126 -24.438 -27.969 1 98.12 112 PHE B O 1
ATOM 3589 N N . LYS B 1 113 ? 0.386 -22.312 -28.031 1 97.25 113 LYS B N 1
ATOM 3590 C CA . LYS B 1 113 ? 1.493 -22.469 -28.969 1 97.25 113 LYS B CA 1
ATOM 3591 C C . LYS B 1 113 ? 2.566 -21.406 -28.719 1 97.25 113 LYS B C 1
ATOM 3593 O O . LYS B 1 113 ? 2.311 -20.203 -28.875 1 97.25 113 LYS B O 1
ATOM 3598 N N . GLY B 1 114 ? 3.629 -21.875 -28.344 1 96.19 114 GLY B N 1
ATOM 3599 C CA . GLY B 1 114 ? 4.691 -20.922 -28.062 1 96.19 114 GLY B CA 1
ATOM 3600 C C . GLY B 1 114 ? 5.875 -21.547 -27.344 1 96.19 114 GLY B C 1
ATOM 3601 O O . GLY B 1 114 ? 6.137 -22.75 -27.484 1 96.19 114 GLY B O 1
ATOM 3602 N N . VAL B 1 115 ? 6.633 -20.688 -26.656 1 96 115 VAL B N 1
ATOM 3603 C CA . VAL B 1 115 ? 7.898 -21.094 -26.047 1 96 115 VAL B CA 1
ATOM 3604 C C . VAL B 1 115 ? 7.66 -21.547 -24.609 1 96 115 VAL B C 1
ATOM 3606 O O . VAL B 1 115 ? 6.734 -21.094 -23.953 1 96 115 VAL B O 1
ATOM 3609 N N . ALA B 1 116 ? 8.492 -22.469 -24.188 1 96.69 116 ALA B N 1
ATOM 3610 C CA . ALA B 1 116 ? 8.406 -23 -22.844 1 96.69 116 ALA B CA 1
ATOM 3611 C C . ALA B 1 116 ? 8.961 -22 -21.828 1 96.69 116 ALA B C 1
ATOM 3613 O O . ALA B 1 116 ? 9.836 -21.188 -22.141 1 96.69 116 ALA B O 1
ATOM 3614 N N . MET B 1 117 ? 8.383 -22.094 -20.656 1 96.12 117 MET B N 1
ATOM 3615 C CA . MET B 1 117 ? 8.859 -21.312 -19.516 1 96.12 117 MET B CA 1
ATOM 3616 C C . MET B 1 117 ? 9.016 -22.203 -18.281 1 96.12 117 MET B C 1
ATOM 3618 O O . MET B 1 117 ? 8.281 -23.188 -18.109 1 96.12 117 MET B O 1
ATOM 3622 N N . ILE B 1 118 ? 10.016 -21.891 -17.484 1 94.5 118 ILE B N 1
ATOM 3623 C CA . ILE B 1 118 ? 10.18 -22.562 -16.203 1 94.5 118 ILE B CA 1
ATOM 3624 C C . ILE B 1 118 ? 10.242 -21.531 -15.086 1 94.5 118 ILE B C 1
ATOM 3626 O O . ILE B 1 118 ? 10.57 -20.375 -15.328 1 94.5 118 ILE B O 1
ATOM 3630 N N . ALA B 1 119 ? 9.828 -21.938 -13.914 1 90.94 119 ALA B N 1
ATOM 3631 C CA . ALA B 1 119 ? 9.914 -21.062 -12.75 1 90.94 119 ALA B CA 1
ATOM 3632 C C . ALA B 1 119 ? 11.133 -21.406 -11.898 1 90.94 119 ALA B C 1
ATOM 3634 O O . ALA B 1 119 ? 11.516 -22.578 -11.797 1 90.94 119 ALA B O 1
ATOM 3635 N N . HIS B 1 120 ? 11.648 -20.359 -11.336 1 84.81 120 HIS B N 1
ATOM 3636 C CA . HIS B 1 120 ? 12.727 -20.594 -10.383 1 84.81 120 HIS B CA 1
ATOM 3637 C C . HIS B 1 120 ? 12.219 -21.297 -9.133 1 84.81 120 HIS B C 1
ATOM 3639 O O . HIS B 1 120 ? 11.156 -20.953 -8.602 1 84.81 120 HIS B O 1
ATOM 3645 N N . LYS B 1 121 ? 12.961 -22.219 -8.68 1 74.88 121 LYS B N 1
ATOM 3646 C CA . LYS B 1 121 ? 12.562 -23.062 -7.555 1 74.88 121 LYS B CA 1
ATOM 3647 C C . LYS B 1 121 ? 12.438 -22.234 -6.273 1 74.88 121 LYS B C 1
ATOM 3649 O O . LYS B 1 121 ? 11.602 -22.531 -5.414 1 74.88 121 LYS B O 1
ATOM 3654 N N . ASN B 1 122 ? 13.094 -21.219 -6.191 1 66 122 ASN B N 1
ATOM 3655 C CA . ASN B 1 122 ? 13.148 -20.453 -4.949 1 66 122 ASN B CA 1
ATOM 3656 C C . ASN B 1 122 ? 12.109 -19.344 -4.93 1 66 122 ASN B C 1
ATOM 3658 O O . ASN B 1 122 ? 12.008 -18.594 -3.953 1 66 122 ASN B O 1
ATOM 3662 N N . ASN B 1 123 ? 11.352 -19.297 -6.004 1 72.06 123 ASN B N 1
ATOM 3663 C CA . ASN B 1 123 ? 10.312 -18.266 -6.039 1 72.06 123 ASN B CA 1
ATOM 3664 C C . ASN B 1 123 ? 9.055 -18.719 -5.305 1 72.06 123 ASN B C 1
ATOM 3666 O O . ASN B 1 123 ? 8.203 -19.391 -5.879 1 72.06 123 ASN B O 1
ATOM 3670 N N . ARG B 1 124 ? 8.867 -18.281 -4.098 1 68.44 124 ARG B N 1
ATOM 3671 C CA . ARG B 1 124 ? 7.77 -18.719 -3.246 1 68.44 124 ARG B CA 1
ATOM 3672 C C . ARG B 1 124 ? 6.477 -18 -3.602 1 68.44 124 ARG B C 1
ATOM 3674 O O . ARG B 1 124 ? 5.391 -18.422 -3.213 1 68.44 124 ARG B O 1
ATOM 3681 N N . LEU B 1 125 ? 6.559 -16.969 -4.383 1 80.25 125 LEU B N 1
ATOM 3682 C CA . LEU B 1 125 ? 5.395 -16.141 -4.703 1 80.25 125 LEU B CA 1
ATOM 3683 C C . LEU B 1 125 ? 4.809 -16.531 -6.055 1 80.25 125 LEU B C 1
ATOM 3685 O O . LEU B 1 125 ? 3.768 -16.016 -6.461 1 80.25 125 LEU B O 1
ATOM 3689 N N . ARG B 1 126 ? 5.383 -17.531 -6.652 1 89.06 126 ARG B N 1
ATOM 3690 C CA . ARG B 1 126 ? 4.957 -17.891 -8 1 89.06 126 ARG B CA 1
ATOM 3691 C C . ARG B 1 126 ? 3.682 -18.719 -7.977 1 89.06 126 ARG B C 1
ATOM 3693 O O . ARG B 1 126 ? 3.451 -19.484 -7.031 1 89.06 126 ARG B O 1
ATOM 3700 N N . LEU B 1 127 ? 2.863 -18.594 -9.008 1 92.56 127 LEU B N 1
ATOM 3701 C CA . LEU B 1 127 ? 1.681 -19.406 -9.273 1 92.56 127 LEU B CA 1
ATOM 3702 C C . LEU B 1 127 ? 1.824 -20.141 -10.594 1 92.56 127 LEU B C 1
ATOM 3704 O O . LEU B 1 127 ? 2.008 -19.531 -11.648 1 92.56 127 LEU B O 1
ATOM 3708 N N . ASP B 1 128 ? 1.83 -21.453 -10.484 1 94.62 128 ASP B N 1
ATOM 3709 C CA . ASP B 1 128 ? 1.82 -22.266 -11.695 1 94.62 128 ASP B CA 1
ATOM 3710 C C . ASP B 1 128 ? 0.421 -22.328 -12.305 1 94.62 128 ASP B C 1
ATOM 3712 O O . ASP B 1 128 ? -0.338 -23.266 -12.039 1 94.62 128 ASP B O 1
ATOM 3716 N N . VAL B 1 129 ? 0.101 -21.422 -13.125 1 97.12 129 VAL B N 1
ATOM 3717 C CA . VAL B 1 129 ? -1.267 -21.219 -13.594 1 97.12 129 VAL B CA 1
ATOM 3718 C C . VAL B 1 129 ? -1.655 -22.344 -14.539 1 97.12 129 VAL B C 1
ATOM 3720 O O . VAL B 1 129 ? -2.738 -22.922 -14.422 1 97.12 129 VAL B O 1
ATOM 3723 N N . LEU B 1 130 ? -0.783 -22.672 -15.516 1 97.75 130 LEU B N 1
ATOM 3724 C CA . LEU B 1 130 ? -0.989 -23.734 -16.484 1 97.75 130 LEU B CA 1
ATOM 3725 C C . LEU B 1 130 ? 0.314 -24.484 -16.766 1 97.75 130 LEU B C 1
ATOM 3727 O O . LEU B 1 130 ? 1.301 -23.875 -17.188 1 97.75 130 LEU B O 1
ATOM 3731 N N . ARG B 1 131 ? 0.297 -25.797 -16.531 1 97.31 131 ARG B N 1
ATOM 3732 C CA . ARG B 1 131 ? 1.479 -26.609 -16.75 1 97.31 131 ARG B CA 1
ATOM 3733 C C . ARG B 1 131 ? 1.306 -27.516 -17.969 1 97.31 131 ARG B C 1
ATOM 3735 O O . ARG B 1 131 ? 0.18 -27.844 -18.344 1 97.31 131 ARG B O 1
ATOM 3742 N N . ALA B 1 132 ? 2.395 -27.875 -18.562 1 97.31 132 ALA B N 1
ATOM 3743 C CA . ALA B 1 132 ? 2.365 -28.859 -19.625 1 97.31 132 ALA B CA 1
ATOM 3744 C C . ALA B 1 132 ? 2.189 -30.281 -19.062 1 97.31 132 ALA B C 1
ATOM 3746 O O . ALA B 1 132 ? 2.225 -30.469 -17.859 1 97.31 132 ALA B O 1
ATOM 3747 N N . THR B 1 133 ? 1.906 -31.141 -19.953 1 95.38 133 THR B N 1
ATOM 3748 C CA . THR B 1 133 ? 1.802 -32.531 -19.562 1 95.38 133 THR B CA 1
ATOM 3749 C C . THR B 1 133 ? 3.186 -33.188 -19.438 1 95.38 133 THR B C 1
ATOM 3751 O O . THR B 1 133 ? 4.188 -32.562 -19.812 1 95.38 133 THR B O 1
ATOM 3754 N N . SER B 1 134 ? 3.191 -34.375 -18.891 1 93.88 134 SER B N 1
ATOM 3755 C CA . SER B 1 134 ? 4.449 -35.094 -18.688 1 93.88 134 SER B CA 1
ATOM 3756 C C . SER B 1 134 ? 5.094 -35.469 -20.016 1 93.88 134 SER B C 1
ATOM 3758 O O . SER B 1 134 ? 6.293 -35.75 -20.078 1 93.88 134 SER B O 1
ATOM 3760 N N . THR B 1 135 ? 4.297 -35.469 -21.125 1 94.38 135 THR B N 1
ATOM 3761 C CA . THR B 1 135 ? 4.809 -35.906 -22.406 1 94.38 135 THR B CA 1
ATOM 3762 C C . THR B 1 135 ? 5.352 -34.719 -23.203 1 94.38 135 THR B C 1
ATOM 3764 O O . THR B 1 135 ? 5.895 -34.875 -24.297 1 94.38 135 THR B O 1
ATOM 3767 N N . ALA B 1 136 ? 5.246 -33.562 -22.656 1 96.62 136 ALA B N 1
ATOM 3768 C CA . ALA B 1 136 ? 5.656 -32.344 -23.391 1 96.62 136 ALA B CA 1
ATOM 3769 C C . ALA B 1 136 ? 7.148 -32.094 -23.219 1 96.62 136 ALA B C 1
ATOM 3771 O O . ALA B 1 136 ? 7.742 -32.5 -22.203 1 96.62 136 ALA B O 1
ATOM 3772 N N . TYR B 1 137 ? 7.77 -31.438 -24.188 1 95.69 137 TYR B N 1
ATOM 3773 C CA . TYR B 1 137 ? 9.156 -31 -24.094 1 95.69 137 TYR B CA 1
ATOM 3774 C C . TYR B 1 137 ? 9.391 -29.766 -24.953 1 95.69 137 TYR B C 1
ATOM 3776 O O . TYR B 1 137 ? 8.586 -29.453 -25.844 1 95.69 137 TYR B O 1
ATOM 3784 N N . SER B 1 138 ? 10.383 -29.031 -24.641 1 95.81 138 SER B N 1
ATOM 3785 C CA . SER B 1 138 ? 10.75 -27.828 -25.359 1 95.81 138 SER B CA 1
ATOM 3786 C C . SER B 1 138 ? 11.883 -28.094 -26.344 1 95.81 138 SER B C 1
ATOM 3788 O O . SER B 1 138 ? 12.945 -28.562 -25.969 1 95.81 138 SER B O 1
ATOM 3790 N N . TYR B 1 139 ? 11.672 -27.75 -27.578 1 94.5 139 TYR B N 1
ATOM 3791 C CA . TYR B 1 139 ? 12.68 -27.953 -28.594 1 94.5 139 TYR B CA 1
ATOM 3792 C C . TYR B 1 139 ? 12.367 -27.156 -29.859 1 94.5 139 TYR B C 1
ATOM 3794 O O . TYR B 1 139 ? 11.273 -26.594 -29.984 1 94.5 139 TYR B O 1
ATOM 3802 N N . ASN B 1 140 ? 13.414 -27.031 -30.734 1 93.06 140 ASN B N 1
ATOM 3803 C CA . ASN B 1 140 ? 13.164 -26.5 -32.062 1 93.06 140 ASN B CA 1
ATOM 3804 C C . ASN B 1 140 ? 12.438 -27.5 -32.969 1 93.06 140 ASN B C 1
ATOM 3806 O O . ASN B 1 140 ? 12.977 -28.578 -33.25 1 93.06 140 ASN B O 1
ATOM 3810 N N . PRO B 1 141 ? 11.242 -27.203 -33.312 1 91.81 141 PRO B N 1
ATOM 3811 C CA . PRO B 1 141 ? 10.438 -28.188 -34.031 1 91.81 141 PRO B CA 1
ATOM 3812 C C . PRO B 1 141 ? 11.008 -28.547 -35.375 1 91.81 141 PRO B C 1
ATOM 3814 O O . PRO B 1 141 ? 10.656 -29.578 -35.969 1 91.81 141 PRO B O 1
ATOM 3817 N N . THR B 1 142 ? 11.867 -27.719 -35.938 1 89.69 142 THR B N 1
ATOM 3818 C CA . THR B 1 142 ? 12.398 -27.953 -37.281 1 89.69 142 THR B CA 1
ATOM 3819 C C . THR B 1 142 ? 13.805 -28.531 -37.188 1 89.69 142 THR B C 1
ATOM 3821 O O . THR B 1 142 ? 14.383 -28.906 -38.219 1 89.69 142 THR B O 1
ATOM 3824 N N . ALA B 1 143 ? 14.273 -28.594 -36.031 1 87.19 143 ALA B N 1
ATOM 3825 C CA . ALA B 1 143 ? 15.625 -29.125 -35.875 1 87.19 143 ALA B CA 1
ATOM 3826 C C . ALA B 1 143 ? 15.602 -30.609 -35.562 1 87.19 143 ALA B C 1
ATOM 3828 O O . ALA B 1 143 ? 14.633 -31.125 -35 1 87.19 143 ALA B O 1
ATOM 3829 N N . ALA B 1 144 ? 16.672 -31.266 -36.031 1 84.06 144 ALA B N 1
ATOM 3830 C CA . ALA B 1 144 ? 16.844 -32.688 -35.625 1 84.06 144 ALA B CA 1
ATOM 3831 C C . ALA B 1 144 ? 17.109 -32.812 -34.156 1 84.06 144 ALA B C 1
ATOM 3833 O O . ALA B 1 144 ? 17.797 -31.969 -33.562 1 84.06 144 ALA B O 1
ATOM 3834 N N . MET B 1 145 ? 16.469 -33.781 -33.531 1 78.81 145 MET B N 1
ATOM 3835 C CA . MET B 1 145 ? 16.578 -33.969 -32.094 1 78.81 145 MET B CA 1
ATOM 3836 C C . MET B 1 145 ? 17.969 -34.469 -31.719 1 78.81 145 MET B C 1
ATOM 3838 O O . MET B 1 145 ? 18.156 -35.688 -31.531 1 78.81 145 MET B O 1
ATOM 3842 N N . GLU B 1 146 ? 18.906 -33.625 -31.75 1 79.38 146 GLU B N 1
ATOM 3843 C CA . GLU B 1 146 ? 20.281 -34 -31.469 1 79.38 146 GLU B CA 1
ATOM 3844 C C . GLU B 1 146 ? 20.688 -33.625 -30.047 1 79.38 146 GLU B C 1
ATOM 3846 O O . GLU B 1 146 ? 21.656 -34.156 -29.5 1 79.38 146 GLU B O 1
ATOM 3851 N N . GLU B 1 147 ? 19.969 -32.75 -29.531 1 79.12 147 GLU B N 1
ATOM 3852 C CA . GLU B 1 147 ? 20.297 -32.25 -28.203 1 79.12 147 GLU B CA 1
ATOM 3853 C C . GLU B 1 147 ? 19.172 -32.531 -27.203 1 79.12 147 GLU B C 1
ATOM 3855 O O . GLU B 1 147 ? 18.047 -32.812 -27.609 1 79.12 147 GLU B O 1
ATOM 3860 N N . TYR B 1 148 ? 19.547 -32.562 -26.016 1 83.56 148 TYR B N 1
ATOM 3861 C CA . TYR B 1 148 ? 18.547 -32.719 -24.953 1 83.56 148 TYR B CA 1
ATOM 3862 C C . TYR B 1 148 ? 17.641 -31.5 -24.875 1 83.56 148 TYR B C 1
ATOM 3864 O O . TYR B 1 148 ? 18.109 -30.359 -25 1 83.56 148 TYR B O 1
ATOM 3872 N N . PRO B 1 149 ? 16.375 -31.719 -24.75 1 83.5 149 PRO B N 1
ATOM 3873 C CA . PRO B 1 149 ? 15.438 -30.594 -24.656 1 83.5 149 PRO B CA 1
ATOM 3874 C C . PRO B 1 149 ? 15.734 -29.672 -23.484 1 83.5 149 PRO B C 1
ATOM 3876 O O . PRO B 1 149 ? 16.234 -30.109 -22.453 1 83.5 149 PRO B O 1
ATOM 3879 N N . GLY B 1 150 ? 15.43 -28.375 -23.625 1 81.56 150 GLY B N 1
ATOM 3880 C CA . GLY B 1 150 ? 15.672 -27.375 -22.594 1 81.56 150 GLY B CA 1
ATOM 3881 C C . GLY B 1 150 ? 14.797 -27.547 -21.375 1 81.56 150 GLY B C 1
ATOM 3882 O O . GLY B 1 150 ? 15.195 -27.172 -20.266 1 81.56 150 GLY B O 1
ATOM 3883 N N . ALA B 1 151 ? 13.664 -28.047 -21.562 1 86.25 151 ALA B N 1
ATOM 3884 C CA . ALA B 1 151 ? 12.711 -28.312 -20.484 1 86.25 151 ALA B CA 1
ATOM 3885 C C . ALA B 1 151 ? 11.828 -29.5 -20.812 1 86.25 151 ALA B C 1
ATOM 3887 O O . ALA B 1 151 ? 11.516 -29.75 -21.984 1 86.25 151 ALA B O 1
ATOM 3888 N N . LEU B 1 152 ? 11.422 -30.219 -19.672 1 89.56 152 LEU B N 1
ATOM 3889 C CA . LEU B 1 152 ? 10.695 -31.469 -19.891 1 89.56 152 LEU B CA 1
ATOM 3890 C C . LEU B 1 152 ? 9.461 -31.547 -19 1 89.56 152 LEU B C 1
ATOM 3892 O O . LEU B 1 152 ? 9.508 -31.156 -17.828 1 89.56 152 LEU B O 1
ATOM 3896 N N . GLY B 1 153 ? 8.414 -31.938 -19.609 1 91.38 153 GLY B N 1
ATOM 3897 C CA . GLY B 1 153 ? 7.238 -32.375 -18.859 1 91.38 153 GLY B CA 1
ATOM 3898 C C . GLY B 1 153 ? 6.602 -31.25 -18.047 1 91.38 153 GLY B C 1
ATOM 3899 O O . GLY B 1 153 ? 6.465 -30.125 -18.531 1 91.38 153 GLY B O 1
ATOM 3900 N N . GLN B 1 154 ? 6.242 -31.625 -16.828 1 89.94 154 GLN B N 1
ATOM 3901 C CA . GLN B 1 154 ? 5.387 -30.781 -16 1 89.94 154 GLN B CA 1
ATOM 3902 C C . GLN B 1 154 ? 6.18 -29.625 -15.391 1 89.94 154 GLN B C 1
ATOM 3904 O O . GLN B 1 154 ? 5.602 -28.719 -14.781 1 89.94 154 GLN B O 1
ATOM 3909 N N . GLN B 1 155 ? 7.453 -29.625 -15.625 1 91.94 155 GLN B N 1
ATOM 3910 C CA . GLN B 1 155 ? 8.234 -28.469 -15.195 1 91.94 155 GLN B CA 1
ATOM 3911 C C . GLN B 1 155 ? 7.977 -27.281 -16.109 1 91.94 155 GLN B C 1
ATOM 3913 O O . GLN B 1 155 ? 8.273 -26.141 -15.742 1 91.94 155 GLN B O 1
ATOM 3918 N N . ILE B 1 156 ? 7.484 -27.625 -17.328 1 96.19 156 ILE B N 1
ATOM 3919 C CA . ILE B 1 156 ? 7.176 -26.578 -18.297 1 96.19 156 ILE B CA 1
ATOM 3920 C C . ILE B 1 156 ? 5.914 -25.828 -17.859 1 96.19 156 ILE B C 1
ATOM 3922 O O . ILE B 1 156 ? 4.863 -26.438 -17.656 1 96.19 156 ILE B O 1
ATOM 3926 N N . LEU B 1 157 ? 6.098 -24.547 -17.734 1 96.81 157 LEU B N 1
ATOM 3927 C CA . LEU B 1 157 ? 4.973 -23.656 -17.484 1 96.81 157 LEU B CA 1
ATOM 3928 C C . LEU B 1 157 ? 4.504 -23 -18.766 1 96.81 157 LEU B C 1
ATOM 3930 O O . LEU B 1 157 ? 5.297 -22.344 -19.469 1 96.81 157 LEU B O 1
ATOM 3934 N N . LEU B 1 158 ? 3.248 -23.25 -19.078 1 98.19 158 LEU B N 1
ATOM 3935 C CA . LEU B 1 158 ? 2.646 -22.562 -20.219 1 98.19 158 LEU B CA 1
ATOM 3936 C C . LEU B 1 158 ? 2.207 -21.156 -19.828 1 98.19 158 LEU B C 1
ATOM 3938 O O . LEU B 1 158 ? 2.359 -20.219 -20.609 1 98.19 158 LEU B O 1
ATOM 3942 N N . ILE B 1 159 ? 1.654 -21 -18.656 1 97.88 159 ILE B N 1
ATOM 3943 C CA . ILE B 1 159 ? 1.325 -19.703 -18.047 1 97.88 159 ILE B CA 1
ATOM 3944 C C . ILE B 1 159 ? 1.849 -19.656 -16.609 1 97.88 159 ILE B C 1
ATOM 3946 O O . ILE B 1 159 ? 1.593 -20.578 -15.82 1 97.88 159 ILE B O 1
ATOM 3950 N N . GLY B 1 160 ? 2.629 -18.672 -16.312 1 97 160 GLY B N 1
ATOM 3951 C CA . GLY B 1 160 ? 3.092 -18.406 -14.961 1 97 160 GLY B CA 1
ATOM 3952 C C . GLY B 1 160 ? 2.645 -17.047 -14.43 1 97 160 GLY B C 1
ATOM 3953 O O . GLY B 1 160 ? 2.496 -16.094 -15.203 1 97 160 GLY B O 1
ATOM 3954 N N . ALA B 1 161 ? 2.422 -17.031 -13.125 1 95.88 161 ALA B N 1
ATOM 3955 C CA . ALA B 1 161 ? 2.031 -15.766 -12.492 1 95.88 161 ALA B CA 1
ATOM 3956 C C . ALA B 1 161 ? 2.732 -15.586 -11.148 1 95.88 161 ALA B C 1
ATOM 3958 O O . ALA B 1 161 ? 3.363 -16.516 -10.641 1 95.88 161 ALA B O 1
ATOM 3959 N N . MET B 1 162 ? 2.75 -14.375 -10.703 1 92.31 162 MET B N 1
ATOM 3960 C CA . MET B 1 162 ? 3.258 -14.062 -9.375 1 92.31 162 MET B CA 1
ATOM 3961 C C . MET B 1 162 ? 2.523 -12.867 -8.773 1 92.31 162 MET B C 1
ATOM 3963 O O . MET B 1 162 ? 2.092 -11.969 -9.5 1 92.31 162 MET B O 1
ATOM 3967 N N . GLN B 1 163 ? 2.262 -12.93 -7.586 1 89.19 163 GLN B N 1
ATOM 3968 C CA . GLN B 1 163 ? 1.8 -11.781 -6.82 1 89.19 163 GLN B CA 1
ATOM 3969 C C . GLN B 1 163 ? 2.852 -11.336 -5.809 1 89.19 163 GLN B C 1
ATOM 3971 O O . GLN B 1 163 ? 3.201 -12.086 -4.898 1 89.19 163 GLN B O 1
ATOM 3976 N N . ALA B 1 164 ? 3.322 -10.156 -6.043 1 82.75 164 ALA B N 1
ATOM 3977 C CA . ALA B 1 164 ? 4.379 -9.625 -5.188 1 82.75 164 ALA B CA 1
ATOM 3978 C C . ALA B 1 164 ? 3.84 -9.266 -3.809 1 82.75 164 ALA B C 1
ATOM 3980 O O . ALA B 1 164 ? 2.631 -9.328 -3.572 1 82.75 164 ALA B O 1
ATOM 3981 N N . ARG B 1 165 ? 4.773 -8.945 -2.965 1 70.31 165 ARG B N 1
ATOM 3982 C CA . ARG B 1 165 ? 4.414 -8.617 -1.589 1 70.31 165 ARG B CA 1
ATOM 3983 C C . ARG B 1 165 ? 3.613 -7.324 -1.525 1 70.31 165 ARG B C 1
ATOM 3985 O O . ARG B 1 165 ? 2.797 -7.137 -0.621 1 70.31 165 ARG B O 1
ATOM 3992 N N . ASN B 1 166 ? 3.801 -6.48 -2.492 1 71.69 166 ASN B N 1
ATOM 3993 C CA . ASN B 1 166 ? 3.049 -5.234 -2.584 1 71.69 166 ASN B CA 1
ATOM 3994 C C . ASN B 1 166 ? 1.742 -5.422 -3.35 1 71.69 166 ASN B C 1
ATOM 3996 O O . ASN B 1 166 ? 1.12 -4.449 -3.777 1 71.69 166 ASN B O 1
ATOM 4000 N N . ASN B 1 167 ? 1.361 -6.605 -3.641 1 83.81 167 ASN B N 1
ATOM 4001 C CA . ASN B 1 167 ? 0.124 -7.02 -4.293 1 83.81 167 ASN B CA 1
ATOM 4002 C C . ASN B 1 167 ? 0.166 -6.762 -5.793 1 83.81 167 ASN B C 1
ATOM 4004 O O . ASN B 1 167 ? -0.84 -6.926 -6.484 1 83.81 167 ASN B O 1
ATOM 4008 N N . ALA B 1 168 ? 1.338 -6.32 -6.289 1 87.12 168 ALA B N 1
ATOM 4009 C CA . ALA B 1 168 ? 1.471 -6.281 -7.742 1 87.12 168 ALA B CA 1
ATOM 4010 C C . ALA B 1 168 ? 1.311 -7.672 -8.344 1 87.12 168 ALA B C 1
ATOM 4012 O O . ALA B 1 168 ? 1.812 -8.656 -7.797 1 87.12 168 ALA B O 1
ATOM 4013 N N . ARG B 1 169 ? 0.582 -7.727 -9.414 1 92.69 169 ARG B N 1
ATOM 4014 C CA . ARG B 1 169 ? 0.338 -9 -10.078 1 92.69 169 ARG B CA 1
ATOM 4015 C C . ARG B 1 169 ? 1.002 -9.039 -11.453 1 92.69 169 ARG B C 1
ATOM 4017 O O . ARG B 1 169 ? 0.929 -8.07 -12.211 1 92.69 169 ARG B O 1
ATOM 4024 N N . VAL B 1 170 ? 1.734 -10.102 -11.688 1 94.31 170 VAL B N 1
ATOM 4025 C CA . VAL B 1 170 ? 2.453 -10.273 -12.945 1 94.31 170 VAL B CA 1
ATOM 4026 C C . VAL B 1 170 ? 2.1 -11.625 -13.562 1 94.31 170 VAL B C 1
ATOM 4028 O O . VAL B 1 170 ? 2.066 -12.648 -12.867 1 94.31 170 VAL B O 1
ATOM 4031 N N . VAL B 1 171 ? 1.771 -11.625 -14.852 1 96 171 VAL B N 1
ATOM 4032 C CA . VAL B 1 171 ? 1.504 -12.859 -15.578 1 96 171 VAL B CA 1
ATOM 4033 C C . VAL B 1 171 ? 2.426 -12.953 -16.797 1 96 171 VAL B C 1
ATOM 4035 O O . VAL B 1 171 ? 2.596 -11.977 -17.531 1 96 171 VAL B O 1
ATOM 4038 N N . PHE B 1 172 ? 3.074 -14.102 -16.938 1 95.44 172 PHE B N 1
ATOM 4039 C CA . PHE B 1 172 ? 3.891 -14.406 -18.109 1 95.44 172 PHE B CA 1
ATOM 4040 C C . PHE B 1 172 ? 3.348 -15.625 -18.844 1 95.44 172 PHE B C 1
ATOM 4042 O O . PHE B 1 172 ? 2.943 -16.609 -18.219 1 95.44 172 PHE B O 1
ATOM 4049 N N . THR B 1 173 ? 3.311 -15.531 -20.141 1 96.69 173 THR B N 1
ATOM 4050 C CA . THR B 1 173 ? 3.062 -16.688 -20.984 1 96.69 173 THR B CA 1
ATOM 4051 C C . THR B 1 173 ? 3.947 -16.656 -22.234 1 96.69 173 THR B C 1
ATOM 4053 O O . THR B 1 173 ? 4.316 -15.57 -22.703 1 96.69 173 THR B O 1
ATOM 4056 N N . GLY B 1 174 ? 4.305 -17.797 -22.688 1 95.62 174 GLY B N 1
ATOM 4057 C CA . GLY B 1 174 ? 5.133 -17.891 -23.875 1 95.62 174 GLY B CA 1
ATOM 4058 C C . GLY B 1 174 ? 4.332 -17.922 -25.156 1 95.62 174 GLY B C 1
ATOM 4059 O O . GLY B 1 174 ? 4.84 -18.312 -26.203 1 95.62 174 GLY B O 1
ATOM 4060 N N . SER B 1 175 ? 3.07 -17.547 -25.109 1 95.44 175 SER B N 1
ATOM 4061 C CA . SER B 1 175 ? 2.225 -17.703 -26.281 1 95.44 175 SER B CA 1
ATOM 4062 C C . SER B 1 175 ? 1.361 -16.469 -26.516 1 95.44 175 SER B C 1
ATOM 4064 O O . SER B 1 175 ? 0.363 -16.266 -25.812 1 95.44 175 SER B O 1
ATOM 4066 N N . LEU B 1 176 ? 1.755 -15.703 -27.453 1 89 176 LEU B N 1
ATOM 4067 C CA . LEU B 1 176 ? 0.894 -14.609 -27.891 1 89 176 LEU B CA 1
ATOM 4068 C C . LEU B 1 176 ? -0.341 -15.148 -28.609 1 89 176 LEU B C 1
ATOM 4070 O O . LEU B 1 176 ? -1.421 -14.555 -28.516 1 89 176 LEU B O 1
ATOM 4074 N N . ASP B 1 177 ? -0.215 -16.312 -29.219 1 91.56 177 ASP B N 1
ATOM 4075 C CA . ASP B 1 177 ? -1.283 -16.922 -30 1 91.56 177 ASP B CA 1
ATOM 4076 C C . ASP B 1 177 ? -2.504 -17.219 -29.141 1 91.56 177 ASP B C 1
ATOM 4078 O O . ASP B 1 177 ? -3.641 -17.156 -29.609 1 91.56 177 ASP B O 1
ATOM 4082 N N . MET B 1 178 ? -2.27 -17.484 -27.906 1 94.81 178 MET B N 1
ATOM 4083 C CA . MET B 1 178 ? -3.373 -17.797 -27 1 94.81 178 MET B CA 1
ATOM 4084 C C . MET B 1 178 ? -4.398 -16.672 -26.984 1 94.81 178 MET B C 1
ATOM 4086 O O . MET B 1 178 ? -5.586 -16.922 -26.766 1 94.81 178 MET B O 1
ATOM 4090 N N . PHE B 1 179 ? -3.904 -15.484 -27.219 1 89.62 179 PHE B N 1
ATOM 4091 C CA . PHE B 1 179 ? -4.73 -14.289 -27.094 1 89.62 179 PHE B CA 1
ATOM 4092 C C . PHE B 1 179 ? -5.359 -13.906 -28.422 1 89.62 179 PHE B C 1
ATOM 4094 O O . PHE B 1 179 ? -6.102 -12.93 -28.516 1 89.62 179 PHE B O 1
ATOM 4101 N N . SER B 1 180 ? -5.105 -14.672 -29.453 1 85.88 180 SER B N 1
ATOM 4102 C CA . SER B 1 180 ? -5.625 -14.352 -30.766 1 85.88 180 SER B CA 1
ATOM 4103 C C . SER B 1 180 ? -7.07 -14.805 -30.922 1 85.88 180 SER B C 1
ATOM 4105 O O . SER B 1 180 ? -7.504 -15.742 -30.266 1 85.88 180 SER B O 1
ATOM 4107 N N . ASP B 1 181 ? -7.77 -14.203 -31.828 1 84.5 181 ASP B N 1
ATOM 4108 C CA . ASP B 1 181 ? -9.141 -14.602 -32.125 1 84.5 181 ASP B CA 1
ATOM 4109 C C . ASP B 1 181 ? -9.188 -16.031 -32.656 1 84.5 181 ASP B C 1
ATOM 4111 O O . ASP B 1 181 ? -10.133 -16.781 -32.375 1 84.5 181 ASP B O 1
ATOM 4115 N N . VAL B 1 182 ? -8.172 -16.406 -33.375 1 88.06 182 VAL B N 1
ATOM 4116 C CA . VAL B 1 182 ? -8.086 -17.75 -33.969 1 88.06 182 VAL B CA 1
ATOM 4117 C C . VAL B 1 182 ? -8.117 -18.797 -32.844 1 88.06 182 VAL B C 1
ATOM 4119 O O . VAL B 1 182 ? -8.883 -19.75 -32.906 1 88.06 182 VAL B O 1
ATOM 4122 N N . TYR B 1 183 ? -7.43 -18.547 -31.797 1 94.31 183 TYR B N 1
ATOM 4123 C CA . TYR B 1 183 ? -7.332 -19.531 -30.719 1 94.31 183 TYR B CA 1
ATOM 4124 C C . TYR B 1 183 ? -8.539 -19.422 -29.797 1 94.31 183 TYR B C 1
ATOM 4126 O O . TYR B 1 183 ? -9.008 -20.438 -29.266 1 94.31 183 TYR B O 1
ATOM 4134 N N . MET B 1 184 ? -9.031 -18.219 -29.609 1 90.81 184 MET B N 1
ATOM 4135 C CA . MET B 1 184 ? -10.164 -18.016 -28.719 1 90.81 184 MET B CA 1
ATOM 4136 C C . MET B 1 184 ? -11.453 -18.562 -29.328 1 90.81 184 MET B C 1
ATOM 4138 O O . MET B 1 184 ? -12.359 -18.984 -28.609 1 90.81 184 MET B O 1
ATOM 4142 N N . SER B 1 185 ? -11.508 -18.625 -30.656 1 90.12 185 SER B N 1
ATOM 4143 C CA . SER B 1 185 ? -12.719 -19.078 -31.328 1 90.12 185 SER B CA 1
ATOM 4144 C C . SER B 1 185 ? -12.531 -20.484 -31.922 1 90.12 185 SER B C 1
ATOM 4146 O O . SER B 1 185 ? -13.453 -21.031 -32.531 1 90.12 185 SER B O 1
ATOM 4148 N N . ALA B 1 186 ? -11.43 -21.062 -31.703 1 93.25 186 ALA B N 1
ATOM 4149 C CA . ALA B 1 186 ? -11.102 -22.328 -32.344 1 93.25 186 ALA B CA 1
ATOM 4150 C C . ALA B 1 186 ? -11.93 -23.469 -31.734 1 93.25 186 ALA B C 1
ATOM 4152 O O . ALA B 1 186 ? -12.258 -23.438 -30.547 1 93.25 186 ALA B O 1
ATOM 4153 N N . ASN B 1 187 ? -12.305 -24.391 -32.625 1 94.19 187 ASN B N 1
ATOM 4154 C CA . ASN B 1 187 ? -12.805 -25.688 -32.125 1 94.19 187 ASN B CA 1
ATOM 4155 C C . ASN B 1 187 ? -11.664 -26.672 -31.906 1 94.19 187 ASN B C 1
ATOM 4157 O O . ASN B 1 187 ? -10.828 -26.875 -32.781 1 94.19 187 ASN B O 1
ATOM 4161 N N . VAL B 1 188 ? -11.648 -27.219 -30.734 1 95.19 188 VAL B N 1
ATOM 4162 C CA . VAL B 1 188 ? -10.523 -28.047 -30.312 1 95.19 188 VAL B CA 1
ATOM 4163 C C . VAL B 1 188 ? -10.867 -29.531 -30.484 1 95.19 188 VAL B C 1
ATOM 4165 O O . VAL B 1 188 ? -11.961 -29.969 -30.109 1 95.19 188 VAL B O 1
ATOM 4168 N N . ARG B 1 189 ? -9.969 -30.219 -31.156 1 92.56 189 ARG B N 1
ATOM 4169 C CA . ARG B 1 189 ? -10 -31.672 -31.234 1 92.56 189 ARG B CA 1
ATOM 4170 C C . ARG B 1 189 ? -8.648 -32.281 -30.891 1 92.56 189 ARG B C 1
ATOM 4172 O O . ARG B 1 189 ? -7.703 -32.188 -31.688 1 92.56 189 ARG B O 1
ATOM 4179 N N . LYS B 1 190 ? -8.641 -32.781 -29.688 1 91.19 190 LYS B N 1
ATOM 4180 C CA . LYS B 1 190 ? -7.395 -33.438 -29.312 1 91.19 190 LYS B CA 1
ATOM 4181 C C . LYS B 1 190 ? -7.168 -34.688 -30.125 1 91.19 190 LYS B C 1
ATOM 4183 O O . LYS B 1 190 ? -8.094 -35.5 -30.312 1 91.19 190 LYS B O 1
ATOM 4188 N N . MET B 1 191 ? -6.02 -34.875 -30.547 1 85.25 191 MET B N 1
ATOM 4189 C CA . MET B 1 191 ? -5.73 -36.031 -31.375 1 85.25 191 MET B CA 1
ATOM 4190 C C . MET B 1 191 ? -5.949 -37.344 -30.578 1 85.25 191 MET B C 1
ATOM 4192 O O . MET B 1 191 ? -5.566 -37.406 -29.406 1 85.25 191 MET B O 1
ATOM 4196 N N . GLY B 1 192 ? -6.562 -38.219 -31.234 1 80.25 192 GLY B N 1
ATOM 4197 C CA . GLY B 1 192 ? -6.816 -39.5 -30.641 1 80.25 192 GLY B CA 1
ATOM 4198 C C . GLY B 1 192 ? -8.148 -39.594 -29.906 1 80.25 192 GLY B C 1
ATOM 4199 O O . GLY B 1 192 ? -8.625 -40.656 -29.578 1 80.25 192 GLY B O 1
ATOM 4200 N N . GLU B 1 193 ? -8.656 -38.438 -29.703 1 77 193 GLU B N 1
ATOM 4201 C CA . GLU B 1 193 ? -9.953 -38.438 -29.031 1 77 193 GLU B CA 1
ATOM 4202 C C . GLU B 1 193 ? -11.094 -38.344 -30.047 1 77 193 GLU B C 1
ATOM 4204 O O . GLU B 1 193 ? -10.977 -37.656 -31.062 1 77 193 GLU B O 1
ATOM 4209 N N . GLY B 1 194 ? -12.023 -39.25 -30.219 1 71.19 194 GLY B N 1
ATOM 4210 C CA . GLY B 1 194 ? -13.078 -39.406 -31.219 1 71.19 194 GLY B CA 1
ATOM 4211 C C . GLY B 1 194 ? -14.242 -38.438 -30.969 1 71.19 194 GLY B C 1
ATOM 4212 O O . GLY B 1 194 ? -15.18 -38.406 -31.781 1 71.19 194 GLY B O 1
ATOM 4213 N N . GLY B 1 195 ? -14.203 -37.625 -30.062 1 74.44 195 GLY B N 1
ATOM 4214 C CA . GLY B 1 195 ? -15.359 -36.781 -29.734 1 74.44 195 GLY B CA 1
ATOM 4215 C C . GLY B 1 195 ? -15.461 -35.531 -30.594 1 74.44 195 GLY B C 1
ATOM 4216 O O . GLY B 1 195 ? -14.602 -35.281 -31.438 1 74.44 195 GLY B O 1
ATOM 4217 N N . GLU B 1 196 ? -16.703 -34.844 -30.594 1 84.19 196 GLU B N 1
ATOM 4218 C CA . GLU B 1 196 ? -16.938 -33.594 -31.344 1 84.19 196 GLU B CA 1
ATOM 4219 C C . GLU B 1 196 ? -16.016 -32.5 -30.859 1 84.19 196 GLU B C 1
ATOM 4221 O O . GLU B 1 196 ? -15.672 -32.406 -29.688 1 84.19 196 GLU B O 1
ATOM 4226 N N . ALA B 1 197 ? -15.531 -31.812 -31.875 1 87.31 197 ALA B N 1
ATOM 4227 C CA . ALA B 1 197 ? -14.727 -30.625 -31.578 1 87.31 197 ALA B CA 1
ATOM 4228 C C . ALA B 1 197 ? -15.539 -29.594 -30.797 1 87.31 197 ALA B C 1
ATOM 4230 O O . ALA B 1 197 ? -16.719 -29.359 -31.109 1 87.31 197 ALA B O 1
ATOM 4231 N N . VAL B 1 198 ? -14.953 -29.125 -29.766 1 92.31 198 VAL B N 1
ATOM 4232 C CA . VAL B 1 198 ? -15.625 -28.125 -28.938 1 92.31 198 VAL B CA 1
ATOM 4233 C C . VAL B 1 198 ? -14.828 -26.828 -28.953 1 92.31 198 VAL B C 1
ATOM 4235 O O . VAL B 1 198 ? -13.625 -26.828 -29.203 1 92.31 198 VAL B O 1
ATOM 4238 N N . GLN B 1 199 ? -15.539 -25.75 -28.641 1 94.5 199 GLN B N 1
ATOM 4239 C CA . GLN B 1 199 ? -14.891 -24.438 -28.641 1 94.5 199 GLN B CA 1
ATOM 4240 C C . GLN B 1 199 ? -13.805 -24.359 -27.578 1 94.5 199 GLN B C 1
ATOM 4242 O O . GLN B 1 199 ? -13.984 -24.859 -26.453 1 94.5 199 GLN B O 1
ATOM 4247 N N . SER B 1 200 ? -12.727 -23.734 -27.875 1 96.12 200 SER B N 1
ATOM 4248 C CA . SER B 1 200 ? -11.594 -23.594 -26.969 1 96.12 200 SER B CA 1
ATOM 4249 C C . SER B 1 200 ? -11.992 -22.859 -25.703 1 96.12 200 SER B C 1
ATOM 4251 O O . SER B 1 200 ? -12.898 -22.031 -25.719 1 96.12 200 SER B O 1
ATOM 4253 N N . GLY B 1 201 ? -11.336 -23.141 -24.609 1 97 201 GLY B N 1
ATOM 4254 C CA . GLY B 1 201 ? -11.531 -22.438 -23.359 1 97 201 GLY B CA 1
ATOM 4255 C C . GLY B 1 201 ? -10.664 -21.188 -23.234 1 97 201 GLY B C 1
ATOM 4256 O O . GLY B 1 201 ? -10.609 -20.578 -22.172 1 97 201 GLY B O 1
ATOM 4257 N N . ASN B 1 202 ? -9.969 -20.844 -24.297 1 96.31 202 ASN B N 1
ATOM 4258 C CA . ASN B 1 202 ? -9.031 -19.734 -24.25 1 96.31 202 ASN B CA 1
ATOM 4259 C C . ASN B 1 202 ? -9.703 -18.438 -23.812 1 96.31 202 ASN B C 1
ATOM 4261 O O . ASN B 1 202 ? -9.18 -17.719 -22.953 1 96.31 202 ASN B O 1
ATOM 4265 N N . PHE B 1 203 ? -10.844 -18.156 -24.359 1 92.62 203 PHE B N 1
ATOM 4266 C CA . PHE B 1 203 ? -11.539 -16.906 -24.031 1 92.62 203 PHE B CA 1
ATOM 4267 C C . PHE B 1 203 ? -11.859 -16.859 -22.547 1 92.62 203 PHE B C 1
ATOM 4269 O O . PHE B 1 203 ? -11.609 -15.844 -21.891 1 92.62 203 PHE B O 1
ATOM 4276 N N . GLN B 1 204 ? -12.375 -17.891 -22.031 1 94.44 204 GLN B N 1
ATOM 4277 C CA . GLN B 1 204 ? -12.75 -17.953 -20.625 1 94.44 204 GLN B CA 1
ATOM 4278 C C . GLN B 1 204 ? -11.531 -17.797 -19.719 1 94.44 204 GLN B C 1
ATOM 4280 O O . GLN B 1 204 ? -11.539 -16.984 -18.797 1 94.44 204 GLN B O 1
ATOM 4285 N N . LEU B 1 205 ? -10.508 -18.531 -20.016 1 96.62 205 LEU B N 1
ATOM 4286 C CA . LEU B 1 205 ? -9.305 -18.516 -19.188 1 96.62 205 LEU B CA 1
ATOM 4287 C C . LEU B 1 205 ? -8.648 -17.141 -19.219 1 96.62 205 LEU B C 1
ATOM 4289 O O . LEU B 1 205 ? -8.32 -16.578 -18.172 1 96.62 205 LEU B O 1
ATOM 4293 N N . LEU B 1 206 ? -8.492 -16.594 -20.391 1 94.12 206 LEU B N 1
ATOM 4294 C CA . LEU B 1 206 ? -7.754 -15.336 -20.531 1 94.12 206 LEU B CA 1
ATOM 4295 C C . LEU B 1 206 ? -8.555 -14.164 -19.984 1 94.12 206 LEU B C 1
ATOM 4297 O O . LEU B 1 206 ? -7.98 -13.195 -19.484 1 94.12 206 LEU B O 1
ATOM 4301 N N . THR B 1 207 ? -9.852 -14.242 -20.062 1 90.88 207 THR B N 1
ATOM 4302 C CA . THR B 1 207 ? -10.695 -13.227 -19.438 1 90.88 207 THR B CA 1
ATOM 4303 C C . THR B 1 207 ? -10.492 -13.219 -17.922 1 90.88 207 THR B C 1
ATOM 4305 O O . THR B 1 207 ? -10.258 -12.172 -17.328 1 90.88 207 THR B O 1
ATOM 4308 N N . ALA B 1 208 ? -10.539 -14.398 -17.359 1 94.19 208 ALA B N 1
ATOM 4309 C CA . ALA B 1 208 ? -10.359 -14.516 -15.922 1 94.19 208 ALA B CA 1
ATOM 4310 C C . ALA B 1 208 ? -8.969 -14.039 -15.5 1 94.19 208 ALA B C 1
ATOM 4312 O O . ALA B 1 208 ? -8.828 -13.273 -14.539 1 94.19 208 ALA B O 1
ATOM 4313 N N . LEU B 1 209 ? -8.016 -14.438 -16.234 1 95 209 LEU B N 1
ATOM 4314 C CA . LEU B 1 209 ? -6.633 -14.094 -15.93 1 95 209 LEU B CA 1
ATOM 4315 C C . LEU B 1 209 ? -6.41 -12.586 -16.031 1 95 209 LEU B C 1
ATOM 4317 O O . LEU B 1 209 ? -5.734 -11.992 -15.18 1 95 209 LEU B O 1
ATOM 4321 N N . SER B 1 210 ? -6.934 -11.992 -17.031 1 91.69 210 SER B N 1
ATOM 4322 C CA . SER B 1 210 ? -6.789 -10.555 -17.234 1 91.69 210 SER B CA 1
ATOM 4323 C C . SER B 1 210 ? -7.48 -9.773 -16.125 1 91.69 210 SER B C 1
ATOM 4325 O O . SER B 1 210 ? -6.938 -8.789 -15.609 1 91.69 210 SER B O 1
ATOM 4327 N N . LYS B 1 211 ? -8.672 -10.242 -15.789 1 90 211 LYS B N 1
ATOM 4328 C CA . LYS B 1 211 ? -9.375 -9.578 -14.688 1 90 211 LYS B CA 1
ATOM 4329 C C . LYS B 1 211 ? -8.562 -9.648 -13.398 1 90 211 LYS B C 1
ATOM 4331 O O . LYS B 1 211 ? -8.477 -8.664 -12.656 1 90 211 LYS B O 1
ATOM 4336 N N . TRP B 1 212 ? -7.984 -10.734 -13.172 1 94.12 212 TRP B N 1
ATOM 4337 C CA . TRP B 1 212 ? -7.211 -10.914 -11.953 1 94.12 212 TRP B CA 1
ATOM 4338 C C . TRP B 1 212 ? -5.961 -10.047 -11.961 1 94.12 212 TRP B C 1
ATOM 4340 O O . TRP B 1 212 ? -5.727 -9.281 -11.023 1 94.12 212 TRP B O 1
ATOM 4350 N N . VAL B 1 213 ? -5.141 -10.172 -13.039 1 93.69 213 VAL B N 1
ATOM 4351 C CA . VAL B 1 213 ? -3.854 -9.492 -13.078 1 93.69 213 VAL B CA 1
ATOM 4352 C C . VAL B 1 213 ? -4.066 -7.98 -13.016 1 93.69 213 VAL B C 1
ATOM 4354 O O . VAL B 1 213 ? -3.264 -7.262 -12.422 1 93.69 213 VAL B O 1
ATOM 4357 N N . PHE B 1 214 ? -5.195 -7.508 -13.469 1 88.25 214 PHE B N 1
ATOM 4358 C CA . PHE B 1 214 ? -5.441 -6.07 -13.484 1 88.25 214 PHE B CA 1
ATOM 4359 C C . PHE B 1 214 ? -6.273 -5.648 -12.281 1 88.25 214 PHE B C 1
ATOM 4361 O O . PHE B 1 214 ? -6.883 -4.574 -12.289 1 88.25 214 PHE B O 1
ATOM 4368 N N . LYS B 1 215 ? -6.418 -6.465 -11.406 1 89.75 215 LYS B N 1
ATOM 4369 C CA . LYS B 1 215 ? -6.988 -6.184 -10.094 1 89.75 215 LYS B CA 1
ATOM 4370 C C . LYS B 1 215 ? -8.469 -5.84 -10.195 1 89.75 215 LYS B C 1
ATOM 4372 O O . LYS B 1 215 ? -8.953 -4.926 -9.523 1 89.75 215 LYS B O 1
ATOM 4377 N N . GLU B 1 216 ? -9.078 -6.559 -11.125 1 87.06 216 GLU B N 1
ATOM 4378 C CA . GLU B 1 216 ? -10.539 -6.465 -11.203 1 87.06 216 GLU B CA 1
ATOM 4379 C C . GLU B 1 216 ? -11.203 -7.555 -10.375 1 87.06 216 GLU B C 1
ATOM 4381 O O . GLU B 1 216 ? -12.398 -7.477 -10.078 1 87.06 216 GLU B O 1
ATOM 4386 N N . SER B 1 217 ? -10.43 -8.5 -10.055 1 90.25 217 SER B N 1
ATOM 4387 C CA . SER B 1 217 ? -10.914 -9.602 -9.227 1 90.25 217 SER B CA 1
ATOM 4388 C C . SER B 1 217 ? -9.898 -9.961 -8.148 1 90.25 217 SER B C 1
ATOM 4390 O O . SER B 1 217 ? -8.695 -9.789 -8.336 1 90.25 217 SER B O 1
ATOM 4392 N N . GLY B 1 218 ? -10.492 -10.438 -7.031 1 92.25 218 GLY B N 1
ATOM 4393 C CA . GLY B 1 218 ? -9.625 -10.922 -5.965 1 92.25 218 GLY B CA 1
ATOM 4394 C C . GLY B 1 218 ? -8.93 -9.805 -5.211 1 92.25 218 GLY B C 1
ATOM 4395 O O . GLY B 1 218 ? -7.773 -9.945 -4.809 1 92.25 218 GLY B O 1
ATOM 4396 N N . VAL B 1 219 ? -9.562 -8.672 -5.105 1 91.25 219 VAL B N 1
ATOM 4397 C CA . VAL B 1 219 ? -9.008 -7.516 -4.406 1 91.25 219 VAL B CA 1
ATOM 4398 C C . VAL B 1 219 ? -9.758 -7.285 -3.102 1 91.25 219 VAL B C 1
ATOM 4400 O O . VAL B 1 219 ? -10.992 -7.211 -3.096 1 91.25 219 VAL B O 1
ATOM 4403 N N . LEU B 1 220 ? -9 -7.262 -2.014 1 91.19 220 LEU B N 1
ATOM 4404 C CA . LEU B 1 220 ? -9.578 -7.039 -0.692 1 91.19 220 LEU B CA 1
ATOM 4405 C C . LEU B 1 220 ? -9.156 -5.684 -0.135 1 91.19 220 LEU B C 1
ATOM 4407 O O . LEU B 1 220 ? -8.094 -5.172 -0.477 1 91.19 220 LEU B O 1
ATOM 4411 N N . ARG B 1 221 ? -10.047 -5.133 0.682 1 86.25 221 ARG B N 1
ATOM 4412 C CA . ARG B 1 221 ? -9.656 -3.938 1.422 1 86.25 221 ARG B CA 1
ATOM 4413 C C . ARG B 1 221 ? -10.312 -3.91 2.801 1 86.25 221 ARG B C 1
ATOM 4415 O O . ARG B 1 221 ? -11.359 -4.523 3.008 1 86.25 221 ARG B O 1
ATOM 4422 N N . VAL B 1 222 ? -9.562 -3.359 3.691 1 86.88 222 VAL B N 1
ATOM 4423 C CA . VAL B 1 222 ? -10.117 -3.115 5.02 1 86.88 222 VAL B CA 1
ATOM 4424 C C . VAL B 1 222 ? -10.922 -1.82 5.016 1 86.88 222 VAL B C 1
ATOM 4426 O O . VAL B 1 222 ? -10.414 -0.761 4.648 1 86.88 222 VAL B O 1
ATOM 4429 N N . LYS B 1 223 ? -12.133 -1.921 5.273 1 81.44 223 LYS B N 1
ATOM 4430 C CA . LYS B 1 223 ? -13 -0.748 5.332 1 81.44 223 LYS B CA 1
ATOM 4431 C C . LYS B 1 223 ? -12.891 -0.049 6.684 1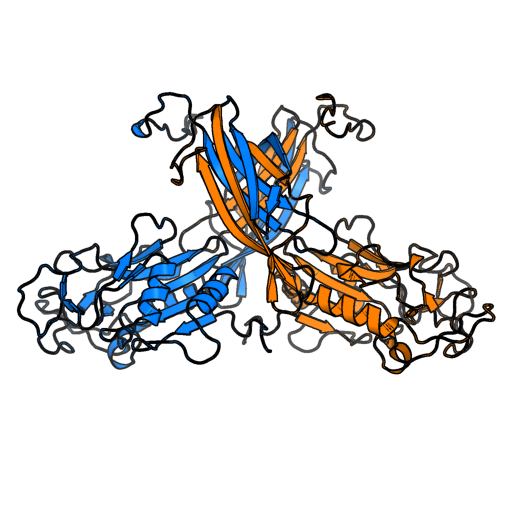 81.44 223 LYS B C 1
ATOM 4433 O O . LYS B 1 223 ? -12.805 1.18 6.75 1 81.44 223 LYS B O 1
ATOM 4438 N N . LYS B 1 224 ? -12.922 -0.864 7.723 1 83.31 224 LYS B N 1
ATOM 4439 C CA . LYS B 1 224 ? -12.945 -0.327 9.078 1 83.31 224 LYS B CA 1
ATOM 4440 C C . LYS B 1 224 ? -12.414 -1.345 10.086 1 83.31 224 LYS B C 1
ATOM 4442 O O . LYS B 1 224 ? -12.602 -2.551 9.914 1 83.31 224 LYS B O 1
ATOM 4447 N N . VAL B 1 225 ? -11.625 -0.853 11.016 1 88.56 225 VAL B N 1
ATOM 4448 C CA . VAL B 1 225 ? -11.164 -1.688 12.117 1 88.56 225 VAL B CA 1
ATOM 4449 C C . VAL B 1 225 ? -11.531 -1.034 13.453 1 88.56 225 VAL B C 1
ATOM 4451 O O . VAL B 1 225 ? -11.445 0.188 13.594 1 88.56 225 VAL B O 1
ATOM 4454 N N . GLU B 1 226 ? -12.07 -1.863 14.383 1 87.38 226 GLU B N 1
ATOM 4455 C CA . GLU B 1 226 ? -12.422 -1.346 15.695 1 87.38 226 GLU B CA 1
ATOM 4456 C C . GLU B 1 226 ? -12.07 -2.342 16.797 1 87.38 226 GLU B C 1
ATOM 4458 O O . GLU B 1 226 ? -12.133 -3.555 16.594 1 87.38 226 GLU B O 1
ATOM 4463 N N . HIS B 1 227 ? -11.602 -1.898 17.812 1 90.31 227 HIS B N 1
ATOM 4464 C CA . HIS B 1 227 ? -11.406 -2.688 19.031 1 90.31 227 HIS B CA 1
ATOM 4465 C C . HIS B 1 227 ? -11.727 -1.871 20.281 1 90.31 227 HIS B C 1
ATOM 4467 O O . HIS B 1 227 ? -11.453 -0.669 20.328 1 90.31 227 HIS B O 1
ATOM 4473 N N . HIS B 1 228 ? -12.438 -2.441 21.266 1 91.12 228 HIS B N 1
ATOM 4474 C CA . HIS B 1 228 ? -12.812 -1.775 22.516 1 91.12 228 HIS B CA 1
ATOM 4475 C C . HIS B 1 228 ? -13.086 -2.787 23.625 1 91.12 228 HIS B C 1
ATOM 4477 O O . HIS B 1 228 ? -13.117 -3.994 23.375 1 91.12 228 HIS B O 1
ATOM 4483 N N . LEU B 1 229 ? -13.164 -2.229 24.797 1 90.62 229 LEU B N 1
ATOM 4484 C CA . LEU B 1 229 ? -13.555 -3.084 25.922 1 90.62 229 LEU B CA 1
ATOM 4485 C C . LEU B 1 229 ? -14.938 -3.684 25.688 1 90.62 229 LEU B C 1
ATOM 4487 O O . LEU B 1 229 ? -15.844 -3.002 25.203 1 90.62 229 LEU B O 1
ATOM 4491 N N . ALA B 1 230 ? -14.969 -4.926 26.031 1 90.19 230 ALA B N 1
ATOM 4492 C CA . ALA B 1 230 ? -16.266 -5.586 25.859 1 90.19 230 ALA B CA 1
ATOM 4493 C C . ALA B 1 230 ? -17.359 -4.848 26.609 1 90.19 230 ALA B C 1
ATOM 4495 O O . ALA B 1 230 ? -17.203 -4.52 27.797 1 90.19 230 ALA B O 1
ATOM 4496 N N . GLY B 1 231 ? -18.438 -4.562 25.922 1 84 231 GLY B N 1
ATOM 4497 C CA . GLY B 1 231 ? -19.578 -3.922 26.547 1 84 231 GLY B CA 1
ATOM 4498 C C . GLY B 1 231 ? -19.562 -2.41 26.422 1 84 231 GLY B C 1
ATOM 4499 O O . GLY B 1 231 ? -20.5 -1.734 26.844 1 84 231 GLY B O 1
ATOM 4500 N N . THR B 1 232 ? -18.438 -1.888 26 1 80.12 232 THR B N 1
ATOM 4501 C CA . THR B 1 232 ? -18.344 -0.445 25.812 1 80.12 232 THR B CA 1
ATOM 4502 C C . THR B 1 232 ? -18.078 -0.116 24.344 1 80.12 232 THR B C 1
ATOM 4504 O O . THR B 1 232 ? -17.766 -1.005 23.547 1 80.12 232 THR B O 1
ATOM 4507 N N . LYS B 1 233 ? -18.406 1.108 23.906 1 76.44 233 LYS B N 1
ATOM 4508 C CA . LYS B 1 233 ? -18.156 1.498 22.531 1 76.44 233 LYS B CA 1
ATOM 4509 C C . LYS B 1 233 ? -16.938 2.422 22.438 1 76.44 233 LYS B C 1
ATOM 4511 O O . LYS B 1 233 ? -16.453 2.721 21.344 1 76.44 233 LYS B O 1
ATOM 4516 N N . GLU B 1 234 ? -16.375 2.697 23.547 1 71.75 234 GLU B N 1
ATOM 4517 C CA . GLU B 1 234 ? -15.258 3.637 23.547 1 71.75 234 GLU B CA 1
ATOM 4518 C C . GLU B 1 234 ? -13.93 2.906 23.438 1 71.75 234 GLU B C 1
ATOM 4520 O O . GLU B 1 234 ? -13.742 1.844 24.031 1 71.75 234 GLU B O 1
ATOM 4525 N N . VAL B 1 235 ? -13.117 3.334 22.547 1 68.81 235 VAL B N 1
ATOM 4526 C CA . VAL B 1 235 ? -11.758 2.809 22.422 1 68.81 235 VAL B CA 1
ATOM 4527 C C . VAL B 1 235 ? -10.875 3.41 23.516 1 68.81 235 VAL B C 1
ATOM 4529 O O . VAL B 1 235 ? -10.641 4.621 23.531 1 68.81 235 VAL B O 1
ATOM 4532 N N . PRO B 1 236 ? -10.555 2.443 24.391 1 68.5 236 PRO B N 1
ATOM 4533 C CA . PRO B 1 236 ? -9.688 2.986 25.438 1 68.5 236 PRO B CA 1
ATOM 4534 C C . PRO B 1 236 ? -8.297 3.352 24.922 1 68.5 236 PRO B C 1
ATOM 4536 O O . PRO B 1 236 ? -7.867 2.846 23.875 1 68.5 236 PRO B O 1
ATOM 4539 N N . ARG B 1 237 ? -7.691 4.363 25.516 1 66.06 237 ARG B N 1
ATOM 4540 C CA . ARG B 1 237 ? -6.309 4.691 25.188 1 66.06 237 ARG B CA 1
ATOM 4541 C C . ARG B 1 237 ? -5.383 3.516 25.469 1 66.06 237 ARG B C 1
ATOM 4543 O O . ARG B 1 237 ? -4.449 3.25 24.703 1 66.06 237 ARG B O 1
ATOM 4550 N N . GLU B 1 238 ? -5.652 2.807 26.594 1 77.12 238 GLU B N 1
ATOM 4551 C CA . GLU B 1 238 ? -4.859 1.657 27.016 1 77.12 238 GLU B CA 1
ATOM 4552 C C . GLU B 1 238 ? -5.75 0.555 27.578 1 77.12 238 GLU B C 1
ATOM 4554 O O . GLU B 1 238 ? -6.805 0.835 28.156 1 77.12 238 GLU B O 1
ATOM 4559 N N . TYR B 1 239 ? -5.293 -0.647 27.312 1 86.38 239 TYR B N 1
ATOM 4560 C CA . TYR B 1 239 ? -5.977 -1.8 27.875 1 86.38 239 TYR B CA 1
ATOM 4561 C C . TYR B 1 239 ? -5.254 -2.301 29.125 1 86.38 239 TYR B C 1
ATOM 4563 O O . TYR B 1 239 ? -4.059 -2.043 29.297 1 86.38 239 TYR B O 1
ATOM 4571 N N . THR B 1 240 ? -6.016 -2.959 30.062 1 88.88 240 THR B N 1
ATOM 4572 C CA . THR B 1 240 ? -5.461 -3.666 31.219 1 88.88 240 THR B CA 1
ATOM 4573 C C . THR B 1 240 ? -5.414 -5.168 30.953 1 88.88 240 THR B C 1
ATOM 4575 O O . THR B 1 240 ? -6.223 -5.695 30.188 1 88.88 240 THR B O 1
ATOM 4578 N N . ILE B 1 241 ? -4.34 -5.77 31.547 1 88.06 241 ILE B N 1
ATOM 4579 C CA . ILE B 1 241 ? -4.227 -7.215 31.375 1 88.06 241 ILE B CA 1
ATOM 4580 C C . ILE B 1 241 ? -5.523 -7.887 31.812 1 88.06 241 ILE B C 1
ATOM 4582 O O . ILE B 1 241 ? -6.16 -7.445 32.781 1 88.06 241 ILE B O 1
ATOM 4586 N N . MET B 1 242 ? -5.98 -8.906 31.125 1 90.06 242 MET B N 1
ATOM 4587 C CA . MET B 1 242 ? -7.109 -9.781 31.422 1 90.06 242 MET B CA 1
ATOM 4588 C C . MET B 1 242 ? -8.43 -9.094 31.109 1 90.06 242 MET B C 1
ATOM 4590 O O . MET B 1 242 ? -9.5 -9.641 31.391 1 90.06 242 MET B O 1
ATOM 4594 N N . ASP B 1 243 ? -8.352 -7.887 30.547 1 90.06 243 ASP B N 1
ATOM 4595 C CA . ASP B 1 243 ? -9.578 -7.258 30.062 1 90.06 243 ASP B CA 1
ATOM 4596 C C . ASP B 1 243 ? -10.25 -8.109 29 1 90.06 243 ASP B C 1
ATOM 4598 O O . ASP B 1 243 ? -9.57 -8.789 28.219 1 90.06 243 ASP B O 1
ATOM 4602 N N . GLU B 1 244 ? -11.562 -8.055 29.031 1 92.88 244 GLU B N 1
ATOM 4603 C CA . GLU B 1 244 ? -12.305 -8.617 27.906 1 92.88 244 GLU B CA 1
ATOM 4604 C C . GLU B 1 244 ? -12.477 -7.59 26.781 1 92.88 244 GLU B C 1
ATOM 4606 O O . GLU B 1 244 ? -12.977 -6.484 27.016 1 92.88 244 GLU B O 1
ATOM 4611 N N . VAL B 1 245 ? -12.078 -7.98 25.594 1 93.12 245 VAL B N 1
ATOM 4612 C CA . VAL B 1 245 ? -12.086 -7.012 24.5 1 93.12 245 VAL B CA 1
ATOM 4613 C C . VAL B 1 245 ? -12.891 -7.562 23.328 1 93.12 245 VAL B C 1
ATOM 4615 O O . VAL B 1 245 ? -13 -8.781 23.156 1 93.12 245 VAL B O 1
ATOM 4618 N N . GLU B 1 246 ? -13.477 -6.645 22.641 1 93.88 246 GLU B N 1
ATOM 4619 C CA . GLU B 1 246 ? -14.133 -6.941 21.375 1 93.88 246 GLU B CA 1
ATOM 4620 C C . GLU B 1 246 ? -13.367 -6.332 20.203 1 93.88 246 GLU B C 1
ATOM 4622 O O . GLU B 1 246 ? -12.992 -5.156 20.25 1 93.88 246 GLU B O 1
ATOM 4627 N N . TYR B 1 247 ? -13.07 -7.129 19.25 1 94.19 247 TYR B N 1
ATOM 4628 C CA . TYR B 1 247 ? -12.406 -6.715 18.016 1 94.19 247 TYR B CA 1
ATOM 4629 C C . TYR B 1 247 ? -13.297 -6.949 16.812 1 94.19 247 TYR B C 1
ATOM 4631 O O . TYR B 1 247 ? -14.008 -7.957 16.734 1 94.19 247 TYR B O 1
ATOM 4639 N N . ALA B 1 248 ? -13.25 -5.988 15.922 1 93.81 248 ALA B N 1
ATOM 4640 C CA . ALA B 1 248 ? -13.984 -6.172 14.672 1 93.81 248 ALA B CA 1
ATOM 4641 C C . ALA B 1 248 ? -13.242 -5.523 13.508 1 93.81 248 ALA B C 1
ATOM 4643 O O . ALA B 1 248 ? -12.664 -4.445 13.656 1 93.81 248 ALA B O 1
ATOM 4644 N N . ILE B 1 249 ? -13.289 -6.203 12.391 1 93.88 249 ILE B N 1
ATOM 4645 C CA . ILE B 1 249 ? -12.719 -5.68 11.156 1 93.88 249 ILE B CA 1
ATOM 4646 C C . ILE B 1 249 ? -13.719 -5.863 10.008 1 93.88 249 ILE B C 1
ATOM 4648 O O . ILE B 1 249 ? -14.328 -6.922 9.883 1 93.88 249 ILE B O 1
ATOM 4652 N N . GLU B 1 250 ? -13.922 -4.805 9.32 1 93.38 250 GLU B N 1
ATOM 4653 C CA . GLU B 1 250 ? -14.781 -4.875 8.148 1 93.38 250 GLU B CA 1
ATOM 4654 C C . GLU B 1 250 ? -13.961 -4.98 6.863 1 93.38 250 GLU B C 1
ATOM 4656 O O . GLU B 1 250 ? -13.117 -4.125 6.586 1 93.38 250 GLU B O 1
ATOM 4661 N N . ILE B 1 251 ? -14.242 -6.047 6.125 1 93.06 251 ILE B N 1
ATOM 4662 C CA . ILE B 1 251 ? -13.484 -6.328 4.91 1 93.06 251 ILE B CA 1
ATOM 4663 C C . ILE B 1 251 ? -14.422 -6.324 3.705 1 93.06 251 ILE B C 1
ATOM 4665 O O . ILE B 1 251 ? -15.539 -6.84 3.777 1 93.06 251 ILE B O 1
ATOM 4669 N N . GLU B 1 252 ? -13.938 -5.691 2.656 1 92.94 252 GLU B N 1
ATOM 4670 C CA . GLU B 1 252 ? -14.664 -5.695 1.394 1 92.94 252 GLU B CA 1
ATOM 4671 C C . GLU B 1 252 ? -13.828 -6.301 0.271 1 92.94 252 GLU B C 1
ATOM 4673 O O . GLU B 1 252 ? -12.594 -6.301 0.339 1 92.94 252 GLU B O 1
ATOM 4678 N N . GLU B 1 253 ? -14.531 -6.852 -0.695 1 93.44 253 GLU B N 1
ATOM 4679 C CA . GLU B 1 253 ? -13.938 -7.426 -1.896 1 93.44 253 GLU B CA 1
ATOM 4680 C C . GLU B 1 253 ? -14.477 -6.758 -3.156 1 93.44 253 GLU B C 1
ATOM 4682 O O . GLU B 1 253 ? -15.672 -6.473 -3.252 1 93.44 253 GLU B O 1
ATOM 4687 N N . LEU B 1 254 ? -13.586 -6.484 -4.078 1 88.75 254 LEU B N 1
ATOM 4688 C CA . LEU B 1 254 ? -13.992 -5.926 -5.363 1 88.75 254 LEU B CA 1
ATOM 4689 C C . LEU B 1 254 ? -14.578 -7.008 -6.262 1 88.75 254 LEU B C 1
ATOM 4691 O O . LEU B 1 254 ? -13.883 -7.945 -6.652 1 88.75 254 LEU B O 1
ATOM 4695 N N . ARG B 1 255 ? -15.891 -6.914 -6.535 1 88.31 255 ARG B N 1
ATOM 4696 C CA . ARG B 1 255 ? -16.594 -7.832 -7.422 1 88.31 255 ARG B CA 1
ATOM 4697 C C . ARG B 1 255 ? -17.406 -7.074 -8.469 1 88.31 255 ARG B C 1
ATOM 4699 O O . ARG B 1 255 ? -18.297 -6.305 -8.133 1 88.31 255 ARG B O 1
ATOM 4706 N N . ASP B 1 256 ? -17.031 -7.297 -9.688 1 86.44 256 ASP B N 1
ATOM 4707 C CA . ASP B 1 256 ? -17.734 -6.676 -10.805 1 86.44 256 ASP B CA 1
ATOM 4708 C C . ASP B 1 256 ? -17.734 -5.156 -10.672 1 86.44 256 ASP B C 1
ATOM 4710 O O . ASP B 1 256 ? -18.797 -4.523 -10.805 1 86.44 256 ASP B O 1
ATOM 4714 N N . GLY B 1 257 ? -16.656 -4.723 -10.25 1 80.94 257 GLY B N 1
ATOM 4715 C CA . GLY B 1 257 ? -16.469 -3.283 -10.227 1 80.94 257 GLY B CA 1
ATOM 4716 C C . GLY B 1 257 ? -17.016 -2.625 -8.977 1 80.94 257 GLY B C 1
ATOM 4717 O O . GLY B 1 257 ? -16.922 -1.406 -8.82 1 80.94 257 GLY B O 1
ATOM 4718 N N . LYS B 1 258 ? -17.594 -3.355 -8.125 1 86.12 258 LYS B N 1
ATOM 4719 C CA . LYS B 1 258 ? -18.172 -2.811 -6.895 1 86.12 258 LYS B CA 1
ATOM 4720 C C . LYS B 1 258 ? -17.578 -3.5 -5.664 1 86.12 258 LYS B C 1
ATOM 4722 O O . LYS B 1 258 ? -17.297 -4.695 -5.699 1 86.12 258 LYS B O 1
ATOM 4727 N N . TRP B 1 259 ? -17.406 -2.693 -4.688 1 87.69 259 TRP B N 1
ATOM 4728 C CA . TRP B 1 259 ? -16.969 -3.256 -3.416 1 87.69 259 TRP B CA 1
ATOM 4729 C C . TRP B 1 259 ? -18.125 -3.91 -2.674 1 87.69 259 TRP B C 1
ATOM 4731 O O . TRP B 1 259 ? -19.172 -3.291 -2.484 1 87.69 259 TRP B O 1
ATOM 4741 N N . ARG B 1 260 ? -17.984 -5.152 -2.383 1 92.81 260 ARG B N 1
ATOM 4742 C CA . ARG B 1 260 ? -18.984 -5.941 -1.683 1 92.81 260 ARG B CA 1
ATOM 4743 C C . ARG B 1 260 ? -18.422 -6.551 -0.406 1 92.81 260 ARG B C 1
ATOM 4745 O O . ARG B 1 260 ? -17.203 -6.746 -0.293 1 92.81 260 ARG B O 1
ATOM 4752 N N . PRO B 1 261 ? -19.328 -6.824 0.598 1 94.12 261 PRO B N 1
ATOM 4753 C CA . PRO B 1 261 ? -18.844 -7.461 1.821 1 94.12 261 PRO B CA 1
ATOM 4754 C C . PRO B 1 261 ? -18.125 -8.789 1.552 1 94.12 261 PRO B C 1
ATOM 4756 O O . PRO B 1 261 ? -18.609 -9.594 0.754 1 94.12 261 PRO B O 1
ATOM 4759 N N . PHE B 1 262 ? -16.969 -8.883 2.178 1 93.06 262 PHE B N 1
ATOM 4760 C CA . PHE B 1 262 ? -16.203 -10.125 2.08 1 93.06 262 PHE B CA 1
ATOM 4761 C C . PHE B 1 262 ? -16.828 -11.211 2.943 1 93.06 262 PHE B C 1
ATOM 4763 O O . PHE B 1 262 ? -17.328 -10.938 4.035 1 93.06 262 PHE B O 1
ATOM 4770 N N . ASP B 1 263 ? -16.859 -12.5 2.428 1 88.25 263 ASP B N 1
ATOM 4771 C CA . ASP B 1 263 ? -17.656 -13.492 3.143 1 88.25 263 ASP B CA 1
ATOM 4772 C C . ASP B 1 263 ? -16.844 -14.766 3.387 1 88.25 263 ASP B C 1
ATOM 4774 O O . ASP B 1 263 ? -17.391 -15.797 3.773 1 88.25 263 ASP B O 1
ATOM 4778 N N . GLN B 1 264 ? -15.594 -14.789 3.416 1 88.31 264 GLN B N 1
ATOM 4779 C CA . GLN B 1 264 ? -14.836 -16 3.715 1 88.31 264 GLN B CA 1
ATOM 4780 C C . GLN B 1 264 ? -14.805 -16.266 5.215 1 88.31 264 GLN B C 1
ATOM 4782 O O . GLN B 1 264 ? -14.82 -15.344 6.023 1 88.31 264 GLN B O 1
ATOM 4787 N N . LYS B 1 265 ? -14.703 -17.547 5.641 1 87.25 265 LYS B N 1
ATOM 4788 C CA . LYS B 1 265 ? -14.867 -17.938 7.039 1 87.25 265 LYS B CA 1
ATOM 4789 C C . LYS B 1 265 ? -13.516 -18.25 7.684 1 87.25 265 LYS B C 1
ATOM 4791 O O . LYS B 1 265 ? -13.461 -18.719 8.82 1 87.25 265 LYS B O 1
ATOM 4796 N N . ASP B 1 266 ? -12.484 -17.984 6.965 1 89.88 266 ASP B N 1
ATOM 4797 C CA . ASP B 1 266 ? -11.195 -18.422 7.48 1 89.88 266 ASP B CA 1
ATOM 4798 C C . ASP B 1 266 ? -10.328 -17.234 7.891 1 89.88 266 ASP B C 1
ATOM 4800 O O . ASP B 1 266 ? -9.102 -17.359 8 1 89.88 266 ASP B O 1
ATOM 4804 N N . VAL B 1 267 ? -10.984 -16.062 8.102 1 93.12 267 VAL B N 1
ATOM 4805 C CA . VAL B 1 267 ? -10.219 -14.906 8.547 1 93.12 267 VAL B CA 1
ATOM 4806 C C . VAL B 1 267 ? -9.867 -15.062 10.023 1 93.12 267 VAL B C 1
ATOM 4808 O O . VAL B 1 267 ? -10.734 -15.336 10.852 1 93.12 267 VAL B O 1
ATOM 4811 N N . GLN B 1 268 ? -8.57 -14.953 10.305 1 91.88 268 GLN B N 1
ATOM 4812 C CA . GLN B 1 268 ? -8.102 -15.164 11.672 1 91.88 268 GLN B CA 1
ATOM 4813 C C . GLN B 1 268 ? -7.543 -13.875 12.266 1 91.88 268 GLN B C 1
ATOM 4815 O O . GLN B 1 268 ? -7 -13.039 11.555 1 91.88 268 GLN B O 1
ATOM 4820 N N . LEU B 1 269 ? -7.785 -13.656 13.539 1 93.69 269 LEU B N 1
ATOM 4821 C CA . LEU B 1 269 ? -7.141 -12.617 14.336 1 93.69 269 LEU B CA 1
ATOM 4822 C C . LEU B 1 269 ? -6.047 -13.211 15.211 1 93.69 269 LEU B C 1
ATOM 4824 O O . LEU B 1 269 ? -6.238 -14.258 15.828 1 93.69 269 LEU B O 1
ATOM 4828 N N . GLU B 1 270 ? -4.902 -12.57 15.211 1 89.5 270 GLU B N 1
ATOM 4829 C CA . GLU B 1 270 ? -3.84 -12.891 16.156 1 89.5 270 GLU B CA 1
ATOM 4830 C C . GLU B 1 270 ? -3.559 -11.711 17.094 1 89.5 270 GLU B C 1
ATOM 4832 O O . GLU B 1 270 ? -3.48 -10.57 16.641 1 89.5 270 GLU B O 1
ATOM 4837 N N . PHE B 1 271 ? -3.629 -11.992 18.359 1 90.62 271 PHE B N 1
ATOM 4838 C CA . PHE B 1 271 ? -3.16 -11.039 19.344 1 90.62 271 PHE B CA 1
ATOM 4839 C C . PHE B 1 271 ? -1.764 -11.398 19.844 1 90.62 271 PHE B C 1
ATOM 4841 O O . PHE B 1 271 ? -1.586 -12.398 20.531 1 90.62 271 PHE B O 1
ATOM 4848 N N . VAL B 1 272 ? -0.772 -10.555 19.422 1 85.94 272 VAL B N 1
ATOM 4849 C CA . VAL B 1 272 ? 0.619 -10.969 19.578 1 85.94 272 VAL B CA 1
ATOM 4850 C C . VAL B 1 272 ? 1.374 -9.953 20.422 1 85.94 272 VAL B C 1
ATOM 4852 O O . VAL B 1 272 ? 1.145 -8.742 20.312 1 85.94 272 VAL B O 1
ATOM 4855 N N . ARG B 1 273 ? 2.078 -10.5 21.344 1 82.81 273 ARG B N 1
ATOM 4856 C CA . ARG B 1 273 ? 2.961 -9.641 22.125 1 82.81 273 ARG B CA 1
ATOM 4857 C C . ARG B 1 273 ? 4.234 -9.32 21.344 1 82.81 273 ARG B C 1
ATOM 4859 O O . ARG B 1 273 ? 4.809 -10.195 20.703 1 82.81 273 ARG B O 1
ATOM 4866 N N . ILE B 1 274 ? 4.488 -8.047 21.312 1 73.88 274 ILE B N 1
ATOM 4867 C CA . ILE B 1 274 ? 5.715 -7.59 20.656 1 73.88 274 ILE B CA 1
ATOM 4868 C C . ILE B 1 274 ? 6.781 -7.316 21.719 1 73.88 274 ILE B C 1
ATOM 4870 O O . ILE B 1 274 ? 6.598 -6.457 22.594 1 73.88 274 ILE B O 1
ATOM 4874 N N . ASP B 1 275 ? 7.688 -8.211 21.812 1 74.38 275 ASP B N 1
ATOM 4875 C CA . ASP B 1 275 ? 8.805 -7.984 22.719 1 74.38 275 ASP B CA 1
ATOM 4876 C C . ASP B 1 275 ? 10.07 -7.613 21.953 1 74.38 275 ASP B C 1
ATOM 4878 O O . ASP B 1 275 ? 10.609 -8.43 21.203 1 74.38 275 ASP B O 1
ATOM 4882 N N . PRO B 1 276 ? 10.344 -6.234 21.969 1 74.62 276 PRO B N 1
ATOM 4883 C CA . PRO B 1 276 ? 11.578 -5.871 21.281 1 74.62 276 PRO B CA 1
ATOM 4884 C C . PRO B 1 276 ? 12.828 -6.414 21.969 1 74.62 276 PRO B C 1
ATOM 4886 O O . PRO B 1 276 ? 13.016 -6.188 23.172 1 74.62 276 PRO B O 1
ATOM 4889 N N . PHE B 1 277 ? 13.469 -7.336 21.359 1 79 277 PHE B N 1
ATOM 4890 C CA . PHE B 1 277 ? 14.703 -7.863 21.938 1 79 277 PHE B CA 1
ATOM 4891 C C . PHE B 1 277 ? 15.898 -7 21.547 1 79 277 PHE B C 1
ATOM 4893 O O . PHE B 1 277 ? 16.797 -6.773 22.344 1 79 277 PHE B O 1
ATOM 4900 N N . VAL B 1 278 ? 15.852 -6.52 20.281 1 86.31 278 VAL B N 1
ATOM 4901 C CA . VAL B 1 278 ? 16.938 -5.684 19.781 1 86.31 278 VAL B CA 1
ATOM 4902 C C . VAL B 1 278 ? 16.344 -4.434 19.109 1 86.31 278 VAL B C 1
ATOM 4904 O O . VAL B 1 278 ? 15.352 -4.516 18.391 1 86.31 278 VAL B O 1
ATOM 4907 N N . ARG B 1 279 ? 16.766 -3.24 19.562 1 90.12 279 ARG B N 1
ATOM 4908 C CA . ARG B 1 279 ? 16.516 -1.973 18.891 1 90.12 279 ARG B CA 1
ATOM 4909 C C . ARG B 1 279 ? 17.828 -1.251 18.594 1 90.12 279 ARG B C 1
ATOM 4911 O O . ARG B 1 279 ? 18.609 -0.979 19.5 1 90.12 279 ARG B O 1
ATOM 4918 N N . THR B 1 280 ? 18.078 -1.06 17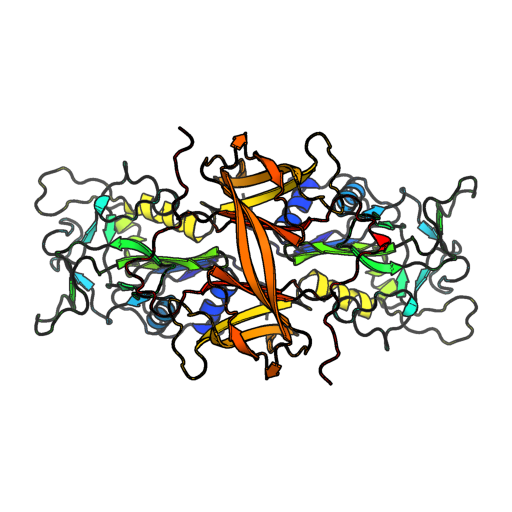.328 1 92.69 280 THR B N 1
ATOM 4919 C CA . THR B 1 280 ? 19.344 -0.427 16.969 1 92.69 280 THR B CA 1
ATOM 4920 C C . THR B 1 280 ? 19.156 0.552 15.82 1 92.69 280 THR B C 1
ATOM 4922 O O . THR B 1 280 ? 18.297 0.338 14.953 1 92.69 280 THR B O 1
ATOM 4925 N N . THR B 1 281 ? 19.875 1.69 15.852 1 93.62 281 THR B N 1
ATOM 4926 C CA . THR B 1 281 ? 19.875 2.635 14.734 1 93.62 281 THR B CA 1
ATOM 4927 C C . THR B 1 281 ? 20.734 2.107 13.586 1 93.62 281 THR B C 1
ATOM 4929 O O . THR B 1 281 ? 21.859 1.654 13.805 1 93.62 281 THR B O 1
ATOM 4932 N N . LEU B 1 282 ? 20.172 2.139 12.422 1 95.06 282 LEU B N 1
ATOM 4933 C CA . LEU B 1 282 ? 20.875 1.611 11.258 1 95.06 282 LEU B CA 1
ATOM 4934 C C . LEU B 1 282 ? 21.891 2.615 10.734 1 95.06 282 LEU B C 1
ATOM 4936 O O . LEU B 1 282 ? 21.672 3.826 10.812 1 95.06 282 LEU B O 1
ATOM 4940 N N . SER B 1 283 ? 23.016 2.107 10.305 1 94.69 283 SER B N 1
ATOM 4941 C CA . SER B 1 283 ? 24.031 2.947 9.688 1 94.69 283 SER B CA 1
ATOM 4942 C C . SER B 1 283 ? 23.703 3.232 8.227 1 94.69 283 SER B C 1
ATOM 4944 O O . SER B 1 283 ? 23.531 2.307 7.43 1 94.69 283 SER B O 1
ATOM 4946 N N . ALA B 1 284 ? 23.672 4.516 7.938 1 93.25 284 ALA B N 1
ATOM 4947 C CA . ALA B 1 284 ? 23.266 4.938 6.602 1 93.25 284 ALA B CA 1
ATOM 4948 C C . ALA B 1 284 ? 24.484 5.145 5.695 1 93.25 284 ALA B C 1
ATOM 4950 O O . ALA B 1 284 ? 25.453 5.789 6.09 1 93.25 284 ALA B O 1
ATOM 4951 N N . LYS B 1 285 ? 24.516 4.469 4.508 1 93.06 285 LYS B N 1
ATOM 4952 C CA . LYS B 1 285 ? 25.5 4.695 3.451 1 93.06 285 LYS B CA 1
ATOM 4953 C C . LYS B 1 285 ? 24.844 4.699 2.076 1 93.06 285 LYS B C 1
ATOM 4955 O O . LYS B 1 285 ? 24.547 3.637 1.515 1 93.06 285 LYS B O 1
ATOM 4960 N N . ASN B 1 286 ? 24.672 5.883 1.438 1 92.06 286 ASN B N 1
ATOM 4961 C CA . ASN B 1 286 ? 24.109 6.039 0.099 1 92.06 286 ASN B CA 1
ATOM 4962 C C . ASN B 1 286 ? 22.781 5.32 -0.036 1 92.06 286 ASN B C 1
ATOM 4964 O O . ASN B 1 286 ? 22.578 4.527 -0.958 1 92.06 286 ASN B O 1
ATOM 4968 N N . GLY B 1 287 ? 21.906 5.457 0.904 1 92.94 287 GLY B N 1
ATOM 4969 C CA . GLY B 1 287 ? 20.562 4.898 0.841 1 92.94 287 GLY B CA 1
ATOM 4970 C C . GLY B 1 287 ? 20.469 3.502 1.429 1 92.94 287 GLY B C 1
ATOM 4971 O O . GLY B 1 287 ? 19.375 2.963 1.593 1 92.94 287 GLY B O 1
ATOM 4972 N N . ARG B 1 288 ? 21.609 2.928 1.663 1 94.69 288 ARG B N 1
ATOM 4973 C CA . ARG B 1 288 ? 21.641 1.608 2.285 1 94.69 288 ARG B CA 1
ATOM 4974 C C . ARG B 1 288 ? 21.828 1.721 3.795 1 94.69 288 ARG B C 1
ATOM 4976 O O . ARG B 1 288 ? 22.797 2.318 4.27 1 94.69 288 ARG B O 1
ATOM 4983 N N . PHE B 1 289 ? 20.875 1.199 4.523 1 95.69 289 PHE B N 1
ATOM 4984 C CA . PHE B 1 289 ? 20.891 1.188 5.984 1 95.69 289 PHE B CA 1
ATOM 4985 C C . PHE B 1 289 ? 21.172 -0.214 6.512 1 95.69 289 PHE B C 1
ATOM 4987 O O . PHE B 1 289 ? 20.438 -1.158 6.207 1 95.69 289 PHE B O 1
ATOM 4994 N N . SER B 1 290 ? 22.234 -0.3 7.289 1 95.69 290 SER B N 1
ATOM 4995 C CA . SER B 1 290 ? 22.625 -1.652 7.672 1 95.69 290 SER B CA 1
ATOM 4996 C C . SER B 1 290 ? 23.094 -1.701 9.117 1 95.69 290 SER B C 1
ATOM 4998 O O . SER B 1 290 ? 23.391 -0.664 9.719 1 95.69 290 SER B O 1
ATOM 5000 N N . THR B 1 291 ? 23 -2.869 9.68 1 95.88 291 THR B N 1
ATOM 5001 C CA . THR B 1 291 ? 23.516 -3.141 11.016 1 95.88 291 THR B CA 1
ATOM 5002 C C . THR B 1 291 ? 23.891 -4.609 11.156 1 95.88 291 THR B C 1
ATOM 5004 O O . THR B 1 291 ? 23.609 -5.422 10.273 1 95.88 291 THR B O 1
ATOM 5007 N N . ARG B 1 292 ? 24.734 -4.902 12.133 1 94.94 292 ARG B N 1
ATOM 5008 C CA . ARG B 1 292 ? 25.094 -6.254 12.547 1 94.94 292 ARG B CA 1
ATOM 5009 C C . ARG B 1 292 ? 24.828 -6.457 14.031 1 94.94 292 ARG B C 1
ATOM 5011 O O . ARG B 1 292 ? 25.141 -5.594 14.852 1 94.94 292 ARG B O 1
ATOM 5018 N N . PHE B 1 293 ? 24.125 -7.57 14.375 1 94.5 293 PHE B N 1
ATOM 5019 C CA . PHE B 1 293 ? 23.844 -7.812 15.781 1 94.5 293 PHE B CA 1
ATOM 5020 C C . PHE B 1 293 ? 23.656 -9.305 16.047 1 94.5 293 PHE B C 1
ATOM 5022 O O . PHE B 1 293 ? 23.547 -10.094 15.117 1 94.5 293 PHE B O 1
ATOM 5029 N N . LYS B 1 294 ? 23.656 -9.609 17.328 1 93.25 294 LYS B N 1
ATOM 5030 C CA . LYS B 1 294 ? 23.469 -10.992 17.75 1 93.25 294 LYS B CA 1
ATOM 5031 C C . LYS B 1 294 ? 22 -11.266 18.062 1 93.25 294 LYS B C 1
ATOM 5033 O O . LYS B 1 294 ? 21.344 -10.484 18.734 1 93.25 294 LYS B O 1
ATOM 5038 N N . LEU B 1 295 ? 21.516 -12.383 17.5 1 92.12 295 LEU B N 1
ATOM 5039 C CA . LEU B 1 295 ? 20.125 -12.773 17.75 1 92.12 295 LEU B CA 1
ATOM 5040 C C . LEU B 1 295 ? 19.938 -13.172 19.203 1 92.12 295 LEU B C 1
ATOM 5042 O O . LEU B 1 295 ? 20.891 -13.594 19.875 1 92.12 295 LEU B O 1
ATOM 5046 N N . PRO B 1 296 ? 18.734 -13.008 19.734 1 89.19 296 PRO B N 1
ATOM 5047 C CA . PRO B 1 296 ? 18.438 -13.344 21.125 1 89.19 296 PRO B CA 1
ATOM 5048 C C . PRO B 1 296 ? 18.609 -14.836 21.422 1 89.19 296 PRO B C 1
ATOM 5050 O O . PRO B 1 296 ? 18.625 -15.656 20.5 1 89.19 296 PRO B O 1
ATOM 5053 N N . ASP B 1 297 ? 18.734 -15.133 22.719 1 87.88 297 ASP B N 1
ATOM 5054 C CA . ASP B 1 297 ? 18.953 -16.5 23.141 1 87.88 297 ASP B CA 1
ATOM 5055 C C . ASP B 1 297 ? 17.625 -17.234 23.391 1 87.88 297 ASP B C 1
ATOM 5057 O O . ASP B 1 297 ? 17.578 -18.188 24.156 1 87.88 297 ASP B O 1
ATOM 5061 N N . VAL B 1 298 ? 16.625 -16.734 22.906 1 82.75 298 VAL B N 1
ATOM 5062 C CA . VAL B 1 298 ? 15.305 -17.344 23.031 1 82.75 298 VAL B CA 1
ATOM 5063 C C . VAL B 1 298 ? 14.773 -17.703 21.641 1 82.75 298 VAL B C 1
ATOM 5065 O O . VAL B 1 298 ? 14.781 -16.891 20.734 1 82.75 298 VAL B O 1
ATOM 5068 N N . TYR B 1 299 ? 14.391 -18.984 21.516 1 82.81 299 TYR B N 1
ATOM 5069 C CA . TYR B 1 299 ? 13.859 -19.406 20.219 1 82.81 299 TYR B CA 1
ATOM 5070 C C . TYR B 1 299 ? 12.414 -18.938 20.047 1 82.81 299 TYR B C 1
ATOM 5072 O O . TYR B 1 299 ? 11.75 -18.594 21.016 1 82.81 299 TYR B O 1
ATOM 5080 N N . GLY B 1 300 ? 11.953 -18.828 18.828 1 81.44 300 GLY B N 1
ATOM 5081 C CA . GLY B 1 300 ? 10.617 -18.375 18.5 1 81.44 300 GLY B CA 1
ATOM 5082 C C . GLY B 1 300 ? 10.531 -17.672 17.156 1 81.44 300 GLY B C 1
ATOM 5083 O O . GLY B 1 300 ? 11.469 -17.75 16.344 1 81.44 300 GLY B O 1
ATOM 5084 N N . VAL B 1 301 ? 9.344 -17.172 16.922 1 81.88 301 VAL B N 1
ATOM 5085 C CA . VAL B 1 301 ? 9.125 -16.422 15.688 1 81.88 301 VAL B CA 1
ATOM 5086 C C . VAL B 1 301 ? 9.453 -14.945 15.93 1 81.88 301 VAL B C 1
ATOM 5088 O O . VAL B 1 301 ? 8.984 -14.352 16.906 1 81.88 301 VAL B O 1
ATOM 5091 N N . TYR B 1 302 ? 10.32 -14.461 15.078 1 86.25 302 TYR B N 1
ATOM 5092 C CA . TYR B 1 302 ? 10.75 -13.07 15.203 1 86.25 302 TYR B CA 1
ATOM 5093 C C . TYR B 1 302 ? 10.484 -12.297 13.914 1 86.25 302 TYR B C 1
ATOM 5095 O O . TYR B 1 302 ? 10.211 -12.891 12.875 1 86.25 302 TYR B O 1
ATOM 5103 N N . LYS B 1 303 ? 10.531 -11.008 14.062 1 85.81 303 LYS B N 1
ATOM 5104 C CA . LYS B 1 303 ? 10.43 -10.125 12.898 1 85.81 303 LYS B CA 1
ATOM 5105 C C . LYS B 1 303 ? 11.539 -9.07 12.914 1 85.81 303 LYS B C 1
ATOM 5107 O O . LYS B 1 303 ? 11.867 -8.523 13.969 1 85.81 303 LYS B O 1
ATOM 5112 N N . PHE B 1 304 ? 12.234 -8.93 11.711 1 89.88 304 PHE B N 1
ATOM 5113 C CA . PHE B 1 304 ? 12.914 -7.672 11.438 1 89.88 304 PHE B CA 1
ATOM 5114 C C . PHE B 1 304 ? 11.914 -6.57 11.117 1 89.88 304 PHE B C 1
ATOM 5116 O O . PHE B 1 304 ? 11.125 -6.703 10.18 1 89.88 304 PHE B O 1
ATOM 5123 N N . LEU B 1 305 ? 11.953 -5.527 11.938 1 88.94 305 LEU B N 1
ATOM 5124 C CA . LEU B 1 305 ? 10.93 -4.496 11.773 1 88.94 305 LEU B CA 1
ATOM 5125 C C . LEU B 1 305 ? 11.57 -3.123 11.586 1 88.94 305 LEU B C 1
ATOM 5127 O O . LEU B 1 305 ? 12.391 -2.701 12.406 1 88.94 305 LEU B O 1
ATOM 5131 N N . VAL B 1 306 ? 11.312 -2.498 10.445 1 89.69 306 VAL B N 1
ATOM 5132 C CA . VAL B 1 306 ? 11.609 -1.085 10.234 1 89.69 306 VAL B CA 1
ATOM 5133 C C . VAL B 1 306 ? 10.305 -0.298 10.109 1 89.69 306 VAL B C 1
ATOM 5135 O O . VAL B 1 306 ? 9.539 -0.506 9.164 1 89.69 306 VAL B O 1
ATOM 5138 N N . ASP B 1 307 ? 10.016 0.462 11.102 1 86.56 307 ASP B N 1
ATOM 5139 C CA . ASP B 1 307 ? 8.844 1.322 11.172 1 86.56 307 ASP B CA 1
ATOM 5140 C C . ASP B 1 307 ? 9.242 2.795 11.25 1 86.56 307 ASP B C 1
ATOM 5142 O O . ASP B 1 307 ? 9.398 3.346 12.336 1 86.56 307 ASP B O 1
ATOM 5146 N N . TYR B 1 308 ? 9.391 3.391 10.047 1 88.69 308 TYR B N 1
ATOM 5147 C CA . TYR B 1 308 ? 9.875 4.766 10 1 88.69 308 TYR B CA 1
ATOM 5148 C C . TYR B 1 308 ? 8.734 5.742 9.766 1 88.69 308 TYR B C 1
ATOM 5150 O O . TYR B 1 308 ? 8.094 5.727 8.711 1 88.69 308 TYR B O 1
ATOM 5158 N N . ARG B 1 309 ? 8.477 6.562 10.781 1 83.62 309 ARG B N 1
ATOM 5159 C CA . ARG B 1 309 ? 7.449 7.598 10.727 1 83.62 309 ARG B CA 1
ATOM 5160 C C . ARG B 1 309 ? 8.031 8.969 11.062 1 83.62 309 ARG B C 1
ATOM 5162 O O . ARG B 1 309 ? 8.586 9.164 12.148 1 83.62 309 ARG B O 1
ATOM 5169 N N . ARG B 1 310 ? 8.031 9.75 10.109 1 86.19 310 ARG B N 1
ATOM 5170 C CA . ARG B 1 310 ? 8.453 11.133 10.305 1 86.19 310 ARG B CA 1
ATOM 5171 C C . ARG B 1 310 ? 7.52 12.102 9.586 1 86.19 310 ARG B C 1
ATOM 5173 O O . ARG B 1 310 ? 7.023 11.797 8.5 1 86.19 310 ARG B O 1
ATOM 5180 N N . VAL B 1 311 ? 7.266 13.203 10.211 1 86 311 VAL B N 1
ATOM 5181 C CA . VAL B 1 311 ? 6.367 14.203 9.641 1 86 311 VAL B CA 1
ATOM 5182 C C . VAL B 1 311 ? 6.848 14.586 8.242 1 86 311 VAL B C 1
ATOM 5184 O O . VAL B 1 311 ? 8.031 14.883 8.047 1 86 311 VAL B O 1
ATOM 5187 N N . GLY B 1 312 ? 5.938 14.539 7.32 1 88.56 312 GLY B N 1
ATOM 5188 C CA . GLY B 1 312 ? 6.242 14.945 5.957 1 88.56 312 GLY B CA 1
ATOM 5189 C C . GLY B 1 312 ? 6.586 13.781 5.047 1 88.56 312 GLY B C 1
ATOM 5190 O O . GLY B 1 312 ? 6.457 13.883 3.824 1 88.56 312 GLY B O 1
ATOM 5191 N N . TYR B 1 313 ? 7.109 12.719 5.613 1 89.31 313 TYR B N 1
ATOM 5192 C CA . TYR B 1 313 ? 7.434 11.531 4.828 1 89.31 313 TYR B CA 1
ATOM 5193 C C . TYR B 1 313 ? 6.285 10.531 4.852 1 89.31 313 TYR B C 1
ATOM 5195 O O . TYR B 1 313 ? 5.492 10.508 5.797 1 89.31 313 TYR B O 1
ATOM 5203 N N . THR B 1 314 ? 6.211 9.797 3.764 1 88.88 314 THR B N 1
ATOM 5204 C CA . THR B 1 314 ? 5.336 8.625 3.818 1 88.88 314 THR B CA 1
ATOM 5205 C C . THR B 1 314 ? 5.844 7.617 4.84 1 88.88 314 THR B C 1
ATOM 5207 O O . THR B 1 314 ? 7.047 7.52 5.078 1 88.88 314 THR B O 1
ATOM 5210 N N . HIS B 1 315 ? 4.859 7.008 5.457 1 84.88 315 HIS B N 1
ATOM 5211 C CA . HIS B 1 315 ? 5.184 5.938 6.391 1 84.88 315 HIS B CA 1
ATOM 5212 C C . HIS B 1 315 ? 5.875 4.777 5.684 1 84.88 315 HIS B C 1
ATOM 5214 O O . HIS B 1 315 ? 5.363 4.254 4.691 1 84.88 315 HIS B O 1
ATOM 5220 N N . LEU B 1 316 ? 7.098 4.512 6.137 1 87.38 316 LEU B N 1
ATOM 5221 C CA . LEU B 1 316 ? 7.836 3.361 5.629 1 87.38 316 LEU B CA 1
ATOM 5222 C C . LEU B 1 316 ? 7.793 2.207 6.621 1 87.38 316 LEU B C 1
ATOM 5224 O O . LEU B 1 316 ? 8.211 2.357 7.773 1 87.38 316 LEU B O 1
ATOM 5228 N N . TYR B 1 317 ? 7.223 1.123 6.223 1 81.94 317 TYR B N 1
ATOM 5229 C CA . TYR B 1 317 ? 7.016 -0.045 7.07 1 81.94 317 TYR B CA 1
ATOM 5230 C C . TYR B 1 317 ? 7.465 -1.318 6.367 1 81.94 317 TYR B C 1
ATOM 5232 O O . TYR B 1 317 ? 6.965 -1.652 5.293 1 81.94 317 TYR B O 1
ATOM 5240 N N . ASP B 1 318 ? 8.5 -1.921 6.93 1 86.19 318 ASP B N 1
ATOM 5241 C CA . ASP B 1 318 ? 8.984 -3.186 6.387 1 86.19 318 ASP B CA 1
ATOM 5242 C C . ASP B 1 318 ? 9.133 -4.234 7.484 1 86.19 318 ASP B C 1
ATOM 5244 O O . ASP B 1 318 ? 9.68 -3.953 8.555 1 86.19 318 ASP B O 1
ATOM 5248 N N . VAL B 1 319 ? 8.539 -5.363 7.262 1 83 319 VAL B N 1
ATOM 5249 C CA . VAL B 1 319 ? 8.57 -6.453 8.234 1 83 319 VAL B CA 1
ATOM 5250 C C . VAL B 1 319 ? 9.039 -7.734 7.551 1 83 319 VAL B C 1
ATOM 5252 O O . VAL B 1 319 ? 8.555 -8.094 6.477 1 83 319 VAL B O 1
ATOM 5255 N N . GLN B 1 320 ? 10.133 -8.32 8.062 1 82.5 320 GLN B N 1
ATOM 5256 C CA . GLN B 1 320 ? 10.594 -9.633 7.641 1 82.5 320 GLN B CA 1
ATOM 5257 C C . GLN B 1 320 ? 10.5 -10.641 8.789 1 82.5 320 GLN B C 1
ATOM 5259 O O . GLN B 1 320 ? 11.172 -10.492 9.812 1 82.5 320 GLN B O 1
ATOM 5264 N N . GLN B 1 321 ? 9.617 -11.594 8.602 1 79.88 321 GLN B N 1
ATOM 5265 C CA . GLN B 1 321 ? 9.438 -12.602 9.633 1 79.88 321 GLN B CA 1
ATOM 5266 C C . GLN B 1 321 ? 10.492 -13.695 9.523 1 79.88 321 GLN B C 1
ATOM 5268 O O . GLN B 1 321 ? 10.82 -14.141 8.422 1 79.88 321 GLN B O 1
ATOM 5273 N N . VAL B 1 322 ? 11.07 -14.062 10.617 1 83.19 322 VAL B N 1
ATOM 5274 C CA . VAL B 1 322 ? 12.055 -15.141 10.656 1 83.19 322 VAL B CA 1
ATOM 5275 C C . VAL B 1 322 ? 11.773 -16.062 11.836 1 83.19 322 VAL B C 1
ATOM 5277 O O . VAL B 1 322 ? 11.172 -15.648 12.828 1 83.19 322 VAL B O 1
ATOM 5280 N N . GLN B 1 323 ? 12.219 -17.281 11.688 1 83.38 323 GLN B N 1
ATOM 5281 C CA . GLN B 1 323 ? 12.133 -18.25 12.766 1 83.38 323 GLN B CA 1
ATOM 5282 C C . GLN B 1 323 ? 13.508 -18.516 13.375 1 83.38 323 GLN B C 1
ATOM 5284 O O . GLN B 1 323 ? 14.484 -18.734 12.656 1 83.38 323 GLN B O 1
ATOM 5289 N N . LEU B 1 324 ? 13.531 -18.359 14.688 1 86.44 324 LEU B N 1
ATOM 5290 C CA . LEU B 1 324 ? 14.742 -18.719 15.414 1 86.44 324 LEU B CA 1
ATOM 5291 C C . LEU B 1 324 ? 14.586 -20.109 16.047 1 86.44 324 LEU B C 1
ATOM 5293 O O . LEU B 1 324 ? 13.602 -20.359 16.75 1 86.44 324 LEU B O 1
ATOM 5297 N N . HIS B 1 325 ? 15.586 -20.969 15.781 1 87.25 325 HIS B N 1
ATOM 5298 C CA . HIS B 1 325 ? 15.578 -22.328 16.328 1 87.25 325 HIS B CA 1
ATOM 5299 C C . HIS B 1 325 ? 16.719 -22.531 17.312 1 87.25 325 HIS B C 1
ATOM 5301 O O . HIS B 1 325 ? 17.688 -21.766 17.312 1 87.25 325 HIS B O 1
ATOM 5307 N N . LYS B 1 326 ? 16.578 -23.547 18.234 1 84.94 326 LYS B N 1
ATOM 5308 C CA . LYS B 1 326 ? 17.672 -23.938 19.1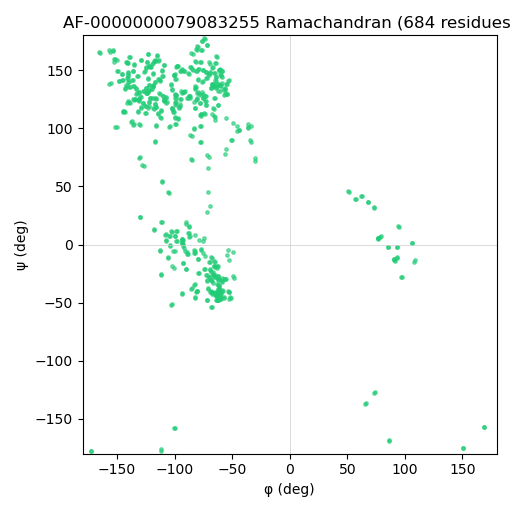25 1 84.94 326 LYS B CA 1
ATOM 5309 C C . LYS B 1 326 ? 18.797 -24.609 18.359 1 84.94 326 LYS B C 1
ATOM 5311 O O . LYS B 1 326 ? 18.578 -25.172 17.281 1 84.94 326 LYS B O 1
ATOM 5316 N N . PRO B 1 327 ? 19.953 -24.531 18.938 1 79.06 327 PRO B N 1
ATOM 5317 C CA . PRO B 1 327 ? 21.031 -25.25 18.266 1 79.06 327 PRO B CA 1
ATOM 5318 C C . PRO B 1 327 ? 20.719 -26.734 18.062 1 79.06 327 PRO B C 1
ATOM 5320 O O . PRO B 1 327 ? 20.188 -27.391 18.969 1 79.06 327 PRO B O 1
ATOM 5323 N N . GLY B 1 328 ? 20.953 -27.344 16.891 1 69.81 328 GLY B N 1
ATOM 5324 C CA . GLY B 1 328 ? 20.75 -28.766 16.594 1 69.81 328 GLY B CA 1
ATOM 5325 C C . GLY B 1 328 ? 19.375 -29.047 16 1 69.81 328 GLY B C 1
ATOM 5326 O O . GLY B 1 328 ? 18.984 -30.219 15.898 1 69.81 328 GLY B O 1
ATOM 5327 N N . PHE B 1 329 ? 18.641 -28.078 15.898 1 60.78 329 PHE B N 1
ATOM 5328 C CA . PHE B 1 329 ? 17.312 -28.25 15.328 1 60.78 329 PHE B CA 1
ATOM 5329 C C . PHE B 1 329 ? 17.391 -28.672 13.867 1 60.78 329 PHE B C 1
ATOM 5331 O O . PHE B 1 329 ? 18.188 -28.109 13.102 1 60.78 329 PHE B O 1
ATOM 5338 N N . SER B 1 330 ? 17.047 -29.938 13.469 1 56 330 SER B N 1
ATOM 5339 C CA . SER B 1 330 ? 16.891 -30.375 12.086 1 56 330 SER B CA 1
ATOM 5340 C C . SER B 1 330 ? 15.508 -30.016 11.555 1 56 330 SER B C 1
ATOM 5342 O O . SER B 1 330 ? 14.5 -30.219 12.234 1 56 330 SER B O 1
ATOM 5344 N N . PRO B 1 331 ? 15.422 -29.266 10.469 1 52.12 331 PRO B N 1
ATOM 5345 C CA . PRO B 1 331 ? 14.156 -28.797 9.898 1 52.12 331 PRO B CA 1
ATOM 5346 C C . PRO B 1 331 ? 13.125 -29.922 9.766 1 52.12 331 PRO B C 1
ATOM 5348 O O . PRO B 1 331 ? 11.938 -29.656 9.578 1 52.12 331 PRO B O 1
ATOM 5351 N N . GLY B 1 332 ? 13.445 -31.281 9.57 1 41.72 332 GLY B N 1
ATOM 5352 C CA . GLY B 1 332 ? 12.438 -32.312 9.484 1 41.72 332 GLY B CA 1
ATOM 5353 C C . GLY B 1 332 ? 11.461 -32.312 10.648 1 41.72 332 GLY B C 1
ATOM 5354 O O . GLY B 1 332 ? 10.383 -32.906 10.562 1 41.72 332 GLY B O 1
ATOM 5355 N N . GLU B 1 333 ? 11.984 -32.094 11.828 1 34.75 333 GLU B N 1
ATOM 5356 C CA . GLU B 1 333 ? 11.125 -32.219 13.008 1 34.75 333 GLU B CA 1
ATOM 5357 C C . GLU B 1 333 ? 10.312 -30.953 13.242 1 34.75 333 GLU B C 1
ATOM 5359 O O . GLU B 1 333 ? 9.75 -30.766 14.32 1 34.75 333 GLU B O 1
ATOM 5364 N N . ALA B 1 334 ? 10.344 -30.156 12.445 1 36.28 334 ALA B N 1
ATOM 5365 C CA . ALA B 1 334 ? 9.594 -28.906 12.625 1 36.28 334 ALA B CA 1
ATOM 5366 C C . ALA B 1 334 ? 8.117 -29.188 12.859 1 36.28 334 ALA B C 1
ATOM 5368 O O . ALA B 1 334 ? 7.41 -29.641 11.953 1 36.28 334 ALA B O 1
ATOM 5369 N N . GLN B 1 335 ? 7.777 -29.609 14.109 1 29.44 335 GLN B N 1
ATOM 5370 C CA . GLN B 1 335 ? 6.375 -29.703 14.5 1 29.44 335 GLN B CA 1
ATOM 5371 C C . GLN B 1 335 ? 5.66 -28.375 14.289 1 29.44 335 GLN B C 1
ATOM 5373 O O . GLN B 1 335 ? 6.195 -27.312 14.609 1 29.44 335 GLN B O 1
ATOM 5378 N N . GLN B 1 336 ? 4.863 -28.344 13.367 1 30.28 336 GLN B N 1
ATOM 5379 C CA . GLN B 1 336 ? 3.873 -27.281 13.234 1 30.28 336 GLN B CA 1
ATOM 5380 C C . GLN B 1 336 ? 3.342 -26.844 14.594 1 30.28 336 GLN B C 1
ATOM 5382 O O . GLN B 1 336 ? 3.039 -27.688 15.445 1 30.28 336 GLN B O 1
ATOM 5387 N N . PRO B 1 337 ? 3.635 -25.844 15.18 1 30.86 337 PRO B N 1
ATOM 5388 C CA . PRO B 1 337 ? 2.912 -25.641 16.438 1 30.86 337 PRO B CA 1
ATOM 5389 C C . PRO B 1 337 ? 1.476 -26.156 16.391 1 30.86 337 PRO B C 1
ATOM 5391 O O . PRO B 1 337 ? 0.729 -25.828 15.461 1 30.86 337 PRO B O 1
ATOM 5394 N N . GLY B 1 338 ? 1.271 -27.422 16.75 1 24.84 338 GLY B N 1
ATOM 5395 C CA . GLY B 1 338 ? -0.033 -28.016 17 1 24.84 338 GLY B CA 1
ATOM 5396 C C . GLY B 1 338 ? -0.93 -27.141 17.859 1 24.84 338 GLY B C 1
ATOM 5397 O O . GLY B 1 338 ? -0.539 -26.734 18.969 1 24.84 338 GLY B O 1
ATOM 5398 N N . VAL B 1 339 ? -1.867 -26.438 17.359 1 26.75 339 VAL B N 1
ATOM 5399 C CA . VAL B 1 339 ? -3.074 -26.172 18.141 1 26.75 339 VAL B CA 1
ATOM 5400 C C . VAL B 1 339 ? -3.631 -27.484 18.688 1 26.75 339 VAL B C 1
ATOM 5402 O O . VAL B 1 339 ? -3.85 -28.438 17.938 1 26.75 339 VAL B O 1
ATOM 5405 N N . ASP B 1 340 ? -3.209 -27.875 19.859 1 22.89 340 ASP B N 1
ATOM 5406 C CA . ASP B 1 340 ? -3.998 -28.859 20.578 1 22.89 340 ASP B CA 1
ATOM 5407 C C . ASP B 1 340 ? -5.492 -28.656 20.359 1 22.89 340 ASP B C 1
ATOM 5409 O O . ASP B 1 340 ? -6.023 -27.578 20.641 1 22.89 340 ASP B O 1
ATOM 5413 N N . GLN B 1 341 ? -6.125 -29.406 19.531 1 19.94 341 GLN B N 1
ATOM 5414 C CA . GLN B 1 341 ? -7.531 -29.734 19.328 1 19.94 341 GLN B CA 1
ATOM 5415 C C . GLN B 1 341 ? -8.172 -30.234 20.625 1 19.94 341 GLN B C 1
ATOM 5417 O O . GLN B 1 341 ? -9.336 -30.625 20.641 1 19.94 341 GLN B O 1
ATOM 5422 N N . THR B 1 342 ? -7.605 -30.469 21.781 1 21.19 342 THR B N 1
ATOM 5423 C CA . THR B 1 342 ? -8.422 -31.219 22.734 1 21.19 342 THR B CA 1
ATOM 5424 C C . THR B 1 342 ? -9.531 -30.344 23.297 1 21.19 342 THR B C 1
ATOM 5426 O O . THR B 1 342 ? -10.367 -30.812 24.078 1 21.19 342 THR B O 1
ATOM 5429 N N . GLY B 1 343 ? -9.859 -29.203 23.297 1 18.36 343 GLY B N 1
ATOM 5430 C CA . GLY B 1 343 ? -11.117 -29.078 24.016 1 18.36 343 GLY B CA 1
ATOM 5431 C C . GLY B 1 343 ? -12.297 -29.703 23.281 1 18.36 343 GLY B C 1
ATOM 5432 O O . GLY B 1 343 ? -13.43 -29.625 23.75 1 18.36 343 GLY B O 1
ATOM 5433 N N . LEU B 1 344 ? -12.578 -30.797 22.406 1 16.84 344 LEU B N 1
ATOM 5434 C CA . LEU B 1 344 ? -13.492 -31.812 22.906 1 16.84 344 LEU B CA 1
ATOM 5435 C C . LEU B 1 344 ? -12.734 -32.906 23.641 1 16.84 344 LEU B C 1
ATOM 5437 O O . LEU B 1 344 ? -11.641 -33.312 23.219 1 16.84 344 LEU B O 1
#

Nearest PDB structures (foldseek):
  8pn9-assembly1_G  TM=7.826E-01  e=3.067E-36  Homo sapiens
  6ezn-assembly1_G  TM=6.723E-01  e=1.231E-17  Saccharomyces cerevisiae S288C
  8pn9-assembly1_G  TM=7.825E-01  e=5.098E-36  Homo sapiens
  6ezn-assembly1_G  TM=6.712E-01  e=2.358E-17  Saccharomyces cerevisiae S288C

Sequence (688 aa):
KFGEKNYDHLIIFAPSVEEFGGSITVEEITRFVDEGGNLLVAGGSNLGNAIRELALQHGFEFDESDTMVIDHHNYDGILDDGHHTTIVANKLQLLKAQLVVGETAKMNDVLFKGVAMIAHKNNRLRLDVLRATSTAYSYNPTAAMEEYPGALGQQILLIGAMQARNNARVVFTGSLDMFSDVYMSANVRKMGEGGEAVQSGNFQLLTALSKWVFKESGVLRVKKVEHHLAGTKEVPREYTIMDEVEYAIEIEELRDGKWRPFDQKDVQLEFVRIDPFVRTTLSAKNGRFSTRFKLPDVYGVYKFLVDYRRVGYTHLYDVQQVQLHKPGFSPGEAQQPGVDQTGLKFGEKNYDHLIIFAPSVEEFGGSITVEEITRFVDEGGNLLVAGGSNLGNAIRELALQHGFEFDESDTMVIDHHNYDGILDDGHHTTIVANKLQLLKAQLVVGETAKMNDVLFKGVAMIAHKNNRLRLDVLRATSTAYSYNPTAAMEEYPGALGQQILLIGAMQARNNARVVFTGSLDMFSDVYMSANVRKMGEGGEAVQSGNFQLLTALSKWVFKESGVLRVKKVEHHLAGTKEVPREYTIMDEVEYAIEIEELRDGKWRPFDQKDVQLEFVRIDPFVRTTLSAKNGRFSTRFKLPDVYGVYKFLVDYRRVGYTHLYDVQQVQLHKPGFSPGEAQQPGVDQTGL

Solvent-accessible surface area (backbone atoms only — not comparable to full-atom values): 35941 Å² total; per-residue (Å²): 139,75,77,58,80,82,56,69,58,45,78,43,84,53,26,58,38,56,61,60,67,85,88,46,42,60,67,51,53,50,48,43,36,76,70,43,24,14,36,41,38,27,23,27,33,57,41,15,59,36,55,43,52,44,36,46,76,72,40,29,42,62,58,63,66,57,18,26,35,31,20,90,69,38,16,29,66,68,82,34,85,78,66,26,34,30,30,52,41,52,61,86,39,38,45,96,37,51,53,36,45,25,70,51,90,80,44,45,46,30,55,42,41,25,19,35,24,34,68,45,86,83,45,83,52,56,38,69,42,26,38,43,49,75,74,24,34,24,39,43,77,87,51,78,88,78,64,81,58,86,38,57,13,58,59,23,28,50,29,38,33,34,50,45,96,74,52,14,20,38,36,44,28,21,28,46,53,34,77,32,70,68,41,32,66,27,60,43,32,52,50,91,56,87,66,81,62,40,60,25,18,23,49,59,35,52,50,24,34,51,34,25,42,62,61,48,28,36,36,58,44,78,76,45,77,50,58,24,44,57,94,50,89,56,61,62,94,59,46,46,41,54,37,48,33,32,40,36,39,28,33,29,26,38,51,88,86,35,77,36,62,37,79,70,72,77,47,46,40,32,38,25,38,52,45,75,77,41,79,46,69,29,48,67,55,90,14,33,29,34,50,73,51,67,42,58,86,60,61,46,42,30,28,45,34,34,74,46,77,48,90,51,41,38,72,40,77,47,76,45,78,46,45,32,33,57,87,86,67,56,80,86,66,63,68,63,87,70,76,79,73,57,93,118,137,80,75,58,80,83,55,70,56,44,76,43,83,54,26,56,36,56,60,62,66,86,89,45,40,59,66,50,52,51,46,41,35,75,70,42,22,14,37,41,37,27,25,28,35,58,43,16,58,36,53,42,51,44,35,47,76,71,41,28,42,61,58,63,66,58,20,26,34,31,21,90,70,38,16,29,65,68,81,33,86,79,64,27,32,31,29,50,42,52,62,87,40,38,45,95,37,52,54,39,44,27,70,51,92,80,44,46,45,27,56,43,41,25,20,34,24,35,66,45,88,82,47,82,52,56,38,69,43,26,38,41,49,75,75,24,33,23,38,43,77,87,51,78,90,80,64,82,59,86,40,57,14,59,61,23,27,52,28,38,31,33,50,47,94,75,51,13,19,38,36,43,28,22,28,46,51,33,75,32,68,68,40,32,66,28,60,43,32,49,50,91,56,88,66,81,61,39,59,24,19,24,49,58,36,50,51,25,34,50,34,25,39,62,60,46,28,38,34,59,44,78,76,44,76,50,57,22,42,59,96,51,89,57,62,63,93,60,46,46,43,52,38,49,33,31,41,37,36,27,36,29,26,39,52,88,86,35,78,36,63,36,79,68,73,78,48,47,40,32,37,25,38,52,45,72,76,41,77,45,70,29,47,66,56,89,14,34,29,32,50,73,51,67,43,57,87,60,60,44,41,29,28,46,33,33,74,46,77,48,88,52,42,39,69,39,75,46,76,46,79,45,43,31,34,57,87,85,68,57,78,88,67,63,68,64,85,71,76,79,70,57,92,112

Radius of gyration: 30.06 Å; Cα contacts (8 Å, |Δi|>4): 1614; chains: 2; bounding box: 54×90×78 Å